Protein AF-0000000084939702 (afdb_homodimer)

Radius of gyration: 23.26 Å; Cα contacts (8 Å, |Δi|>4): 684; chains: 2; bounding box: 56×59×60 Å

Nearest PDB structures (foldseek):
  8k3b-assembly1_A  TM=5.005E-01  e=2.441E-10  Pseudomonas aeruginosa
  7en6-assembly1_D  TM=8.146E-01  e=4.443E-04  Escherichia coli
  7en6-assembly1_C  TM=7.927E-01  e=4.005E-04  Escherichia coli
  7en7-assembly1_A  TM=8.214E-01  e=1.073E-03  Escherichia coli K-12
  7en6-assembly1_A  TM=7.363E-01  e=9.182E-04  Escherichia coli

Structure (mmCIF, N/CA/C/O backbone):
data_AF-0000000084939702-model_v1
#
loop_
_entity.id
_entity.type
_entity.pdbx_description
1 polymer 'Transcriptional regulator'
#
loop_
_atom_site.group_PDB
_atom_site.id
_atom_site.type_symbol
_atom_site.label_atom_id
_atom_site.label_alt_id
_atom_site.label_comp_id
_atom_site.label_asym_id
_atom_site.label_entity_id
_atom_site.label_seq_id
_atom_site.pdbx_PDB_ins_code
_atom_site.Cartn_x
_atom_site.Cartn_y
_atom_site.Cartn_z
_atom_site.occupancy
_atom_site.B_iso_or_equiv
_atom_site.auth_seq_id
_atom_site.auth_comp_id
_atom_site.auth_asym_id
_atom_site.auth_atom_id
_atom_site.pdbx_PDB_model_num
ATOM 1 N N . MET A 1 1 ? 2.498 -6.27 5.445 1 46.72 1 MET A N 1
ATOM 2 C CA . MET A 1 1 ? 3.08 -7.426 6.129 1 46.72 1 MET A CA 1
ATOM 3 C C . MET A 1 1 ? 4.504 -7.68 5.645 1 46.72 1 MET A C 1
ATOM 5 O O . MET A 1 1 ? 4.848 -7.352 4.508 1 46.72 1 MET A O 1
ATOM 9 N N . GLU A 1 2 ? 5.324 -7.859 6.594 1 57.16 2 GLU A N 1
ATOM 10 C CA . GLU A 1 2 ? 6.719 -8.188 6.309 1 57.16 2 GLU A CA 1
ATOM 11 C C . GLU A 1 2 ? 6.824 -9.391 5.379 1 57.16 2 GLU A C 1
ATOM 13 O O . GLU A 1 2 ? 6.098 -10.375 5.543 1 57.16 2 GLU A O 1
ATOM 18 N N . SER A 1 3 ? 7.508 -9.164 4.215 1 69.19 3 SER A N 1
ATOM 19 C CA . SER A 1 3 ? 7.746 -10.266 3.287 1 69.19 3 SER A CA 1
ATOM 20 C C . SER A 1 3 ? 8.234 -11.508 4.02 1 69.19 3 SER A C 1
ATOM 22 O O . SER A 1 3 ? 8.969 -11.406 5.008 1 69.19 3 SER A O 1
ATOM 24 N N . LEU A 1 4 ? 7.605 -12.594 3.699 1 78.62 4 LEU A N 1
ATOM 25 C CA . LEU A 1 4 ? 7.996 -13.859 4.305 1 78.62 4 LEU A CA 1
ATOM 26 C C . LEU A 1 4 ? 9.5 -14.086 4.176 1 78.62 4 LEU A C 1
ATOM 28 O O . LEU A 1 4 ? 10.148 -14.492 5.137 1 78.62 4 LEU A O 1
ATOM 32 N N . ILE A 1 5 ? 10.016 -13.711 3.066 1 79.25 5 ILE A N 1
ATOM 33 C CA . ILE A 1 5 ? 11.43 -13.969 2.836 1 79.25 5 ILE A CA 1
ATOM 34 C C . ILE A 1 5 ? 12.273 -13.047 3.711 1 79.25 5 ILE A C 1
ATOM 36 O O . ILE A 1 5 ? 13.352 -13.438 4.168 1 79.25 5 ILE A O 1
ATOM 40 N N . HIS A 1 6 ? 11.711 -11.953 4.027 1 73.69 6 HIS A N 1
ATOM 41 C CA . HIS A 1 6 ? 12.422 -11.047 4.922 1 73.69 6 HIS A CA 1
ATOM 42 C C . HIS A 1 6 ? 12.406 -11.57 6.355 1 73.69 6 HIS A C 1
ATOM 44 O O . HIS A 1 6 ? 13.398 -11.445 7.074 1 73.69 6 HIS A O 1
ATOM 50 N N . LYS A 1 7 ? 11.305 -12.062 6.68 1 78.06 7 LYS A N 1
ATOM 51 C CA . LYS A 1 7 ? 11.219 -12.688 7.996 1 78.06 7 LYS A CA 1
ATOM 52 C C . LYS A 1 7 ? 12.242 -13.812 8.133 1 78.06 7 LYS A C 1
ATOM 54 O O . LYS A 1 7 ? 12.914 -13.922 9.164 1 78.06 7 LYS A O 1
ATOM 59 N N . ILE A 1 8 ? 12.383 -14.562 7.109 1 84.5 8 ILE A N 1
ATOM 60 C CA . ILE A 1 8 ? 13.305 -15.688 7.09 1 84.5 8 ILE A CA 1
ATOM 61 C C . ILE A 1 8 ? 14.742 -15.18 7.117 1 84.5 8 ILE A C 1
ATOM 63 O O . ILE A 1 8 ? 15.594 -15.758 7.793 1 84.5 8 ILE A O 1
ATOM 67 N N . GLU A 1 9 ? 14.969 -14.094 6.484 1 78.81 9 GLU A N 1
ATOM 68 C CA . GLU A 1 9 ? 16.297 -13.492 6.414 1 78.81 9 GLU A CA 1
ATOM 69 C C . GLU A 1 9 ? 16.781 -13.055 7.793 1 78.81 9 GLU A C 1
ATOM 71 O O . GLU A 1 9 ? 17.969 -13.172 8.109 1 78.81 9 GLU A O 1
ATOM 76 N N . LYS A 1 10 ? 15.867 -12.578 8.516 1 76.5 10 LYS A N 1
ATOM 77 C CA . LYS A 1 10 ? 16.219 -12.141 9.867 1 76.5 10 LYS A CA 1
ATOM 78 C C . LYS A 1 10 ? 16.75 -13.305 10.695 1 76.5 10 LYS A C 1
ATOM 80 O O . LYS A 1 10 ? 17.688 -13.141 11.477 1 76.5 10 LYS A O 1
ATOM 85 N N . TYR A 1 11 ? 16.188 -14.406 10.492 1 76.69 11 TYR A N 1
ATOM 86 C CA . TYR A 1 11 ? 16.609 -15.586 11.227 1 76.69 11 TYR A CA 1
ATOM 87 C C . TYR A 1 11 ? 17.922 -16.141 10.672 1 76.69 11 TYR A C 1
ATOM 89 O O . TYR A 1 11 ? 18.719 -16.719 11.398 1 76.69 11 TYR A O 1
ATOM 97 N N . LYS A 1 12 ? 18.109 -15.938 9.383 1 76.81 12 LYS A N 1
ATOM 98 C CA . LYS A 1 12 ? 19.328 -16.359 8.703 1 76.81 12 LYS A CA 1
ATOM 99 C C . LYS A 1 12 ? 20.562 -15.672 9.289 1 76.81 12 LYS A C 1
ATOM 101 O O . LYS A 1 12 ? 21.625 -16.281 9.398 1 76.81 12 LYS A O 1
ATOM 106 N N . ASN A 1 13 ? 20.391 -14.461 9.742 1 70.25 13 ASN A N 1
ATOM 107 C CA . ASN A 1 13 ? 21.516 -13.633 10.148 1 70.25 13 ASN A CA 1
ATOM 108 C C . ASN A 1 13 ? 21.797 -13.758 11.641 1 70.25 13 ASN A C 1
ATOM 110 O O . ASN A 1 13 ? 22.719 -13.109 12.164 1 70.25 13 ASN A O 1
ATOM 114 N N . HIS A 1 14 ? 21 -14.547 12.195 1 69.5 14 HIS A N 1
ATOM 115 C CA . HIS A 1 14 ? 21.281 -14.836 13.602 1 69.5 14 HIS A CA 1
ATOM 116 C C . HIS A 1 14 ? 22.438 -15.812 13.75 1 69.5 14 HIS A C 1
ATOM 118 O O . HIS A 1 14 ? 23.125 -16.125 12.766 1 69.5 14 HIS A O 1
ATOM 124 N N . ASP A 1 15 ? 22.625 -16.25 14.992 1 68.69 15 ASP A N 1
ATOM 125 C CA . ASP A 1 15 ? 23.688 -17.188 15.336 1 68.69 15 ASP A CA 1
ATOM 126 C C . ASP A 1 15 ? 23.594 -18.453 14.477 1 68.69 15 ASP A C 1
ATOM 128 O O . ASP A 1 15 ? 22.625 -19.203 14.555 1 68.69 15 ASP A O 1
ATOM 132 N N . ASP A 1 16 ? 24.609 -18.625 13.625 1 68.25 16 ASP A N 1
ATOM 133 C CA . ASP A 1 16 ? 24.719 -19.703 12.641 1 68.25 16 ASP A CA 1
ATOM 134 C C . ASP A 1 16 ? 24.547 -21.062 13.305 1 68.25 16 ASP A C 1
ATOM 136 O O . ASP A 1 16 ? 24.234 -22.047 12.641 1 68.25 16 ASP A O 1
ATOM 140 N N . SER A 1 17 ? 24.75 -21.047 14.594 1 72.88 17 SER A N 1
ATOM 141 C CA . SER A 1 17 ? 24.719 -22.344 15.273 1 72.88 17 SER A CA 1
ATOM 142 C C . SER A 1 17 ? 23.281 -22.734 15.633 1 72.88 17 SER A C 1
ATOM 144 O O . SER A 1 17 ? 23.031 -23.906 15.961 1 72.88 17 SER A O 1
ATOM 146 N N . LYS A 1 18 ? 22.406 -21.922 15.461 1 82.94 18 LYS A N 1
ATOM 147 C CA . LYS A 1 18 ? 21.031 -22.219 15.852 1 82.94 18 LYS A CA 1
ATOM 148 C C . LYS A 1 18 ? 20.266 -22.859 14.703 1 82.94 18 LYS A C 1
ATOM 150 O O . LYS A 1 18 ? 20.469 -22.516 13.539 1 82.94 18 LYS A O 1
ATOM 155 N N . ILE A 1 19 ? 19.531 -23.891 15.023 1 87.81 19 ILE A N 1
ATOM 156 C CA . ILE A 1 19 ? 18.734 -24.672 14.086 1 87.81 19 ILE A CA 1
ATOM 157 C C . ILE A 1 19 ? 17.906 -23.734 13.211 1 87.81 19 ILE A C 1
ATOM 159 O O . ILE A 1 19 ? 17.75 -23.969 12.008 1 87.81 19 ILE A O 1
ATOM 163 N N . GLN A 1 20 ? 17.422 -22.625 13.773 1 90.38 20 GLN A N 1
ATOM 164 C CA . GLN A 1 20 ? 16.594 -21.672 13.047 1 90.38 20 GLN A CA 1
ATOM 165 C C . GLN A 1 20 ? 17.391 -21 11.93 1 90.38 20 GLN A C 1
ATOM 167 O O . GLN A 1 20 ? 16.859 -20.766 10.836 1 90.38 20 GLN A O 1
ATOM 172 N N . SER A 1 21 ? 18.594 -20.797 12.258 1 91.06 21 SER A N 1
ATOM 173 C CA . SER A 1 21 ? 19.469 -20.156 11.266 1 91.06 21 SER A CA 1
ATOM 174 C C . SER A 1 21 ? 19.766 -21.109 10.117 1 91.06 21 SER A C 1
ATOM 176 O O . SER A 1 21 ? 19.781 -20.703 8.953 1 91.06 21 SER A O 1
ATOM 178 N N . ILE A 1 22 ? 20 -22.328 10.453 1 91.31 22 ILE A N 1
ATOM 179 C CA . ILE A 1 22 ? 20.312 -23.328 9.445 1 91.31 22 ILE A CA 1
ATOM 180 C C . ILE A 1 22 ? 19.141 -23.48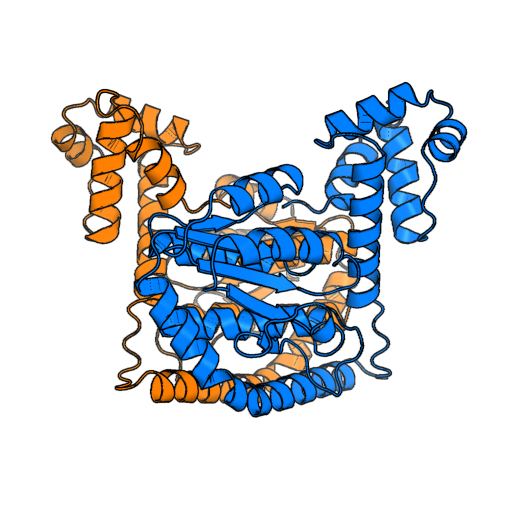4 8.484 1 91.31 22 ILE A C 1
ATOM 182 O O . ILE A 1 22 ? 19.312 -23.438 7.262 1 91.31 22 ILE A O 1
ATOM 186 N N . ILE A 1 23 ? 17.984 -23.594 8.984 1 94.38 23 ILE A N 1
ATOM 187 C CA . ILE A 1 23 ? 16.781 -23.766 8.172 1 94.38 23 ILE A CA 1
ATOM 188 C C . ILE A 1 23 ? 16.531 -22.531 7.324 1 94.38 23 ILE A C 1
ATOM 190 O O . ILE A 1 23 ? 16.25 -22.625 6.129 1 94.38 23 ILE A O 1
ATOM 194 N N . SER A 1 24 ? 16.703 -21.375 7.91 1 92.69 24 SER A N 1
ATOM 195 C CA . SER A 1 24 ? 16.453 -20.109 7.223 1 92.69 24 SER A CA 1
ATOM 196 C C . SER A 1 24 ? 17.422 -19.938 6.047 1 92.69 24 SER A C 1
ATOM 198 O O . SER A 1 24 ? 17.031 -19.438 4.992 1 92.69 24 SER A O 1
ATOM 200 N N . LYS A 1 25 ? 18.594 -20.406 6.266 1 91 25 LYS A N 1
ATOM 201 C CA . LYS A 1 25 ? 19.578 -20.297 5.199 1 91 25 LYS A CA 1
ATOM 202 C C . LYS A 1 25 ? 19.188 -21.141 3.992 1 91 25 LYS A C 1
ATOM 204 O O . LYS A 1 25 ? 19.25 -20.672 2.852 1 91 25 LYS A O 1
ATOM 209 N N . VAL A 1 26 ? 18.75 -22.312 4.262 1 92.25 26 VAL A N 1
ATOM 210 C CA . VAL A 1 26 ? 18.359 -23.219 3.176 1 92.25 26 VAL A CA 1
ATOM 211 C C . VAL A 1 26 ? 17.125 -22.672 2.465 1 92.25 26 VAL A C 1
ATOM 213 O O . VAL A 1 26 ? 17.094 -22.609 1.234 1 92.25 26 VAL A O 1
ATOM 216 N N . LEU A 1 27 ? 16.203 -22.203 3.221 1 93.12 27 LEU A N 1
ATOM 217 C CA . LEU A 1 27 ? 14.969 -21.672 2.65 1 93.12 27 LEU A CA 1
ATOM 218 C C . LEU A 1 27 ? 15.25 -20.422 1.827 1 93.12 27 LEU A C 1
ATOM 220 O O . LEU A 1 27 ? 14.664 -20.234 0.758 1 93.12 27 LEU A O 1
ATOM 224 N N . TYR A 1 28 ? 16.109 -19.641 2.377 1 89.69 28 TYR A N 1
ATOM 225 C CA . TYR A 1 28 ? 16.484 -18.406 1.702 1 89.69 28 TYR A CA 1
ATOM 226 C C . TYR A 1 28 ? 17.125 -18.688 0.349 1 89.69 28 TYR A C 1
ATOM 228 O O . TYR A 1 28 ? 16.766 -18.062 -0.657 1 89.69 28 TYR A O 1
ATOM 236 N N . GLN A 1 29 ? 17.984 -19.641 0.315 1 87.06 29 GLN A N 1
ATOM 237 C CA . GLN A 1 29 ? 18.641 -20.031 -0.926 1 87.06 29 GLN A CA 1
ATOM 238 C C . GLN A 1 29 ? 17.641 -20.641 -1.905 1 87.06 29 GLN A C 1
ATOM 240 O O . GLN A 1 29 ? 17.672 -20.344 -3.102 1 87.06 29 GLN A O 1
ATOM 245 N N . ASN A 1 30 ? 16.781 -21.453 -1.402 1 89.38 30 ASN A N 1
ATOM 246 C CA . ASN A 1 30 ? 15.781 -22.094 -2.234 1 89.38 30 ASN A CA 1
ATOM 247 C C . ASN A 1 30 ? 14.828 -21.078 -2.852 1 89.38 30 ASN A C 1
ATOM 249 O O . ASN A 1 30 ? 14.391 -21.234 -3.994 1 89.38 30 ASN A O 1
ATOM 253 N N . PHE A 1 31 ? 14.57 -20.062 -2.135 1 88.88 31 PHE A N 1
ATOM 254 C CA . PHE A 1 31 ? 13.664 -19.031 -2.615 1 88.88 31 PHE A CA 1
ATOM 255 C C . PHE A 1 31 ? 14.203 -18.391 -3.895 1 88.88 31 PHE A C 1
ATOM 257 O O . PHE A 1 31 ? 13.5 -18.328 -4.902 1 88.88 31 PHE A O 1
ATOM 264 N N . PHE A 1 32 ? 15.445 -18.078 -3.955 1 82.81 32 PHE A N 1
ATOM 265 C CA . PHE A 1 32 ? 16 -17.344 -5.082 1 82.81 32 PHE A CA 1
ATOM 266 C C . PHE A 1 32 ? 16.375 -18.281 -6.223 1 82.81 32 PHE A C 1
ATOM 268 O O . PHE A 1 32 ? 16.375 -17.891 -7.387 1 82.81 32 PHE A O 1
ATOM 275 N N . SER A 1 33 ? 16.531 -19.578 -5.891 1 84.56 33 SER A N 1
ATOM 276 C CA . SER A 1 33 ? 16.828 -20.562 -6.934 1 84.56 33 SER A CA 1
ATOM 277 C C . SER A 1 33 ? 15.539 -21.125 -7.535 1 84.56 33 SER A C 1
ATOM 279 O O . SER A 1 33 ? 15.57 -21.75 -8.602 1 84.56 33 SER A O 1
ATOM 281 N N . GLY A 1 34 ? 14.453 -20.922 -6.828 1 86.94 34 GLY A N 1
ATOM 282 C CA . GLY A 1 34 ? 13.18 -21.438 -7.281 1 86.94 34 GLY A CA 1
ATOM 283 C C . GLY A 1 34 ? 13.031 -22.938 -7.039 1 86.94 34 GLY A C 1
ATOM 284 O O . GLY A 1 34 ? 12.125 -23.562 -7.578 1 86.94 34 GLY A O 1
ATOM 285 N N . ASN A 1 35 ? 13.977 -23.516 -6.242 1 90.25 35 ASN A N 1
ATOM 286 C CA . ASN A 1 35 ? 13.938 -24.922 -5.906 1 90.25 35 ASN A CA 1
ATOM 287 C C . ASN A 1 35 ? 13.305 -25.156 -4.535 1 90.25 35 ASN A C 1
ATOM 289 O O . ASN A 1 35 ? 14 -25.188 -3.52 1 90.25 35 ASN A O 1
ATOM 293 N N . PHE A 1 36 ? 12.07 -25.5 -4.512 1 92.38 36 PHE A N 1
ATOM 294 C CA . PHE A 1 36 ? 11.352 -25.672 -3.256 1 92.38 36 PHE A CA 1
ATOM 295 C C . PHE A 1 36 ? 11.273 -27.141 -2.873 1 92.38 36 PHE A C 1
ATOM 297 O O . PHE A 1 36 ? 10.82 -27.969 -3.662 1 92.38 36 PHE A O 1
ATOM 304 N N . LEU A 1 37 ? 11.695 -27.391 -1.65 1 94.31 37 LEU A N 1
ATOM 305 C CA . LEU A 1 37 ? 11.828 -28.75 -1.16 1 94.31 37 LEU A CA 1
ATOM 306 C C . LEU A 1 37 ? 10.594 -29.172 -0.376 1 94.31 37 LEU A C 1
ATOM 308 O O . LEU A 1 37 ? 9.93 -28.344 0.243 1 94.31 37 LEU A O 1
ATOM 312 N N . THR A 1 38 ? 10.352 -30.531 -0.461 1 94.56 38 THR A N 1
ATOM 313 C CA . THR A 1 38 ? 9.375 -31.094 0.467 1 94.56 38 THR A CA 1
ATOM 314 C C . THR A 1 38 ? 9.906 -31.047 1.897 1 94.56 38 THR A C 1
ATOM 316 O O . THR A 1 38 ? 11.086 -30.781 2.119 1 94.56 38 THR A O 1
ATOM 319 N N . ILE A 1 39 ? 8.953 -31.312 2.826 1 95.44 39 ILE A N 1
ATOM 320 C CA . ILE A 1 39 ? 9.375 -31.281 4.223 1 95.44 39 ILE A CA 1
ATOM 321 C C . ILE A 1 39 ? 10.453 -32.312 4.465 1 95.44 39 ILE A C 1
ATOM 323 O O . ILE A 1 39 ? 11.406 -32.094 5.219 1 95.44 39 ILE A O 1
ATOM 327 N N . LYS A 1 40 ? 10.336 -33.438 3.803 1 96.12 40 LYS A N 1
ATOM 328 C CA . LYS A 1 40 ? 11.312 -34.5 3.945 1 96.12 40 LYS A CA 1
ATOM 329 C C . LYS A 1 40 ? 12.672 -34.094 3.398 1 96.12 40 LYS A C 1
ATOM 331 O O . LYS A 1 40 ? 13.695 -34.281 4.059 1 96.12 40 LYS A O 1
ATOM 336 N N . GLU A 1 41 ? 12.648 -33.531 2.27 1 96.81 41 GLU A N 1
ATOM 337 C CA . GLU A 1 41 ? 13.883 -33.094 1.613 1 96.81 41 GLU A CA 1
ATOM 338 C C . GLU A 1 41 ? 14.57 -31.984 2.406 1 96.81 41 GLU A C 1
ATOM 340 O O . GLU A 1 41 ? 15.797 -31.984 2.543 1 96.81 41 GLU A O 1
ATOM 345 N N . LEU A 1 42 ? 13.766 -31.078 2.883 1 96.75 42 LEU A N 1
ATOM 346 C CA . LEU A 1 42 ? 14.32 -29.969 3.664 1 96.75 42 LEU A CA 1
ATOM 347 C C . LEU A 1 42 ? 14.945 -30.484 4.957 1 96.75 42 LEU A C 1
ATOM 349 O O . LEU A 1 42 ? 16.031 -30.047 5.344 1 96.75 42 LEU A O 1
ATOM 353 N N . ALA A 1 43 ? 14.25 -31.391 5.613 1 96.62 43 ALA A N 1
ATOM 354 C CA . ALA A 1 43 ? 14.75 -32 6.84 1 96.62 43 ALA A CA 1
ATOM 355 C C . ALA A 1 43 ? 16.109 -32.656 6.602 1 96.62 43 ALA A C 1
ATOM 357 O O . ALA A 1 43 ? 17.031 -32.5 7.395 1 96.62 43 ALA A O 1
ATOM 358 N N . GLU A 1 44 ? 16.219 -33.344 5.539 1 96.44 44 GLU A N 1
ATOM 359 C CA . GLU A 1 44 ? 17.453 -34.031 5.191 1 96.44 44 GLU A CA 1
ATOM 360 C C . GLU A 1 44 ? 18.578 -33.031 4.914 1 96.44 44 GLU A C 1
ATOM 362 O O . GLU A 1 44 ? 19.703 -33.219 5.395 1 96.44 44 GLU A O 1
ATOM 367 N N . GLU A 1 45 ? 18.234 -32 4.211 1 95.06 45 GLU A N 1
ATOM 368 C CA . GLU A 1 45 ? 19.234 -31 3.84 1 95.06 45 GLU A CA 1
ATOM 369 C C . GLU A 1 45 ? 19.781 -30.281 5.07 1 95.06 45 GLU A C 1
ATOM 371 O O . GLU A 1 45 ? 20.969 -29.969 5.145 1 95.06 45 GLU A O 1
ATOM 376 N N . CYS A 1 46 ? 18.891 -30.016 5.988 1 95.19 46 CYS A N 1
ATOM 377 C CA . CYS A 1 46 ? 19.266 -29.297 7.195 1 95.19 46 CYS A CA 1
ATOM 378 C C . CYS A 1 46 ? 19.75 -30.234 8.281 1 95.19 46 CYS A C 1
ATOM 380 O O . CYS A 1 46 ? 20.234 -29.797 9.32 1 95.19 46 CYS A O 1
ATOM 382 N N . ASN A 1 47 ? 19.641 -31.484 8.062 1 95.62 47 ASN A N 1
ATOM 383 C CA . ASN A 1 47 ? 20 -32.531 9.031 1 95.62 47 ASN A CA 1
ATOM 384 C C . ASN A 1 47 ? 19.219 -32.375 10.336 1 95.62 47 ASN A C 1
ATOM 386 O O . ASN A 1 47 ? 19.797 -32.312 11.414 1 95.62 47 ASN A O 1
ATOM 390 N N . VAL A 1 48 ? 17.906 -32.219 10.164 1 96.38 48 VAL A N 1
ATOM 391 C CA . VAL A 1 48 ? 17 -32.125 11.305 1 96.38 48 VAL A CA 1
ATOM 392 C C . VAL A 1 48 ? 15.773 -33 11.055 1 96.38 48 VAL A C 1
ATOM 394 O O . VAL A 1 48 ? 15.633 -33.594 9.977 1 96.38 48 VAL A O 1
ATOM 397 N N . SER A 1 49 ? 14.969 -33.156 12.078 1 95.81 49 SER A N 1
ATOM 398 C CA . SER A 1 49 ? 13.742 -33.938 11.938 1 95.81 49 SER A CA 1
ATOM 399 C C . SER A 1 49 ? 12.648 -33.125 11.258 1 95.81 49 SER A C 1
ATOM 401 O O . SER A 1 49 ? 12.703 -31.891 11.25 1 95.81 49 SER A O 1
ATOM 403 N N . GLU A 1 50 ? 11.688 -33.875 10.695 1 96.44 50 GLU A N 1
ATOM 404 C CA . GLU A 1 50 ? 10.523 -33.219 10.117 1 96.44 50 GLU A CA 1
ATOM 405 C C . GLU A 1 50 ? 9.758 -32.406 11.172 1 96.44 50 GLU A C 1
ATOM 407 O O . GLU A 1 50 ? 9.203 -31.359 10.875 1 96.44 50 GLU A O 1
ATOM 412 N N . SER A 1 51 ? 9.758 -32.906 12.398 1 95.81 51 SER A N 1
ATOM 413 C CA . SER A 1 51 ? 9.086 -32.219 13.5 1 95.81 51 SER A CA 1
ATOM 414 C C . SER A 1 51 ? 9.75 -30.859 13.797 1 95.81 51 SER A C 1
ATOM 416 O O . SER A 1 51 ? 9.062 -29.891 14.117 1 95.81 51 SER A O 1
ATOM 418 N N . THR A 1 52 ? 10.969 -30.812 13.648 1 95.31 52 THR A N 1
ATOM 419 C CA . THR A 1 52 ? 11.719 -29.578 13.852 1 95.31 52 THR A CA 1
ATOM 420 C C . THR A 1 52 ? 11.336 -28.531 12.812 1 95.31 52 THR A C 1
ATOM 422 O O . THR A 1 52 ? 11.188 -27.344 13.141 1 95.31 52 THR A O 1
ATOM 425 N N . ILE A 1 53 ? 11.125 -28.938 11.57 1 95.94 53 ILE A N 1
ATOM 426 C CA . ILE A 1 53 ? 10.703 -28.047 10.492 1 95.94 53 ILE A CA 1
ATOM 427 C C . ILE A 1 53 ? 9.305 -27.516 10.781 1 95.94 53 ILE A C 1
ATOM 429 O O . ILE A 1 53 ? 9.016 -26.344 10.539 1 95.94 53 ILE A O 1
ATOM 433 N N . THR A 1 54 ? 8.547 -28.406 11.328 1 94.44 54 THR A N 1
ATOM 434 C CA . THR A 1 54 ? 7.184 -28.016 11.672 1 94.44 54 THR A CA 1
ATOM 435 C C . THR A 1 54 ? 7.188 -26.953 12.766 1 94.44 54 THR A C 1
ATOM 437 O O . THR A 1 54 ? 6.465 -25.953 12.664 1 94.44 54 THR A O 1
ATOM 440 N N . VAL A 1 55 ? 7.984 -27.125 13.758 1 94.44 55 VAL A N 1
ATOM 441 C CA . VAL A 1 55 ? 8.094 -26.172 14.859 1 94.44 55 VAL A CA 1
ATOM 442 C C . VAL A 1 55 ? 8.648 -24.844 14.336 1 94.44 55 VAL A C 1
ATOM 444 O O . VAL A 1 55 ? 8.18 -23.766 14.727 1 94.44 55 VAL A O 1
ATOM 447 N N . TYR A 1 56 ? 9.578 -24.922 13.445 1 93.88 56 TYR A N 1
ATOM 448 C CA . TYR A 1 56 ? 10.141 -23.734 12.812 1 93.88 56 TYR A CA 1
ATOM 449 C C . TYR A 1 56 ? 9.055 -22.922 12.102 1 93.88 56 TYR A C 1
ATOM 451 O O . TYR A 1 56 ? 8.977 -21.703 12.266 1 93.88 56 TYR A O 1
ATOM 459 N N . SER A 1 57 ? 8.25 -23.594 11.328 1 92.75 57 SER A N 1
ATOM 460 C CA . SER A 1 57 ? 7.172 -22.953 10.578 1 92.75 57 SER A CA 1
ATOM 461 C C . SER A 1 57 ? 6.164 -22.281 11.5 1 92.75 57 SER A C 1
ATOM 463 O O . SER A 1 57 ? 5.723 -21.172 11.25 1 92.75 57 SER A O 1
ATOM 465 N N . LYS A 1 58 ? 5.914 -22.938 12.594 1 89.25 58 LYS A N 1
ATOM 466 C CA . LYS A 1 58 ? 4.965 -22.406 13.578 1 89.25 58 LYS A CA 1
ATOM 467 C C . LYS A 1 58 ? 5.535 -21.172 14.273 1 89.25 58 LYS A C 1
ATOM 469 O O . LYS A 1 58 ? 4.805 -20.219 14.547 1 89.25 58 LYS A O 1
ATOM 474 N N . ASN A 1 59 ? 6.781 -21.203 14.469 1 87.69 59 ASN A N 1
ATOM 475 C CA . ASN A 1 59 ? 7.441 -20.062 15.094 1 87.69 59 ASN A CA 1
ATOM 476 C C . ASN A 1 59 ? 7.391 -18.828 14.195 1 87.69 59 ASN A C 1
ATOM 478 O O . ASN A 1 59 ? 7.402 -17.688 14.68 1 87.69 59 ASN A O 1
ATOM 482 N N . LEU A 1 60 ? 7.27 -19.125 12.922 1 86.12 60 LEU A N 1
ATOM 483 C CA . LEU A 1 60 ? 7.16 -18.016 11.977 1 86.12 60 LEU A CA 1
ATOM 484 C C . LEU A 1 60 ? 5.715 -17.547 11.859 1 86.12 60 LEU A C 1
ATOM 486 O O . LEU A 1 60 ? 5.441 -16.547 11.195 1 86.12 60 LEU A O 1
ATOM 490 N N . GLY A 1 61 ? 4.867 -18.312 12.477 1 80.12 61 GLY A N 1
ATOM 491 C CA . GLY A 1 61 ? 3.477 -17.891 12.492 1 80.12 61 GLY A CA 1
ATOM 492 C C . GLY A 1 61 ? 2.594 -18.672 11.539 1 80.12 61 GLY A C 1
ATOM 493 O O . GLY A 1 61 ? 1.474 -18.25 11.242 1 80.12 61 GLY A O 1
ATOM 494 N N . TYR A 1 62 ? 3.139 -19.828 11.109 1 83 62 TYR A N 1
ATOM 495 C CA . TYR A 1 62 ? 2.361 -20.594 10.141 1 83 62 TYR A CA 1
ATOM 496 C C . TYR A 1 62 ? 1.904 -21.922 10.734 1 83 62 TYR A C 1
ATOM 498 O O . TYR A 1 62 ? 2.457 -22.375 11.742 1 83 62 TYR A O 1
ATOM 506 N N . SER A 1 63 ? 0.912 -22.516 10.188 1 82.44 63 SER A N 1
ATOM 507 C CA . SER A 1 63 ? 0.354 -23.75 10.727 1 82.44 63 SER A CA 1
ATOM 508 C C . SER A 1 63 ? 1.31 -24.922 10.523 1 82.44 63 SER A C 1
ATOM 510 O O . SER A 1 63 ? 1.268 -25.906 11.266 1 82.44 63 SER A O 1
ATOM 512 N N . GLY A 1 64 ? 2.105 -24.891 9.586 1 89.38 64 GLY A N 1
ATOM 513 C CA . GLY A 1 64 ? 3.064 -25.922 9.242 1 89.38 64 GLY A CA 1
ATOM 514 C C . GLY A 1 64 ? 3.895 -25.594 8.016 1 89.38 64 GLY A C 1
ATOM 515 O O . GLY A 1 64 ? 3.816 -24.484 7.492 1 89.38 64 GLY A O 1
ATOM 516 N N . TYR A 1 65 ? 4.633 -26.594 7.637 1 92.44 65 TYR A N 1
ATOM 517 C CA . TYR A 1 65 ? 5.559 -26.375 6.531 1 92.44 65 TYR A CA 1
ATOM 518 C C . TYR A 1 65 ? 4.812 -26.234 5.211 1 92.44 65 TYR A C 1
ATOM 520 O O . TYR A 1 65 ? 5.23 -25.484 4.332 1 92.44 65 TYR A O 1
ATOM 528 N N . ARG A 1 66 ? 3.754 -26.891 5.102 1 87.38 66 ARG A N 1
ATOM 529 C CA . ARG A 1 66 ? 2.998 -26.812 3.855 1 87.38 66 ARG A CA 1
ATOM 530 C C . ARG A 1 66 ? 2.551 -25.391 3.576 1 87.38 66 ARG A C 1
ATOM 532 O O . ARG A 1 66 ? 2.705 -24.891 2.457 1 87.38 66 ARG A O 1
ATOM 539 N N . GLU A 1 67 ? 2.02 -24.75 4.59 1 85.06 67 GLU A N 1
ATOM 540 C CA . GLU A 1 67 ? 1.598 -23.359 4.453 1 85.06 67 GLU A CA 1
ATOM 541 C C . GLU A 1 67 ? 2.785 -22.453 4.152 1 85.06 67 GLU A C 1
ATOM 543 O O . GLU A 1 67 ? 2.711 -21.594 3.268 1 85.06 67 GLU A O 1
ATOM 548 N N . LEU A 1 68 ? 3.818 -22.688 4.875 1 89.12 68 LEU A N 1
ATOM 549 C CA . LEU A 1 68 ? 5.031 -21.906 4.672 1 89.12 68 LEU A CA 1
ATOM 550 C C . LEU A 1 68 ? 5.531 -22.047 3.24 1 89.12 68 LEU A C 1
ATOM 552 O O . LEU A 1 68 ? 5.859 -21.047 2.598 1 89.12 68 LEU A O 1
ATOM 556 N N . LEU A 1 69 ? 5.492 -23.25 2.76 1 89.19 69 LEU A N 1
ATOM 557 C CA . LEU A 1 69 ? 5.984 -23.547 1.418 1 89.19 69 LEU A CA 1
ATOM 558 C C . LEU A 1 69 ? 5.129 -22.859 0.361 1 89.19 69 LEU A C 1
ATOM 560 O O . LEU A 1 69 ? 5.66 -22.281 -0.596 1 89.19 69 LEU A O 1
ATOM 564 N N . ILE A 1 70 ? 3.898 -22.875 0.5 1 82.94 70 ILE A N 1
ATOM 565 C CA . ILE A 1 70 ? 2.977 -22.25 -0.446 1 82.94 70 ILE A CA 1
ATOM 566 C C . ILE A 1 70 ? 3.238 -20.75 -0.509 1 82.94 70 ILE A C 1
ATOM 568 O O . ILE A 1 70 ? 3.322 -20.172 -1.596 1 82.94 70 ILE A O 1
ATOM 572 N N . LEU A 1 71 ? 3.406 -20.125 0.623 1 81.44 71 LEU A N 1
ATOM 573 C CA . LEU A 1 71 ? 3.627 -18.688 0.693 1 81.44 71 LEU A CA 1
ATOM 574 C C . LEU A 1 71 ? 4.973 -18.312 0.085 1 81.44 71 LEU A C 1
ATOM 576 O O . LEU A 1 71 ? 5.09 -17.297 -0.603 1 81.44 71 LEU A O 1
ATOM 580 N N . LEU A 1 72 ? 5.887 -19.172 0.313 1 86.56 72 LEU A N 1
ATOM 581 C CA . LEU A 1 72 ? 7.203 -18.938 -0.27 1 86.56 72 LEU A CA 1
ATOM 582 C C . LEU A 1 72 ? 7.141 -18.984 -1.793 1 86.56 72 LEU A C 1
ATOM 584 O O . LEU A 1 72 ? 7.746 -18.156 -2.473 1 86.56 72 LEU A O 1
ATOM 588 N N . LYS A 1 73 ? 6.422 -19.906 -2.256 1 84.06 73 LYS A N 1
ATOM 589 C CA . LYS A 1 73 ? 6.281 -20.047 -3.703 1 84.06 73 LYS A CA 1
ATOM 590 C C . LYS A 1 73 ? 5.562 -18.844 -4.301 1 84.06 73 LYS A C 1
ATOM 592 O O . LYS A 1 73 ? 5.953 -18.344 -5.355 1 84.06 73 LYS A O 1
ATOM 597 N N . MET A 1 74 ? 4.594 -18.422 -3.623 1 79.19 74 MET A N 1
ATOM 598 C CA . MET A 1 74 ? 3.84 -17.266 -4.09 1 79.19 74 MET A CA 1
ATOM 599 C C . MET A 1 74 ? 4.723 -16.016 -4.125 1 79.19 74 MET A C 1
ATOM 601 O O . MET A 1 74 ? 4.699 -15.266 -5.098 1 79.19 74 MET A O 1
ATOM 605 N N . GLU A 1 75 ? 5.457 -15.836 -3.068 1 79.19 75 GLU A N 1
ATOM 606 C CA . GLU A 1 75 ? 6.352 -14.688 -2.998 1 79.19 75 GLU A CA 1
ATOM 607 C C . GLU A 1 75 ? 7.441 -14.766 -4.062 1 79.19 75 GLU A C 1
ATOM 609 O O . GLU A 1 75 ? 7.824 -13.75 -4.641 1 79.19 75 GLU A O 1
ATOM 614 N N . ASN A 1 76 ? 7.883 -15.984 -4.266 1 81.06 76 ASN A N 1
ATOM 615 C CA . ASN A 1 76 ? 8.875 -16.188 -5.312 1 81.06 76 ASN A CA 1
ATOM 616 C C . ASN A 1 76 ? 8.32 -15.82 -6.688 1 81.06 76 ASN A C 1
ATOM 618 O O . ASN A 1 76 ? 9 -15.164 -7.48 1 81.06 76 ASN A O 1
ATOM 622 N N . ASN A 1 77 ? 7.172 -16.297 -6.918 1 76.12 77 ASN A N 1
ATOM 623 C CA . ASN A 1 77 ? 6.516 -15.969 -8.18 1 76.12 77 ASN A CA 1
ATOM 624 C C . ASN A 1 77 ? 6.344 -14.461 -8.352 1 76.12 77 ASN A C 1
ATOM 626 O O . ASN A 1 77 ? 6.57 -13.922 -9.438 1 76.12 77 ASN A O 1
ATOM 630 N N . PHE A 1 78 ? 5.969 -13.867 -7.293 1 73.75 78 PHE A N 1
ATOM 631 C CA . PHE A 1 78 ? 5.828 -12.422 -7.285 1 73.75 78 PHE A CA 1
ATOM 632 C C . PHE A 1 78 ? 7.156 -11.742 -7.605 1 73.75 78 PHE A C 1
ATOM 634 O O . PHE A 1 78 ? 7.219 -10.852 -8.445 1 73.75 78 PHE A O 1
ATOM 641 N N . TYR A 1 79 ? 8.141 -12.234 -6.984 1 73.56 79 TYR A N 1
ATOM 642 C CA . TYR A 1 79 ? 9.492 -11.727 -7.195 1 73.56 79 TYR A CA 1
ATOM 643 C C . TYR A 1 79 ? 9.898 -11.844 -8.656 1 73.56 79 TYR A C 1
ATOM 645 O O . TYR A 1 79 ? 10.344 -10.867 -9.266 1 73.56 79 TYR A O 1
ATOM 653 N N . ASN A 1 80 ? 9.711 -12.961 -9.195 1 73.94 80 ASN A N 1
ATOM 654 C CA . ASN A 1 80 ? 10.156 -13.234 -10.562 1 73.94 80 ASN A CA 1
ATOM 655 C C . ASN A 1 80 ? 9.367 -12.414 -11.578 1 73.94 80 ASN A C 1
ATOM 657 O O . ASN A 1 80 ? 9.938 -11.898 -12.547 1 73.94 80 ASN A O 1
ATOM 661 N N . LYS A 1 81 ? 8.203 -12.258 -11.312 1 72.75 81 LYS A N 1
ATOM 662 C CA . LYS A 1 81 ? 7.359 -11.539 -12.266 1 72.75 81 LYS A CA 1
ATOM 663 C C . LYS A 1 81 ? 7.582 -10.031 -12.156 1 72.75 81 LYS A C 1
ATOM 665 O O . LYS A 1 81 ? 7.391 -9.297 -13.133 1 72.75 81 LYS A O 1
ATOM 670 N N . THR A 1 82 ? 7.996 -9.641 -11 1 72.06 82 THR A N 1
ATOM 671 C CA . THR A 1 82 ? 8.227 -8.219 -10.773 1 72.06 82 THR A CA 1
ATOM 672 C C . THR A 1 82 ? 9.578 -7.797 -11.336 1 72.06 82 THR A C 1
ATOM 674 O O . THR A 1 82 ? 9.695 -6.75 -11.984 1 72.06 82 THR A O 1
ATOM 677 N N . PHE A 1 83 ? 10.625 -8.578 -11.141 1 68.19 83 PHE A N 1
ATOM 678 C CA . PHE A 1 83 ? 11.977 -8.125 -11.438 1 68.19 83 PHE A CA 1
ATOM 679 C C . PHE A 1 83 ? 12.523 -8.82 -12.68 1 68.19 83 PHE A C 1
ATOM 681 O O . PHE A 1 83 ? 13.547 -8.414 -13.227 1 68.19 83 PHE A O 1
ATOM 688 N N . GLN A 1 84 ? 11.938 -9.828 -13.047 1 62.16 84 GLN A N 1
ATOM 689 C CA . GLN A 1 84 ? 12.5 -10.539 -14.188 1 62.16 84 GLN A CA 1
ATOM 690 C C . GLN A 1 84 ? 11.602 -10.391 -15.414 1 62.16 84 GLN A C 1
ATOM 692 O O . GLN A 1 84 ? 11.734 -11.156 -16.375 1 62.16 84 GLN A O 1
ATOM 697 N N . SER A 1 85 ? 10.68 -9.414 -15.289 1 56.62 85 SER A N 1
ATOM 698 C CA . SER A 1 85 ? 9.805 -9.289 -16.453 1 56.62 85 SER A CA 1
ATOM 699 C C . SER A 1 85 ? 10.57 -8.789 -17.672 1 56.62 85 SER A C 1
ATOM 701 O O . SER A 1 85 ? 11.422 -7.902 -17.547 1 56.62 85 SER A O 1
ATOM 703 N N . GLU A 1 86 ? 10.781 -9.641 -18.672 1 56.5 86 GLU A N 1
ATOM 704 C CA . GLU A 1 86 ? 11.43 -9.328 -19.953 1 56.5 86 GLU A CA 1
ATOM 705 C C . GLU A 1 86 ? 10.594 -8.352 -20.766 1 56.5 86 GLU A C 1
ATOM 707 O O . GLU A 1 86 ? 9.586 -8.734 -21.375 1 56.5 86 GLU A O 1
ATOM 712 N N . ILE A 1 87 ? 10.492 -7.164 -20.359 1 54.69 87 ILE A N 1
ATOM 713 C CA . ILE A 1 87 ? 9.75 -6.289 -21.266 1 54.69 87 ILE A CA 1
ATOM 714 C C . ILE A 1 87 ? 10.523 -6.125 -22.578 1 54.69 87 ILE A C 1
ATOM 716 O O . ILE A 1 87 ? 10.078 -5.418 -23.484 1 54.69 87 ILE A O 1
ATOM 720 N N . GLY A 1 88 ? 11.312 -7.035 -22.812 1 57.91 88 GLY A N 1
ATOM 721 C CA . GLY A 1 88 ? 12.062 -7.008 -24.062 1 57.91 88 GLY A CA 1
ATOM 722 C C . GLY A 1 88 ? 12.773 -5.684 -24.297 1 57.91 88 GLY A C 1
ATOM 723 O O . GLY A 1 88 ? 13.18 -5.387 -25.422 1 57.91 88 GLY A O 1
ATOM 724 N N . ALA A 1 89 ? 12.75 -4.75 -23.406 1 64.38 89 ALA A N 1
ATOM 725 C CA . ALA A 1 89 ? 13.305 -3.424 -23.656 1 64.38 89 ALA A CA 1
ATOM 726 C C . ALA A 1 89 ? 14.805 -3.393 -23.359 1 64.38 89 ALA A C 1
ATOM 728 O O . ALA A 1 89 ? 15.266 -3.99 -22.391 1 64.38 89 ALA A O 1
ATOM 729 N N . LYS A 1 90 ? 15.453 -2.703 -24.312 1 71.5 90 LYS A N 1
ATOM 730 C CA . LYS A 1 90 ? 16.906 -2.672 -24.344 1 71.5 90 LYS A CA 1
ATOM 731 C C . LYS A 1 90 ? 17.469 -1.627 -23.375 1 71.5 90 LYS A C 1
ATOM 733 O O . LYS A 1 90 ? 18.516 -1.829 -22.766 1 71.5 90 LYS A O 1
ATOM 738 N N . SER A 1 91 ? 16.719 -0.533 -23.234 1 87.62 91 SER A N 1
ATOM 739 C CA . SER A 1 91 ? 17.234 0.546 -22.391 1 87.62 91 SER A CA 1
ATOM 740 C C . SER A 1 91 ? 16.219 0.915 -21.297 1 87.62 91 SER A C 1
ATOM 742 O O . SER A 1 91 ? 15.031 0.622 -21.422 1 87.62 91 SER A O 1
ATOM 744 N N . ASP A 1 92 ? 16.734 1.513 -20.25 1 91.38 92 ASP A N 1
ATOM 745 C CA . ASP A 1 92 ? 15.875 1.986 -19.156 1 91.38 92 ASP A CA 1
ATOM 746 C C . ASP A 1 92 ? 14.797 2.932 -19.688 1 91.38 92 ASP A C 1
ATOM 748 O O . ASP A 1 92 ? 13.633 2.824 -19.297 1 91.38 92 ASP A O 1
ATOM 752 N N . LYS A 1 93 ? 15.18 3.789 -20.594 1 91.38 93 LYS A N 1
ATOM 753 C CA . LYS A 1 93 ? 14.242 4.746 -21.156 1 91.38 93 LYS A CA 1
ATOM 754 C C . LYS A 1 93 ? 13.133 4.035 -21.938 1 91.38 93 LYS A C 1
ATOM 756 O O . LYS A 1 93 ? 11.969 4.426 -21.875 1 91.38 93 LYS A O 1
ATOM 761 N N . GLN A 1 94 ? 13.469 3.037 -22.609 1 90.31 94 GLN A N 1
ATOM 762 C CA . GLN A 1 94 ? 12.484 2.264 -23.359 1 90.31 94 GLN A CA 1
ATOM 763 C C . GLN A 1 94 ? 11.516 1.546 -22.422 1 90.31 94 GLN A C 1
ATOM 765 O O . GLN A 1 94 ? 10.32 1.466 -22.703 1 90.31 94 GLN A O 1
ATOM 770 N N . LYS A 1 95 ? 12.07 1.02 -21.359 1 89.19 95 LYS A N 1
ATOM 771 C CA . LYS A 1 95 ? 11.227 0.353 -20.359 1 89.19 95 LYS A CA 1
ATOM 772 C C . LYS A 1 95 ? 10.203 1.317 -19.781 1 89.19 95 LYS A C 1
ATOM 774 O O . LYS A 1 95 ? 9.023 0.978 -19.641 1 89.19 95 LYS A O 1
ATOM 779 N N . ILE A 1 96 ? 10.664 2.518 -19.484 1 92.06 96 ILE A N 1
ATOM 780 C CA . ILE A 1 96 ? 9.797 3.529 -18.891 1 92.06 96 ILE A CA 1
ATOM 781 C C . ILE A 1 96 ? 8.703 3.916 -19.891 1 92.06 96 ILE A C 1
ATOM 783 O O . ILE A 1 96 ? 7.531 4.008 -19.547 1 92.06 96 ILE A O 1
ATOM 787 N N . ASN A 1 97 ? 9.109 4.078 -21.109 1 90.44 97 ASN A N 1
ATOM 788 C CA . ASN A 1 97 ? 8.156 4.469 -22.156 1 90.44 97 ASN A CA 1
ATOM 789 C C . ASN A 1 97 ? 7.105 3.385 -22.375 1 90.44 97 ASN A C 1
ATOM 791 O O . ASN A 1 97 ? 5.922 3.686 -22.562 1 90.44 97 ASN A O 1
ATOM 795 N N . LYS A 1 98 ? 7.555 2.209 -22.422 1 87 98 LYS A N 1
ATOM 796 C CA . LYS A 1 98 ? 6.613 1.104 -22.578 1 87 98 LYS A CA 1
ATOM 797 C C . LYS A 1 98 ? 5.625 1.049 -21.422 1 87 98 LYS A C 1
ATOM 799 O O . LYS A 1 98 ? 4.434 0.805 -21.625 1 87 98 LYS A O 1
ATOM 804 N N . TYR A 1 99 ? 6.133 1.245 -20.219 1 88.94 99 TYR A N 1
ATOM 805 C CA . TYR A 1 99 ? 5.281 1.291 -19.031 1 88.94 99 TYR A CA 1
ATOM 806 C C . TYR A 1 99 ? 4.199 2.352 -19.188 1 88.94 99 TYR A C 1
ATOM 808 O O . TYR A 1 99 ? 3.02 2.082 -18.938 1 88.94 99 TYR A O 1
ATOM 816 N N . ARG A 1 100 ? 4.621 3.5 -19.609 1 89.88 100 ARG A N 1
ATOM 817 C CA . ARG A 1 100 ? 3.676 4.605 -19.734 1 89.88 100 ARG A CA 1
ATOM 818 C C . ARG A 1 100 ? 2.643 4.316 -20.828 1 89.88 100 ARG A C 1
ATOM 820 O O . ARG A 1 100 ? 1.468 4.66 -20.672 1 89.88 100 ARG A O 1
ATOM 827 N N . GLU A 1 101 ? 3.08 3.744 -21.844 1 88.25 101 GLU A N 1
ATOM 828 C CA . GLU A 1 101 ? 2.17 3.381 -22.922 1 88.25 101 GLU A CA 1
ATOM 829 C C . GLU A 1 101 ? 1.085 2.426 -22.438 1 88.25 101 GLU A C 1
ATOM 831 O O . GLU A 1 101 ? -0.095 2.607 -22.75 1 88.25 101 GLU A O 1
ATOM 836 N N . ILE A 1 102 ? 1.541 1.491 -21.688 1 86.12 102 ILE A N 1
ATOM 837 C CA . ILE A 1 102 ? 0.617 0.489 -21.172 1 86.12 102 ILE A CA 1
ATOM 838 C C . ILE A 1 102 ? -0.355 1.143 -20.188 1 86.12 102 ILE A C 1
ATOM 840 O O . ILE A 1 102 ? -1.56 0.877 -20.234 1 86.12 102 ILE A O 1
ATOM 844 N N . LEU A 1 103 ? 0.138 2.006 -19.328 1 88.75 103 LEU A N 1
ATOM 845 C CA . LEU A 1 103 ? -0.719 2.695 -18.359 1 88.75 103 LEU A CA 1
ATOM 846 C C . LEU A 1 103 ? -1.73 3.584 -19.078 1 88.75 103 LEU A C 1
ATOM 848 O O . LEU A 1 103 ? -2.896 3.652 -18.688 1 88.75 103 LEU A O 1
ATOM 852 N N . ASN A 1 104 ? -1.258 4.219 -20.156 1 88.56 104 ASN A N 1
ATOM 853 C CA . ASN A 1 104 ? -2.16 5.059 -20.938 1 88.56 104 ASN A CA 1
ATOM 854 C C . ASN A 1 104 ? -3.256 4.23 -21.609 1 88.56 104 ASN A C 1
ATOM 856 O O . ASN A 1 104 ? -4.41 4.656 -21.672 1 88.56 104 ASN A O 1
ATOM 860 N N . GLU A 1 105 ? -2.904 3.15 -22.094 1 87.38 105 GLU A N 1
ATOM 861 C CA . GLU A 1 105 ? -3.891 2.244 -22.672 1 87.38 105 GLU A CA 1
ATOM 862 C C . GLU A 1 105 ? -4.93 1.824 -21.625 1 87.38 105 GLU A C 1
ATOM 864 O O . GLU A 1 105 ? -6.129 1.796 -21.922 1 87.38 105 GLU A O 1
ATOM 869 N N . PHE A 1 106 ? -4.453 1.562 -20.5 1 87.88 106 PHE A N 1
ATOM 870 C CA . PHE A 1 106 ? -5.363 1.179 -19.422 1 87.88 106 PHE A CA 1
ATOM 871 C C . PHE A 1 106 ? -6.316 2.318 -19.078 1 87.88 106 PHE A C 1
ATOM 873 O O . PHE A 1 106 ? -7.52 2.1 -18.922 1 87.88 106 PHE A O 1
ATOM 880 N N . LEU A 1 107 ? -5.742 3.471 -18.938 1 88.5 107 LEU A N 1
ATOM 881 C CA . LEU A 1 107 ? -6.578 4.609 -18.578 1 88.5 107 LEU A CA 1
ATOM 882 C C . LEU A 1 107 ? -7.691 4.816 -19.594 1 88.5 107 LEU A C 1
ATOM 884 O O . LEU A 1 107 ? -8.805 5.211 -19.234 1 88.5 107 LEU A O 1
ATOM 888 N N . ASN A 1 108 ? -7.41 4.504 -20.781 1 87.5 108 ASN A N 1
ATOM 889 C CA . ASN A 1 108 ? -8.422 4.617 -21.828 1 87.5 108 ASN A CA 1
ATOM 890 C C . ASN A 1 108 ? -9.453 3.5 -21.734 1 87.5 108 ASN A C 1
ATOM 892 O O . ASN A 1 108 ? -10.648 3.738 -21.906 1 87.5 108 ASN A O 1
ATOM 896 N N . GLU A 1 109 ? -9.07 2.324 -21.422 1 87.44 109 GLU A N 1
ATOM 897 C CA . GLU A 1 109 ? -9.953 1.165 -21.328 1 87.44 109 GLU A CA 1
ATOM 898 C C . GLU A 1 109 ? -10.789 1.206 -20.062 1 87.44 109 GLU A C 1
ATOM 900 O O . GLU A 1 109 ? -11.922 0.708 -20.047 1 87.44 109 GLU A O 1
ATOM 905 N N . GLN A 1 110 ? -10.227 1.774 -19.078 1 89.88 110 GLN A N 1
ATOM 906 C CA . GLN A 1 110 ? -10.844 1.826 -17.75 1 89.88 110 GLN A CA 1
ATOM 907 C C . GLN A 1 110 ? -12.195 2.525 -17.812 1 89.88 110 GLN A C 1
ATOM 909 O O . GLN A 1 110 ? -13.062 2.279 -16.969 1 89.88 110 GLN A O 1
ATOM 914 N N . LYS A 1 111 ? -12.359 3.373 -18.812 1 91.5 111 LYS A N 1
ATOM 915 C CA . LYS A 1 111 ? -13.602 4.133 -18.938 1 91.5 111 LYS A CA 1
ATOM 916 C C . LYS A 1 111 ? -14.812 3.201 -19.047 1 91.5 111 LYS A C 1
ATOM 918 O O . LYS A 1 111 ? -15.898 3.533 -18.562 1 91.5 111 LYS A O 1
ATOM 923 N N . LYS A 1 112 ? -14.578 2.049 -19.578 1 90.88 112 LYS A N 1
ATOM 924 C CA . LYS A 1 112 ? -15.641 1.068 -19.766 1 90.88 112 LYS A CA 1
ATOM 925 C C . LYS A 1 112 ? -16.125 0.519 -18.422 1 90.88 112 LYS A C 1
ATOM 927 O O . LYS A 1 112 ? -17.219 -0.036 -18.344 1 90.88 112 LYS A O 1
ATOM 932 N N . GLU A 1 113 ? -15.273 0.671 -17.406 1 93.75 113 GLU A N 1
ATOM 933 C CA . GLU A 1 113 ? -15.57 0.094 -16.094 1 93.75 113 GLU A CA 1
ATOM 934 C C . GLU A 1 113 ? -16.203 1.123 -15.164 1 93.75 113 GLU A C 1
ATOM 936 O O . GLU A 1 113 ? -16.609 0.798 -14.047 1 93.75 113 GLU A O 1
ATOM 941 N N . ASP A 1 114 ? -16.438 2.381 -15.625 1 94.75 114 ASP A N 1
ATOM 942 C CA . ASP A 1 114 ? -16.844 3.48 -14.758 1 94.75 114 ASP A CA 1
ATOM 943 C C . ASP A 1 114 ? -18.203 3.203 -14.117 1 94.75 114 ASP A C 1
ATOM 945 O O . ASP A 1 114 ? -18.391 3.445 -12.922 1 94.75 114 ASP A O 1
ATOM 949 N N . GLU A 1 115 ? -19.047 2.691 -14.914 1 95.25 115 GLU A N 1
ATOM 950 C CA . GLU A 1 115 ? -20.391 2.43 -14.391 1 95.25 115 GLU A CA 1
ATOM 951 C C . GLU A 1 115 ? -20.344 1.393 -13.273 1 95.25 115 GLU A C 1
ATOM 953 O O . GLU A 1 115 ? -21.078 1.506 -12.289 1 95.25 115 GLU A O 1
ATOM 958 N N . LYS A 1 116 ? -19.516 0.421 -13.438 1 95.69 116 LYS A N 1
ATOM 959 C CA . LYS A 1 116 ? -19.391 -0.606 -12.406 1 95.69 116 LYS A CA 1
ATOM 960 C C . LYS A 1 116 ? -18.766 -0.031 -11.133 1 95.69 116 LYS A C 1
ATOM 962 O O . LYS A 1 116 ? -19.172 -0.399 -10.031 1 95.69 116 LYS A O 1
ATOM 967 N N . ILE A 1 117 ? -17.859 0.868 -11.32 1 96.88 117 ILE A N 1
ATOM 968 C CA . ILE A 1 117 ? -17.203 1.508 -10.18 1 96.88 117 ILE A CA 1
ATOM 969 C C . ILE A 1 117 ? -18.219 2.363 -9.422 1 96.88 117 ILE A C 1
ATOM 971 O O . ILE A 1 117 ? -18.266 2.332 -8.188 1 96.88 117 ILE A O 1
ATOM 975 N N . ILE A 1 118 ? -19 3.094 -10.148 1 96.62 118 ILE A N 1
ATOM 976 C CA . ILE A 1 118 ? -20.031 3.938 -9.539 1 96.62 118 ILE A CA 1
ATOM 977 C C . ILE A 1 118 ? -21.047 3.07 -8.797 1 96.62 118 ILE A C 1
ATOM 979 O O . ILE A 1 118 ? -21.422 3.385 -7.664 1 96.62 118 ILE A O 1
ATOM 983 N N . LYS A 1 119 ? -21.391 1.979 -9.383 1 97.06 119 LYS A N 1
ATOM 984 C CA . LYS A 1 119 ? -22.297 1.024 -8.742 1 97.06 119 LYS A CA 1
ATOM 985 C C . LYS A 1 119 ? -21.672 0.453 -7.469 1 97.06 119 LYS A C 1
ATOM 987 O O . LYS A 1 119 ? -22.359 0.328 -6.449 1 97.06 119 LYS A O 1
ATOM 992 N N . LEU A 1 120 ? -20.453 0.088 -7.516 1 97.94 120 LEU A N 1
ATOM 993 C CA . LEU A 1 120 ? -19.734 -0.435 -6.355 1 97.94 120 LEU A CA 1
ATOM 994 C C . LEU A 1 120 ? -19.781 0.561 -5.199 1 97.94 120 LEU A C 1
ATOM 996 O O . LEU A 1 120 ? -20.094 0.191 -4.066 1 97.94 120 LEU A O 1
ATOM 1000 N N . VAL A 1 121 ? -19.516 1.824 -5.531 1 96.88 121 VAL A N 1
ATOM 1001 C CA . VAL A 1 121 ? -19.5 2.865 -4.508 1 96.88 121 VAL A CA 1
ATOM 1002 C C . VAL A 1 121 ? -20.891 3.018 -3.902 1 96.88 121 VAL A C 1
ATOM 1004 O O . VAL A 1 121 ? -21.031 3.141 -2.684 1 96.88 121 VAL A O 1
ATOM 1007 N N . ALA A 1 122 ? -21.859 3.021 -4.715 1 97.06 122 ALA A N 1
ATOM 1008 C CA . ALA A 1 122 ? -23.25 3.096 -4.23 1 97.06 122 ALA A CA 1
ATOM 1009 C C . ALA A 1 122 ? -23.562 1.921 -3.311 1 97.06 122 ALA A C 1
ATOM 1011 O O . ALA A 1 122 ? -24.203 2.096 -2.27 1 97.06 122 ALA A O 1
ATOM 1012 N N . ASN A 1 123 ? -23.078 0.746 -3.664 1 97.56 123 ASN A N 1
ATOM 1013 C CA . ASN A 1 123 ? -23.328 -0.451 -2.865 1 97.56 123 ASN A CA 1
ATOM 1014 C C . ASN A 1 123 ? -22.578 -0.399 -1.536 1 97.56 123 ASN A C 1
ATOM 1016 O O . ASN A 1 123 ? -23.062 -0.912 -0.525 1 97.56 123 ASN A O 1
ATOM 1020 N N . MET A 1 124 ? -21.422 0.159 -1.558 1 97.62 124 MET A N 1
ATOM 1021 C CA . MET A 1 124 ? -20.656 0.325 -0.324 1 97.62 124 MET A CA 1
ATOM 1022 C C . MET A 1 124 ? -21.438 1.165 0.687 1 97.62 124 MET A C 1
ATOM 1024 O O . MET A 1 124 ? -21.453 0.842 1.875 1 97.62 124 MET A O 1
ATOM 1028 N N . LYS A 1 125 ? -22.078 2.182 0.196 1 95.94 125 LYS A N 1
ATOM 1029 C CA . LYS A 1 125 ? -22.797 3.113 1.056 1 95.94 125 LYS A CA 1
ATOM 1030 C C . LYS A 1 125 ? -24.031 2.453 1.672 1 95.94 125 LYS A C 1
ATOM 1032 O O . LYS A 1 125 ? -24.484 2.863 2.738 1 95.94 125 LYS A O 1
ATOM 1037 N N . LYS A 1 126 ? -24.469 1.422 1.1 1 96.81 126 LYS A N 1
ATOM 1038 C CA . LYS A 1 126 ? -25.688 0.765 1.55 1 96.81 126 LYS A CA 1
ATOM 1039 C C . LYS A 1 126 ? -25.375 -0.51 2.328 1 96.81 126 LYS A C 1
ATOM 1041 O O . LYS A 1 126 ? -26.234 -1.044 3.029 1 96.81 126 LYS A O 1
ATOM 1046 N N . ALA A 1 127 ? -24.203 -1.014 2.248 1 97.38 127 ALA A N 1
ATOM 1047 C CA . ALA A 1 127 ? -23.859 -2.33 2.777 1 97.38 127 ALA A CA 1
ATOM 1048 C C . ALA A 1 127 ? -23.781 -2.305 4.301 1 97.38 127 ALA A C 1
ATOM 1050 O O . ALA A 1 127 ? -23.312 -1.331 4.891 1 97.38 127 ALA A O 1
ATOM 1051 N N . ASN A 1 128 ? -24.281 -3.361 4.895 1 96.31 128 ASN A N 1
ATOM 1052 C CA . ASN A 1 128 ? -24.109 -3.549 6.332 1 96.31 128 ASN A CA 1
ATOM 1053 C C . ASN A 1 128 ? -22.656 -3.834 6.699 1 96.31 128 ASN A C 1
ATOM 1055 O O . ASN A 1 128 ? -22.172 -3.385 7.738 1 96.31 128 ASN A O 1
ATOM 1059 N N . LYS A 1 129 ? -22.141 -4.605 5.891 1 96.31 129 LYS A N 1
ATOM 1060 C CA . LYS A 1 129 ? -20.766 -5.055 6.07 1 96.31 129 LYS A CA 1
ATOM 1061 C C . LYS A 1 129 ? -20.047 -5.156 4.727 1 96.31 129 LYS A C 1
ATOM 1063 O O . LYS A 1 129 ? -20.641 -5.535 3.721 1 96.31 129 LYS A O 1
ATOM 1068 N N . ILE A 1 130 ? -18.703 -4.727 4.75 1 97.5 130 ILE A N 1
ATOM 1069 C CA . ILE A 1 130 ? -17.875 -4.883 3.566 1 97.5 130 ILE A CA 1
ATOM 1070 C C . ILE A 1 130 ? -16.734 -5.867 3.855 1 97.5 130 ILE A C 1
ATOM 1072 O O . ILE A 1 130 ? -15.961 -5.676 4.797 1 97.5 130 ILE A O 1
ATOM 1076 N N . VAL A 1 131 ? -16.672 -6.938 3.08 1 96.56 131 VAL A N 1
ATOM 1077 C CA . VAL A 1 131 ? -15.625 -7.934 3.246 1 96.56 131 VAL A CA 1
ATOM 1078 C C . VAL A 1 131 ? -14.734 -7.953 2.008 1 96.56 131 VAL A C 1
ATOM 1080 O O . VAL A 1 131 ? -15.219 -8.086 0.884 1 96.56 131 VAL A O 1
ATOM 1083 N N . ILE A 1 132 ? -13.422 -7.852 2.234 1 96.5 132 ILE A N 1
ATOM 1084 C CA . ILE A 1 132 ? -12.445 -7.797 1.152 1 96.5 132 ILE A CA 1
ATOM 1085 C C . ILE A 1 132 ? -11.594 -9.062 1.162 1 96.5 132 ILE A C 1
ATOM 1087 O O . ILE A 1 132 ? -11.094 -9.477 2.211 1 96.5 132 ILE A O 1
ATOM 1091 N N . ASN A 1 133 ? -11.5 -9.711 0.031 1 92.44 133 ASN A N 1
ATOM 1092 C CA . ASN A 1 133 ? -10.609 -10.836 -0.223 1 92.44 133 ASN A CA 1
ATOM 1093 C C . ASN A 1 133 ? -9.586 -10.508 -1.309 1 92.44 133 ASN A C 1
ATOM 1095 O O . ASN A 1 133 ? -9.922 -9.883 -2.314 1 92.44 133 ASN A O 1
ATOM 1099 N N . SER A 1 134 ? -8.336 -10.891 -1.072 1 91.62 134 SER A N 1
ATOM 1100 C CA . SER A 1 134 ? -7.336 -10.539 -2.074 1 91.62 134 SER A CA 1
ATOM 1101 C C . SER A 1 134 ? -6.309 -11.656 -2.242 1 91.62 134 SER A C 1
ATOM 1103 O O . SER A 1 134 ? -5.984 -12.359 -1.283 1 91.62 134 SER A O 1
ATOM 1105 N N . SER A 1 135 ? -5.891 -11.734 -3.475 1 84.62 135 SER A N 1
ATOM 1106 C CA . SER A 1 135 ? -4.715 -12.562 -3.742 1 84.62 135 SER A CA 1
ATOM 1107 C C . SER A 1 135 ? -3.463 -11.961 -3.109 1 84.62 135 SER A C 1
ATOM 1109 O O . SER A 1 135 ? -3.434 -10.766 -2.793 1 84.62 135 SER A O 1
ATOM 1111 N N . TYR A 1 136 ? -2.455 -12.812 -2.992 1 78.56 136 TYR A N 1
ATOM 1112 C CA . TYR A 1 136 ? -1.213 -12.422 -2.332 1 78.56 136 TYR A CA 1
ATOM 1113 C C . TYR A 1 136 ? -0.582 -11.219 -3.021 1 78.56 136 TYR A C 1
ATOM 1115 O O . TYR A 1 136 ? -0.135 -10.281 -2.359 1 78.56 136 TYR A O 1
ATOM 1123 N N . GLN A 1 137 ? -0.649 -11.188 -4.25 1 79.31 137 GLN A N 1
ATOM 1124 C CA . GLN A 1 137 ? 0.049 -10.172 -5.035 1 79.31 137 GLN A CA 1
ATOM 1125 C C . GLN A 1 137 ? -0.597 -8.805 -4.867 1 79.31 137 GLN A C 1
ATOM 1127 O O . GLN A 1 137 ? 0.021 -7.777 -5.164 1 79.31 137 GLN A O 1
ATOM 1132 N N . LEU A 1 138 ? -1.805 -8.789 -4.453 1 87.88 138 LEU A N 1
ATOM 1133 C CA . LEU A 1 138 ? -2.537 -7.535 -4.352 1 87.88 138 LEU A CA 1
ATOM 1134 C C . LEU A 1 138 ? -2.85 -7.207 -2.895 1 87.88 138 LEU A C 1
ATOM 1136 O O . LEU A 1 138 ? -3.688 -6.348 -2.613 1 87.88 138 LEU A O 1
ATOM 1140 N N . ASP A 1 139 ? -2.172 -7.918 -2.01 1 86.69 139 ASP A N 1
ATOM 1141 C CA . ASP A 1 139 ? -2.502 -7.844 -0.589 1 86.69 139 ASP A CA 1
ATOM 1142 C C . ASP A 1 139 ? -2.195 -6.461 -0.026 1 86.69 139 ASP A C 1
ATOM 1144 O O . ASP A 1 139 ? -2.924 -5.957 0.834 1 86.69 139 ASP A O 1
ATOM 1148 N N . ASP A 1 140 ? -1.161 -5.875 -0.492 1 87.44 140 ASP A N 1
ATOM 1149 C CA . ASP A 1 140 ? -0.779 -4.566 0.028 1 87.44 140 ASP A CA 1
ATOM 1150 C C . ASP A 1 140 ? -1.82 -3.506 -0.33 1 87.44 140 ASP A C 1
ATOM 1152 O O . ASP A 1 140 ? -2.229 -2.717 0.524 1 87.44 140 ASP A O 1
ATOM 1156 N N . ILE A 1 141 ? -2.303 -3.51 -1.54 1 91.62 141 ILE A N 1
ATOM 1157 C CA . ILE A 1 141 ? -3.316 -2.553 -1.968 1 91.62 141 ILE A CA 1
ATOM 1158 C C . ILE A 1 141 ? -4.637 -2.85 -1.263 1 91.62 141 ILE A C 1
ATOM 1160 O O . ILE A 1 141 ? -5.363 -1.931 -0.877 1 91.62 141 ILE A O 1
ATOM 1164 N N . ALA A 1 142 ? -4.902 -4.121 -1.108 1 93.06 142 ALA A N 1
ATOM 1165 C CA . ALA A 1 142 ? -6.129 -4.512 -0.413 1 93.06 142 ALA A CA 1
ATOM 1166 C C . ALA A 1 142 ? -6.125 -4.004 1.026 1 93.06 142 ALA A C 1
ATOM 1168 O O . ALA A 1 142 ? -7.148 -3.539 1.53 1 93.06 142 ALA A O 1
ATOM 1169 N N . ASN A 1 143 ? -4.996 -4.102 1.647 1 90.12 143 ASN A N 1
ATOM 1170 C CA . ASN A 1 143 ? -4.867 -3.604 3.014 1 90.12 143 ASN A CA 1
ATOM 1171 C C . ASN A 1 143 ? -5.059 -2.09 3.08 1 90.12 143 ASN A C 1
ATOM 1173 O O . ASN A 1 143 ? -5.75 -1.587 3.967 1 90.12 143 ASN A O 1
ATOM 1177 N N . TYR A 1 144 ? -4.496 -1.476 2.178 1 90.38 144 TYR A N 1
ATOM 1178 C CA . TYR A 1 144 ? -4.676 -0.03 2.109 1 90.38 144 TYR A CA 1
ATOM 1179 C C . TYR A 1 144 ? -6.141 0.327 1.887 1 90.38 144 TYR A C 1
ATOM 1181 O O . TYR A 1 144 ? -6.672 1.234 2.531 1 90.38 144 TYR A O 1
ATOM 1189 N N . PHE A 1 145 ? -6.777 -0.375 1.009 1 93.75 145 PHE A N 1
ATOM 1190 C CA . PHE A 1 145 ? -8.18 -0.14 0.693 1 93.75 145 PHE A CA 1
ATOM 1191 C C . PHE A 1 145 ? -9.055 -0.363 1.921 1 93.75 145 PHE A C 1
ATOM 1193 O O . PHE A 1 145 ? -9.945 0.438 2.205 1 93.75 145 PHE A O 1
ATOM 1200 N N . LYS A 1 146 ? -8.758 -1.418 2.594 1 92.88 146 LYS A N 1
ATOM 1201 C CA . LYS A 1 146 ? -9.469 -1.71 3.832 1 92.88 146 LYS A CA 1
ATOM 1202 C C . LYS A 1 146 ? -9.32 -0.569 4.836 1 92.88 146 LYS A C 1
ATOM 1204 O O . LYS A 1 146 ? -10.305 -0.121 5.426 1 92.88 146 LYS A O 1
ATOM 1209 N N . ASP A 1 147 ? -8.117 -0.116 5 1 86.56 147 ASP A N 1
ATOM 1210 C CA . ASP A 1 147 ? -7.859 0.976 5.934 1 86.56 147 ASP A CA 1
ATOM 1211 C C . ASP A 1 147 ? -8.609 2.242 5.52 1 86.56 147 ASP A C 1
ATOM 1213 O O . ASP A 1 147 ? -9.18 2.934 6.359 1 86.56 147 ASP A O 1
ATOM 1217 N N . LEU A 1 148 ? -8.594 2.484 4.281 1 87.44 148 LEU A N 1
ATOM 1218 C CA . LEU A 1 148 ? -9.305 3.641 3.74 1 87.44 148 LEU A CA 1
ATOM 1219 C C . LEU A 1 148 ? -10.797 3.533 4.004 1 87.44 148 LEU A C 1
ATOM 1221 O O . LEU A 1 148 ? -11.422 4.48 4.492 1 87.44 148 LEU A O 1
ATOM 1225 N N . LEU A 1 149 ? -11.359 2.41 3.709 1 91.44 149 LEU A N 1
ATOM 1226 C CA . LEU A 1 149 ? -12.797 2.211 3.873 1 91.44 149 LEU A CA 1
ATOM 1227 C C . LEU A 1 149 ? -13.188 2.262 5.344 1 91.44 149 LEU A C 1
ATOM 1229 O O . LEU A 1 149 ? -14.281 2.715 5.684 1 91.44 149 LEU A O 1
ATOM 1233 N N . SER A 1 150 ? -12.273 1.811 6.152 1 87.38 150 SER A N 1
ATOM 1234 C CA . SER A 1 150 ? -12.562 1.771 7.582 1 87.38 150 SER A CA 1
ATOM 1235 C C . SER A 1 150 ? -12.68 3.178 8.164 1 87.38 150 SER A C 1
ATOM 1237 O O . SER A 1 150 ? -13.234 3.359 9.25 1 87.38 150 SER A O 1
ATOM 1239 N N . LEU A 1 151 ? -12.156 4.125 7.492 1 82.06 151 LEU A N 1
ATOM 1240 C CA . LEU A 1 151 ? -12.328 5.512 7.906 1 82.06 151 LEU A CA 1
ATOM 1241 C C . LEU A 1 151 ? -13.75 5.988 7.641 1 82.06 151 LEU A C 1
ATOM 1243 O O . LEU A 1 151 ? -14.242 6.902 8.312 1 82.06 151 LEU A O 1
ATOM 1247 N N . LYS A 1 152 ? -14.367 5.352 6.715 1 83.75 152 LYS A N 1
ATOM 1248 C CA . LYS A 1 152 ? -15.672 5.824 6.262 1 83.75 152 LYS A CA 1
ATOM 1249 C C . LYS A 1 152 ? -16.797 4.898 6.742 1 83.75 152 LYS A C 1
ATOM 1251 O O . LYS A 1 152 ? -17.922 5.348 6.977 1 83.75 152 LYS A O 1
ATOM 1256 N N . PHE A 1 153 ? -16.422 3.654 6.852 1 88.19 153 PHE A N 1
ATOM 1257 C CA . PHE A 1 153 ? -17.438 2.652 7.168 1 88.19 153 PHE A CA 1
ATOM 1258 C C . PHE A 1 153 ? -17.078 1.896 8.438 1 88.19 153 PHE A C 1
ATOM 1260 O O . PHE A 1 153 ? -15.898 1.607 8.68 1 88.19 153 PHE A O 1
ATOM 1267 N N . ASP A 1 154 ? -18.062 1.47 9.188 1 82.81 154 ASP A N 1
ATOM 1268 C CA . ASP A 1 154 ? -17.844 0.867 10.5 1 82.81 154 ASP A CA 1
ATOM 1269 C C . ASP A 1 154 ? -17.5 -0.612 10.367 1 82.81 154 ASP A C 1
ATOM 1271 O O . ASP A 1 154 ? -16.734 -1.146 11.18 1 82.81 154 ASP A O 1
ATOM 1275 N N . ASN A 1 155 ? -18.047 -1.263 9.453 1 90.75 155 ASN A N 1
ATOM 1276 C CA . ASN A 1 155 ? -17.922 -2.713 9.375 1 90.75 155 ASN A CA 1
ATOM 1277 C C . ASN A 1 155 ? -17.203 -3.141 8.102 1 90.75 155 ASN A C 1
ATOM 1279 O O . ASN A 1 155 ? -17.844 -3.598 7.148 1 90.75 155 ASN A O 1
ATOM 1283 N N . VAL A 1 156 ? -15.883 -2.932 8.148 1 93.19 156 VAL A N 1
ATOM 1284 C CA . VAL A 1 156 ? -15.047 -3.34 7.023 1 93.19 156 VAL A CA 1
ATOM 1285 C C . VAL A 1 156 ? -14.039 -4.387 7.484 1 93.19 156 VAL A C 1
ATOM 1287 O O . VAL A 1 156 ? -13.359 -4.203 8.5 1 93.19 156 VAL A O 1
ATOM 1290 N N . LEU A 1 157 ? -13.953 -5.512 6.746 1 92.12 157 LEU A N 1
ATOM 1291 C CA . LEU A 1 157 ? -13.047 -6.594 7.094 1 92.12 157 LEU A CA 1
ATOM 1292 C C . LEU A 1 157 ? -12.25 -7.047 5.875 1 92.12 157 LEU A C 1
ATOM 1294 O O . LEU A 1 157 ? -12.789 -7.145 4.773 1 92.12 157 LEU A O 1
ATOM 1298 N N . LYS A 1 158 ? -10.984 -7.234 6.051 1 92.69 158 LYS A N 1
ATOM 1299 C CA . LYS A 1 158 ? -10.148 -7.902 5.055 1 92.69 158 LYS A CA 1
ATOM 1300 C C . LYS A 1 158 ? -9.648 -9.25 5.574 1 92.69 158 LYS A C 1
ATOM 1302 O O . LYS A 1 158 ? -9.016 -9.32 6.629 1 92.69 158 LYS A O 1
ATOM 1307 N N . ASN A 1 159 ? -9.828 -10.227 4.852 1 87.69 159 ASN A N 1
ATOM 1308 C CA . ASN A 1 159 ? -9.414 -11.555 5.285 1 87.69 159 ASN A CA 1
ATOM 1309 C C . ASN A 1 159 ? -7.91 -11.766 5.105 1 87.69 159 ASN A C 1
ATOM 1311 O O . ASN A 1 159 ? -7.363 -11.469 4.043 1 87.69 159 ASN A O 1
ATOM 1315 N N . GLU A 1 160 ? -7.254 -12.18 6.121 1 74.69 160 GLU A N 1
ATOM 1316 C CA . GLU A 1 160 ? -5.812 -12.422 6.082 1 74.69 160 GLU A CA 1
ATOM 1317 C C . GLU A 1 160 ? -5.512 -13.914 5.938 1 74.69 160 GLU A C 1
ATOM 1319 O O . GLU A 1 160 ? -4.477 -14.289 5.387 1 74.69 160 GLU A O 1
ATOM 1324 N N . LEU A 1 161 ? -6.27 -14.672 6.664 1 63.34 161 LEU A N 1
ATOM 1325 C CA . LEU A 1 161 ? -6.035 -16.109 6.66 1 63.34 161 LEU A CA 1
ATOM 1326 C C . LEU A 1 161 ? -7.148 -16.844 5.914 1 63.34 161 LEU A C 1
ATOM 1328 O O . LEU A 1 161 ? -8.32 -16.469 6.031 1 63.34 161 LEU A O 1
ATOM 1332 N N . LYS A 1 162 ? -6.742 -17.812 5.297 1 66.25 162 LYS A N 1
ATOM 1333 C CA . LYS A 1 162 ? -7.672 -18.562 4.469 1 66.25 162 LYS A CA 1
ATOM 1334 C C . LYS A 1 162 ? -8.781 -19.188 5.312 1 66.25 162 LYS A C 1
ATOM 1336 O O . LYS A 1 162 ? -9.953 -19.172 4.918 1 66.25 162 LYS A O 1
ATOM 1341 N N . LEU A 1 163 ? -8.328 -19.656 6.398 1 65.69 163 LEU A N 1
ATOM 1342 C CA . LEU A 1 163 ? -9.305 -20.344 7.242 1 65.69 163 LEU A CA 1
ATOM 1343 C C . LEU A 1 163 ? -10.398 -19.391 7.703 1 65.69 163 LEU A C 1
ATOM 1345 O O . LEU A 1 163 ? -11.578 -19.734 7.695 1 65.69 163 LEU A O 1
ATOM 1349 N N . PHE A 1 164 ? -10.055 -18.25 7.953 1 75.25 164 PHE A N 1
ATOM 1350 C CA . PHE A 1 164 ? -11.031 -17.281 8.438 1 75.25 164 PHE A CA 1
ATOM 1351 C C . PHE A 1 164 ? -11.867 -16.734 7.289 1 75.25 164 PHE A C 1
ATOM 1353 O O . PHE A 1 164 ? -13.023 -16.328 7.488 1 75.25 164 PHE A O 1
ATOM 1360 N N . ALA A 1 165 ? -11.234 -16.828 6.16 1 83.12 165 ALA A N 1
ATOM 1361 C CA . ALA A 1 165 ? -11.961 -16.312 5.004 1 83.12 165 ALA A CA 1
ATOM 1362 C C . ALA A 1 165 ? -13.203 -17.141 4.719 1 83.12 165 ALA A C 1
ATOM 1364 O O . ALA A 1 165 ? -14.266 -16.609 4.391 1 83.12 165 ALA A O 1
ATOM 1365 N N . TYR A 1 166 ? -13.078 -18.391 4.938 1 82.19 166 TYR A N 1
ATOM 1366 C CA . TYR A 1 166 ? -14.203 -19.297 4.723 1 82.19 166 TYR A CA 1
ATOM 1367 C C . TYR A 1 166 ? -15.305 -19.047 5.742 1 82.19 166 TYR A C 1
ATOM 1369 O O . TYR A 1 166 ? -16.469 -18.906 5.375 1 82.19 166 TYR A O 1
ATOM 1377 N N . LYS A 1 167 ? -14.906 -18.984 6.918 1 86.56 167 LYS A N 1
ATOM 1378 C CA . LYS A 1 167 ? -15.875 -18.75 7.988 1 86.56 167 LYS A CA 1
ATOM 1379 C C . LYS A 1 167 ? -16.578 -17.406 7.809 1 86.56 167 LYS A C 1
ATOM 1381 O O . LYS A 1 167 ? -17.797 -17.312 7.957 1 86.56 167 LYS A O 1
ATOM 1386 N N . ASN A 1 168 ? -15.836 -16.438 7.535 1 89.31 168 ASN A N 1
ATOM 1387 C CA . ASN A 1 168 ? -16.391 -15.102 7.328 1 89.31 168 ASN A CA 1
ATOM 1388 C C . ASN A 1 168 ? -17.375 -15.078 6.164 1 89.31 168 ASN A C 1
ATOM 1390 O O . ASN A 1 168 ? -18.406 -14.391 6.223 1 89.31 168 ASN A O 1
ATOM 1394 N N . ALA A 1 169 ? -17.047 -15.82 5.113 1 92.38 169 ALA A N 1
ATOM 1395 C CA . ALA A 1 169 ? -17.922 -15.891 3.947 1 92.38 169 ALA A CA 1
ATOM 1396 C C . ALA A 1 169 ? -19.266 -16.516 4.312 1 92.38 169 ALA A C 1
ATOM 1398 O O . ALA A 1 169 ? -20.312 -16.047 3.871 1 92.38 169 ALA A O 1
ATOM 1399 N N . GLN A 1 170 ? -19.234 -17.469 5.203 1 92.38 170 GLN A N 1
ATOM 1400 C CA . GLN A 1 170 ? -20.438 -18.172 5.605 1 92.38 170 GLN A CA 1
ATOM 1401 C C . GLN A 1 170 ? -21.344 -17.281 6.453 1 92.38 170 GLN A C 1
ATOM 1403 O O . GLN A 1 170 ? -22.562 -17.5 6.52 1 92.38 170 GLN A O 1
ATOM 1408 N N . ASN A 1 171 ? -20.828 -16.297 7.051 1 93.62 171 ASN A N 1
ATOM 1409 C CA . ASN A 1 171 ? -21.578 -15.445 7.969 1 93.62 171 ASN A CA 1
ATOM 1410 C C . ASN A 1 171 ? -22.125 -14.211 7.262 1 93.62 171 ASN A C 1
ATOM 1412 O O . ASN A 1 171 ? -22.781 -13.375 7.883 1 93.62 171 ASN A O 1
ATOM 1416 N N . LEU A 1 172 ? -21.922 -14.109 6 1 96.06 172 LEU A N 1
ATOM 1417 C CA . LEU A 1 172 ? -22.438 -12.977 5.25 1 96.06 172 LEU A CA 1
ATOM 1418 C C . LEU A 1 172 ? -23.938 -13.086 5.059 1 96.06 172 LEU A C 1
ATOM 1420 O O . LEU A 1 172 ? -24.5 -14.188 5.117 1 96.06 172 LEU A O 1
ATOM 1424 N N . THR A 1 173 ? -24.562 -11.961 4.941 1 96.94 173 THR A N 1
ATOM 1425 C CA . THR A 1 173 ? -25.984 -11.883 4.605 1 96.94 173 THR A CA 1
ATOM 1426 C C . THR A 1 173 ? -26.188 -11.141 3.285 1 96.94 173 THR A C 1
ATOM 1428 O O . THR A 1 173 ? -25.234 -10.586 2.725 1 96.94 173 THR A O 1
ATOM 1431 N N . GLU A 1 174 ? -27.406 -11.047 2.832 1 96.12 174 GLU A N 1
ATOM 1432 C CA . GLU A 1 174 ? -27.734 -10.414 1.561 1 96.12 174 GLU A CA 1
ATOM 1433 C C . GLU A 1 174 ? -27.469 -8.906 1.606 1 96.12 174 GLU A C 1
ATOM 1435 O O . GLU A 1 174 ? -27.359 -8.258 0.564 1 96.12 174 GLU A O 1
ATOM 1440 N N . LYS A 1 175 ? -27.281 -8.375 2.797 1 97.06 175 LYS A N 1
ATOM 1441 C CA . LYS A 1 175 ? -27.078 -6.938 2.969 1 97.06 175 LYS A CA 1
ATOM 1442 C C . LYS A 1 175 ? -25.594 -6.586 2.982 1 97.06 175 LYS A C 1
ATOM 1444 O O . LYS A 1 175 ? -25.234 -5.41 3.057 1 97.06 175 LYS A O 1
ATOM 1449 N N . ASP A 1 176 ? -24.781 -7.633 2.875 1 97.81 176 ASP A N 1
ATOM 1450 C CA . ASP A 1 176 ? -23.344 -7.422 2.939 1 97.81 176 ASP A CA 1
ATOM 1451 C C . ASP A 1 176 ? -22.734 -7.344 1.54 1 97.81 176 ASP A C 1
ATOM 1453 O O . ASP A 1 176 ? -23.312 -7.832 0.574 1 97.81 176 ASP A O 1
ATOM 1457 N N . LEU A 1 177 ? -21.625 -6.633 1.429 1 98 177 LEU A N 1
ATOM 1458 C CA . LEU A 1 177 ? -20.875 -6.488 0.185 1 98 177 LEU A CA 1
ATOM 1459 C C . LEU A 1 177 ? -19.547 -7.246 0.257 1 98 177 LEU A C 1
ATOM 1461 O O . LEU A 1 177 ? -18.812 -7.109 1.229 1 98 177 LEU A O 1
ATOM 1465 N N . ALA A 1 178 ? -19.328 -8.086 -0.731 1 97.19 178 ALA A N 1
ATOM 1466 C CA . ALA A 1 178 ? -18.047 -8.781 -0.841 1 97.19 178 ALA A CA 1
ATOM 1467 C C . ALA A 1 178 ? -17.25 -8.281 -2.043 1 97.19 178 ALA A C 1
ATOM 1469 O O . ALA A 1 178 ? -17.797 -8.164 -3.146 1 97.19 178 ALA A O 1
ATOM 1470 N N . ILE A 1 179 ? -15.977 -7.977 -1.828 1 97.44 179 ILE A N 1
ATOM 1471 C CA . ILE A 1 179 ? -15.086 -7.516 -2.883 1 97.44 179 ILE A CA 1
ATOM 1472 C C . ILE A 1 179 ? -13.906 -8.484 -3.02 1 97.44 179 ILE A C 1
ATOM 1474 O O . ILE A 1 179 ? -13.289 -8.867 -2.023 1 97.44 179 ILE A O 1
ATOM 1478 N N . PHE A 1 180 ? -13.602 -8.914 -4.234 1 94.88 180 PHE A N 1
ATOM 1479 C CA . PHE A 1 180 ? -12.5 -9.82 -4.523 1 94.88 180 PHE A CA 1
ATOM 1480 C C . PHE A 1 180 ? -11.469 -9.156 -5.414 1 94.88 180 PHE A C 1
ATOM 1482 O O . PHE A 1 180 ? -11.797 -8.648 -6.488 1 94.88 180 PHE A O 1
ATOM 1489 N N . PHE A 1 181 ? -10.227 -9.086 -4.961 1 94.19 181 PHE A N 1
ATOM 1490 C CA . PHE A 1 181 ? -9.078 -8.719 -5.781 1 94.19 181 PHE A CA 1
ATOM 1491 C C . PHE A 1 181 ? -8.281 -9.953 -6.188 1 94.19 181 PHE A C 1
ATOM 1493 O O . PHE A 1 181 ? -7.586 -10.547 -5.359 1 94.19 181 PHE A O 1
ATOM 1500 N N . VAL A 1 182 ? -8.383 -10.289 -7.461 1 89 182 VAL A N 1
ATOM 1501 C CA . VAL A 1 182 ? -7.84 -11.57 -7.902 1 89 182 VAL A CA 1
ATOM 1502 C C . VAL A 1 182 ? -6.762 -11.336 -8.961 1 89 182 VAL A C 1
ATOM 1504 O O . VAL A 1 182 ? -7.016 -10.711 -9.992 1 89 182 VAL A O 1
ATOM 1507 N N . SER A 1 183 ? -5.562 -11.75 -8.602 1 80.56 183 SER A N 1
ATOM 1508 C CA . SER A 1 183 ? -4.449 -11.711 -9.547 1 80.56 183 SER A CA 1
ATOM 1509 C C . SER A 1 183 ? -3.484 -12.867 -9.312 1 80.56 183 SER A C 1
ATOM 1511 O O . SER A 1 183 ? -3.395 -13.391 -8.203 1 80.56 183 SER A O 1
ATOM 1513 N N . GLY A 1 184 ? -2.812 -13.273 -10.367 1 73.88 184 GLY A N 1
ATOM 1514 C CA . GLY A 1 184 ? -1.776 -14.289 -10.25 1 73.88 184 GLY A CA 1
ATOM 1515 C C . GLY A 1 184 ? -2.314 -15.703 -10.336 1 73.88 184 GLY A C 1
ATOM 1516 O O . GLY A 1 184 ? -3.398 -15.93 -10.875 1 73.88 184 GLY A O 1
ATOM 1517 N N . GLN A 1 185 ? 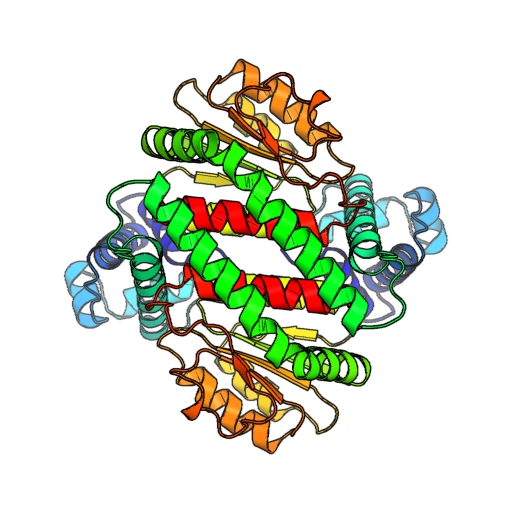-1.527 -16.688 -9.906 1 63.66 185 GLN A N 1
ATOM 1518 C CA . GLN A 1 185 ? -1.814 -18.094 -10.188 1 63.66 185 GLN A CA 1
ATOM 1519 C C . GLN A 1 185 ? -2.516 -18.766 -9.008 1 63.66 185 GLN A C 1
ATOM 1521 O O . GLN A 1 185 ? -3.195 -19.781 -9.172 1 63.66 185 GLN A O 1
ATOM 1526 N N . ASP A 1 186 ? -2.49 -18.266 -7.934 1 60.94 186 ASP A N 1
ATOM 1527 C CA . ASP A 1 186 ? -3.018 -19.016 -6.797 1 60.94 186 ASP A CA 1
ATOM 1528 C C . ASP A 1 186 ? -4.43 -18.562 -6.445 1 60.94 186 ASP A C 1
ATOM 1530 O O . ASP A 1 186 ? -4.707 -18.219 -5.293 1 60.94 186 ASP A O 1
ATOM 1534 N N . ASN A 1 187 ? -5.211 -18.906 -7.449 1 73.19 187 ASN A N 1
ATOM 1535 C CA . ASN A 1 187 ? -6.547 -18.344 -7.273 1 73.19 187 ASN A CA 1
ATOM 1536 C C . ASN A 1 187 ? -7.555 -19.406 -6.852 1 73.19 187 ASN A C 1
ATOM 1538 O O . ASN A 1 187 ? -8.75 -19.125 -6.754 1 73.19 187 ASN A O 1
ATOM 1542 N N . GLU A 1 188 ? -7.031 -20.625 -6.566 1 75.69 188 GLU A N 1
ATOM 1543 C CA . GLU A 1 188 ? -7.961 -21.672 -6.172 1 75.69 188 GLU A CA 1
ATOM 1544 C C . GLU A 1 188 ? -8.68 -21.312 -4.875 1 75.69 188 GLU A C 1
ATOM 1546 O O . GLU A 1 188 ? -9.898 -21.5 -4.762 1 75.69 188 GLU A O 1
ATOM 1551 N N . MET A 1 189 ? -7.949 -20.859 -4.004 1 78.62 189 MET A N 1
ATOM 1552 C CA . MET A 1 189 ? -8.555 -20.453 -2.734 1 78.62 189 MET A CA 1
ATOM 1553 C C . MET A 1 189 ? -9.578 -19.359 -2.945 1 78.62 189 MET A C 1
ATOM 1555 O O . MET A 1 189 ? -10.648 -19.375 -2.336 1 78.62 189 MET A O 1
ATOM 1559 N N . MET A 1 190 ? -9.289 -18.469 -3.791 1 85.81 190 MET A N 1
ATOM 1560 C CA . MET A 1 190 ? -10.203 -17.375 -4.09 1 85.81 190 MET A CA 1
ATOM 1561 C C . MET A 1 190 ? -11.5 -17.906 -4.695 1 85.81 190 MET A C 1
ATOM 1563 O O . MET A 1 190 ? -12.586 -17.422 -4.371 1 85.81 190 MET A O 1
ATOM 1567 N N . GLN A 1 191 ? -11.312 -18.922 -5.52 1 86.56 191 GLN A N 1
ATOM 1568 C CA . GLN A 1 191 ? -12.484 -19.531 -6.145 1 86.56 191 GLN A CA 1
ATOM 1569 C C . GLN A 1 191 ? -13.367 -20.219 -5.105 1 86.56 191 GLN A C 1
ATOM 1571 O O . GLN A 1 191 ? -14.602 -20.141 -5.188 1 86.56 191 GLN A O 1
ATOM 1576 N N . TYR A 1 192 ? -12.727 -20.797 -4.168 1 87.56 192 TYR A N 1
ATOM 1577 C CA . TYR A 1 192 ? -13.469 -21.469 -3.111 1 87.56 192 TYR A CA 1
ATOM 1578 C C . TYR A 1 192 ? -14.227 -20.484 -2.248 1 87.56 192 TYR A C 1
ATOM 1580 O O . TYR A 1 192 ? -15.414 -20.672 -1.972 1 87.56 192 TYR A O 1
ATOM 1588 N N . ILE A 1 193 ? -13.594 -19.484 -1.834 1 90.56 193 ILE A N 1
ATOM 1589 C CA . ILE A 1 193 ? -14.234 -18.453 -1.019 1 90.56 193 ILE A CA 1
ATOM 1590 C C . ILE A 1 193 ? -15.383 -17.812 -1.797 1 90.56 193 ILE A C 1
ATOM 1592 O O . ILE A 1 193 ? -16.453 -17.562 -1.237 1 90.56 193 ILE A O 1
ATOM 1596 N N . PHE A 1 194 ? -15.164 -17.656 -3.051 1 92.38 194 PHE A N 1
ATOM 1597 C CA . PHE A 1 194 ? -16.188 -17.062 -3.918 1 92.38 194 PHE A CA 1
ATOM 1598 C C . PHE A 1 194 ? -17.406 -17.969 -3.988 1 92.38 194 PHE A C 1
ATOM 1600 O O . PHE A 1 194 ? -18.547 -17.484 -3.908 1 92.38 194 PHE A O 1
ATOM 1607 N N . ALA A 1 195 ? -17.172 -19.219 -4.113 1 91.38 195 ALA A N 1
ATOM 1608 C CA . ALA A 1 195 ? -18.266 -20.188 -4.223 1 91.38 195 ALA A CA 1
ATOM 1609 C C . ALA A 1 195 ? -19.156 -20.156 -2.984 1 91.38 195 ALA A C 1
ATOM 1611 O O . ALA A 1 195 ? -20.375 -20.25 -3.086 1 91.38 195 ALA A O 1
ATOM 1612 N N . VAL A 1 196 ? -18.578 -19.969 -1.903 1 93.31 196 VAL A N 1
ATOM 1613 C CA . VAL A 1 196 ? -19.312 -19.906 -0.651 1 93.31 196 VAL A CA 1
ATOM 1614 C C . VAL A 1 196 ? -20.016 -18.547 -0.541 1 93.31 196 VAL A C 1
ATOM 1616 O O . VAL A 1 196 ? -21.188 -18.469 -0.164 1 93.31 196 VAL A O 1
ATOM 1619 N N . THR A 1 197 ? -19.328 -17.484 -0.835 1 94.69 197 THR A N 1
ATOM 1620 C CA . THR A 1 197 ? -19.828 -16.125 -0.73 1 94.69 197 THR A CA 1
ATOM 1621 C C . THR A 1 197 ? -21.078 -15.945 -1.588 1 94.69 197 THR A C 1
ATOM 1623 O O . THR A 1 197 ? -22.062 -15.336 -1.147 1 94.69 197 THR A O 1
ATOM 1626 N N . LYS A 1 198 ? -21.016 -16.531 -2.77 1 94.12 198 LYS A N 1
ATOM 1627 C CA . LYS A 1 198 ? -22.109 -16.344 -3.725 1 94.12 198 LYS A CA 1
ATOM 1628 C C . LYS A 1 198 ? -23.406 -16.984 -3.225 1 94.12 198 LYS A C 1
ATOM 1630 O O . LYS A 1 198 ? -24.484 -16.609 -3.674 1 94.12 198 LYS A O 1
ATOM 1635 N N . LYS A 1 199 ? -23.266 -17.906 -2.344 1 94.62 199 LYS A N 1
ATOM 1636 C CA . LYS A 1 199 ? -24.453 -18.531 -1.738 1 94.62 199 LYS A CA 1
ATOM 1637 C C . LYS A 1 199 ? -25.078 -17.609 -0.695 1 94.62 199 LYS A C 1
ATOM 1639 O O . LYS A 1 199 ? -26.266 -17.75 -0.379 1 94.62 199 LYS A O 1
ATOM 1644 N N . MET A 1 200 ? -24.328 -16.719 -0.152 1 95.62 200 MET A N 1
ATOM 1645 C CA . MET A 1 200 ? -24.797 -15.883 0.958 1 95.62 200 MET A CA 1
ATOM 1646 C C . MET A 1 200 ? -25.25 -14.523 0.461 1 95.62 200 MET A C 1
ATOM 1648 O O . MET A 1 200 ? -26.203 -13.953 0.996 1 95.62 200 MET A O 1
ATOM 1652 N N . THR A 1 201 ? -24.625 -13.953 -0.581 1 95.12 201 THR A N 1
ATOM 1653 C CA . THR A 1 201 ? -24.984 -12.633 -1.091 1 95.12 201 THR A CA 1
ATOM 1654 C C . THR A 1 201 ? -24.719 -12.539 -2.592 1 95.12 201 THR A C 1
ATOM 1656 O O . THR A 1 201 ? -23.797 -13.164 -3.102 1 95.12 201 THR A O 1
ATOM 1659 N N . LYS A 1 202 ? -25.531 -11.648 -3.252 1 93.88 202 LYS A N 1
ATOM 1660 C CA . LYS A 1 202 ? -25.328 -11.375 -4.672 1 93.88 202 LYS A CA 1
ATOM 1661 C C . LYS A 1 202 ? -24.562 -10.062 -4.875 1 93.88 202 LYS A C 1
ATOM 1663 O O . LYS A 1 202 ? -24.188 -9.734 -6 1 93.88 202 LYS A O 1
ATOM 1668 N N . ASN A 1 203 ? -24.359 -9.359 -3.795 1 96.38 203 ASN A N 1
ATOM 1669 C CA . ASN A 1 203 ? -23.625 -8.102 -3.82 1 96.38 203 ASN A CA 1
ATOM 1670 C C . ASN A 1 203 ? -22.109 -8.336 -3.789 1 96.38 203 ASN A C 1
ATOM 1672 O O . ASN A 1 203 ? -21.469 -8.117 -2.76 1 96.38 203 ASN A O 1
ATOM 1676 N N . ILE A 1 204 ? -21.641 -8.844 -4.969 1 97 204 ILE A N 1
ATOM 1677 C CA . ILE A 1 204 ? -20.234 -9.227 -5.102 1 97 204 ILE A CA 1
ATOM 1678 C C . ILE A 1 204 ? -19.594 -8.461 -6.266 1 97 204 ILE A C 1
ATOM 1680 O O . ILE A 1 204 ? -20.188 -8.375 -7.352 1 97 204 ILE A O 1
ATOM 1684 N N . PHE A 1 205 ? -18.484 -7.859 -6.039 1 97.44 205 PHE A N 1
ATOM 1685 C CA . PHE A 1 205 ? -17.656 -7.266 -7.09 1 97.44 205 PHE A CA 1
ATOM 1686 C C . PHE A 1 205 ? -16.297 -7.93 -7.156 1 97.44 205 PHE A C 1
ATOM 1688 O O . PHE A 1 205 ? -15.688 -8.219 -6.121 1 97.44 205 PHE A O 1
ATOM 1695 N N . ILE A 1 206 ? -15.844 -8.195 -8.344 1 95.38 206 ILE A N 1
ATOM 1696 C CA . ILE A 1 206 ? -14.586 -8.906 -8.539 1 95.38 206 ILE A CA 1
ATOM 1697 C C . ILE A 1 206 ? -13.68 -8.102 -9.461 1 95.38 206 ILE A C 1
ATOM 1699 O O . ILE A 1 206 ? -14.062 -7.754 -10.578 1 95.38 206 ILE A O 1
ATOM 1703 N N . PHE A 1 207 ? -12.5 -7.746 -8.969 1 95.31 207 PHE A N 1
ATOM 1704 C CA . PHE A 1 207 ? -11.422 -7.227 -9.797 1 95.31 207 PHE A CA 1
ATOM 1705 C C . PHE A 1 207 ? -10.5 -8.352 -10.266 1 95.31 207 PHE A C 1
ATOM 1707 O O . PHE A 1 207 ? -9.914 -9.055 -9.438 1 95.31 207 PHE A O 1
ATOM 1714 N N . SER A 1 208 ? -10.453 -8.57 -11.547 1 89.88 208 SER A N 1
ATOM 1715 C CA . SER A 1 208 ? -9.695 -9.727 -12.023 1 89.88 208 SER A CA 1
ATOM 1716 C C . SER A 1 208 ? -9.086 -9.461 -13.391 1 89.88 208 SER A C 1
ATOM 1718 O O . SER A 1 208 ? -9.539 -8.57 -14.117 1 89.88 208 SER A O 1
ATOM 1720 N N . SER A 1 209 ? -8.039 -10.211 -13.602 1 82.06 209 SER A N 1
ATOM 1721 C CA . SER A 1 209 ? -7.508 -10.203 -14.953 1 82.06 209 SER A CA 1
ATOM 1722 C C . SER A 1 209 ? -8.43 -10.938 -15.914 1 82.06 209 SER A C 1
ATOM 1724 O O . SER A 1 209 ? -9.25 -11.758 -15.492 1 82.06 209 SER A O 1
ATOM 1726 N N . ARG A 1 210 ? -8.266 -10.711 -17.234 1 79.69 210 ARG A N 1
ATOM 1727 C CA . ARG A 1 210 ? -9.094 -11.336 -18.266 1 79.69 210 ARG A CA 1
ATOM 1728 C C . ARG A 1 210 ? -8.906 -12.852 -18.266 1 79.69 210 ARG A C 1
ATOM 1730 O O . ARG A 1 210 ? -9.859 -13.602 -18.516 1 79.69 210 ARG A O 1
ATOM 1737 N N . SER A 1 211 ? -7.703 -13.227 -17.938 1 76.31 211 SER A N 1
ATOM 1738 C CA . SER A 1 211 ? -7.379 -14.656 -17.984 1 76.31 211 SER A CA 1
ATOM 1739 C C . SER A 1 211 ? -8.062 -15.414 -16.859 1 76.31 211 SER A C 1
ATOM 1741 O O . SER A 1 211 ? -8.188 -16.641 -16.906 1 76.31 211 SER A O 1
ATOM 1743 N N . GLN A 1 212 ? -8.555 -14.688 -15.852 1 79.19 212 GLN A N 1
ATOM 1744 C CA . GLN A 1 212 ? -9.086 -15.367 -14.672 1 79.19 212 GLN A CA 1
ATOM 1745 C C . GLN A 1 212 ? -10.602 -15.172 -14.562 1 79.19 212 GLN A C 1
ATOM 1747 O O . GLN A 1 212 ? -11.25 -15.805 -13.727 1 79.19 212 GLN A O 1
ATOM 1752 N N . ILE A 1 213 ? -11.156 -14.398 -15.438 1 80.69 213 ILE A N 1
ATOM 1753 C CA . ILE A 1 213 ? -12.547 -13.977 -15.297 1 80.69 213 ILE A CA 1
ATOM 1754 C C . ILE A 1 213 ? -13.469 -15.188 -15.43 1 80.69 213 ILE A C 1
ATOM 1756 O O . ILE A 1 213 ? -14.516 -15.25 -14.773 1 80.69 213 ILE A O 1
ATOM 1760 N N . GLU A 1 214 ? -13.07 -16.094 -16.188 1 79 214 GLU A N 1
ATOM 1761 C CA . GLU A 1 214 ? -13.922 -17.25 -16.453 1 79 214 GLU A CA 1
ATOM 1762 C C . GLU A 1 214 ? -14.102 -18.109 -15.211 1 79 214 GLU A C 1
ATOM 1764 O O . GLU A 1 214 ? -15.062 -18.875 -15.109 1 79 214 GLU A O 1
ATOM 1769 N N . LYS A 1 215 ? -13.25 -17.922 -14.328 1 82.56 215 LYS A N 1
ATOM 1770 C CA . LYS A 1 215 ? -13.305 -18.719 -13.109 1 82.56 215 LYS A CA 1
ATOM 1771 C C . LYS A 1 215 ? -14.406 -18.219 -12.18 1 82.56 215 LYS A C 1
ATOM 1773 O O . LYS A 1 215 ? -14.781 -18.922 -11.234 1 82.56 215 LYS A O 1
ATOM 1778 N N . PHE A 1 216 ? -14.812 -17.016 -12.469 1 84.31 216 PHE A N 1
ATOM 1779 C CA . PHE A 1 216 ? -15.852 -16.422 -11.633 1 84.31 216 PHE A CA 1
ATOM 1780 C C . PHE A 1 216 ? -17.141 -16.234 -12.422 1 84.31 216 PHE A C 1
ATOM 1782 O O . PHE A 1 216 ? -17.125 -15.609 -13.484 1 84.31 216 PHE A O 1
ATOM 1789 N N . ASP A 1 217 ? -18.188 -16.922 -12.133 1 79 217 ASP A N 1
ATOM 1790 C CA . ASP A 1 217 ? -19.438 -16.906 -12.875 1 79 217 ASP A CA 1
ATOM 1791 C C . ASP A 1 217 ? -20.266 -15.672 -12.531 1 79 217 ASP A C 1
ATOM 1793 O O . ASP A 1 217 ? -21.422 -15.789 -12.102 1 79 217 ASP A O 1
ATOM 1797 N N . MET A 1 218 ? -19.828 -14.516 -12.391 1 74.25 218 MET A N 1
ATOM 1798 C CA . MET A 1 218 ? -20.531 -13.266 -12.156 1 74.25 218 MET A CA 1
ATOM 1799 C C . MET A 1 218 ? -19.984 -12.148 -13.039 1 74.25 218 MET A C 1
ATOM 1801 O O . MET A 1 218 ? -19.422 -11.172 -12.539 1 74.25 218 MET A O 1
ATOM 1805 N N . GLN A 1 219 ? -20.344 -12.203 -14.203 1 68.69 219 GLN A N 1
ATOM 1806 C CA . GLN A 1 219 ? -19.703 -11.359 -15.211 1 68.69 219 GLN A CA 1
ATOM 1807 C C . GLN A 1 219 ? -20.141 -9.898 -15.055 1 68.69 219 GLN A C 1
ATOM 1809 O O . GLN A 1 219 ? -19.344 -8.984 -15.312 1 68.69 219 GLN A O 1
ATOM 1814 N N . GLU A 1 220 ? -21.281 -9.656 -14.469 1 82.12 220 GLU A N 1
ATOM 1815 C CA . GLU A 1 220 ? -21.797 -8.297 -14.469 1 82.12 220 GLU A CA 1
ATOM 1816 C C . GLU A 1 220 ? -21.062 -7.418 -13.469 1 82.12 220 GLU A C 1
ATOM 1818 O O . GLU A 1 220 ? -21.062 -6.191 -13.586 1 82.12 220 GLU A O 1
ATOM 1823 N N . ASN A 1 221 ? -20.375 -7.945 -12.555 1 91.12 221 ASN A N 1
ATOM 1824 C CA . ASN A 1 221 ? -19.688 -7.164 -11.531 1 91.12 221 ASN A CA 1
ATOM 1825 C C . ASN A 1 221 ? -18.188 -7.426 -11.539 1 91.12 221 ASN A C 1
ATOM 1827 O O . ASN A 1 221 ? -17.516 -7.25 -10.516 1 91.12 221 ASN A O 1
ATOM 1831 N N . VAL A 1 222 ? -17.766 -7.848 -12.711 1 93.12 222 VAL A N 1
ATOM 1832 C CA . VAL A 1 222 ? -16.328 -8.062 -12.852 1 93.12 222 VAL A CA 1
ATOM 1833 C C . VAL A 1 222 ? -15.672 -6.809 -13.43 1 93.12 222 VAL A C 1
ATOM 1835 O O . VAL A 1 222 ? -16.125 -6.273 -14.445 1 93.12 222 VAL A O 1
ATOM 1838 N N . ILE A 1 223 ? -14.688 -6.316 -12.789 1 94.56 223 ILE A N 1
ATOM 1839 C CA . ILE A 1 223 ? -13.898 -5.168 -13.211 1 94.56 223 ILE A CA 1
ATOM 1840 C C . ILE A 1 223 ? -12.508 -5.625 -13.648 1 94.56 223 ILE A C 1
ATOM 1842 O O . ILE A 1 223 ? -11.797 -6.285 -12.883 1 94.56 223 ILE A O 1
ATOM 1846 N N . ILE A 1 224 ? -12.047 -5.246 -14.734 1 90 224 ILE A N 1
ATOM 1847 C CA . ILE A 1 224 ? -10.859 -5.809 -15.367 1 90 224 ILE A CA 1
ATOM 1848 C C . ILE A 1 224 ? -9.609 -5.117 -14.828 1 90 224 ILE A C 1
ATOM 1850 O O . ILE A 1 224 ? -9.562 -3.887 -14.758 1 90 224 ILE A O 1
ATOM 1854 N N . LEU A 1 225 ? -8.594 -5.957 -14.484 1 88.94 225 LEU A N 1
ATOM 1855 C CA . LEU A 1 225 ? -7.352 -5.461 -13.906 1 88.94 225 LEU A CA 1
ATOM 1856 C C . LEU A 1 225 ? -6.207 -5.555 -14.914 1 88.94 225 LEU A C 1
ATOM 1858 O O . LEU A 1 225 ? -5.039 -5.617 -14.531 1 88.94 225 LEU A O 1
ATOM 1862 N N . ASP A 1 226 ? -6.449 -5.762 -16.109 1 81.69 226 ASP A N 1
ATOM 1863 C CA . ASP A 1 226 ? -5.332 -5.84 -17.047 1 81.69 226 ASP A CA 1
ATOM 1864 C C . ASP A 1 226 ? -5.703 -5.242 -18.406 1 81.69 226 ASP A C 1
ATOM 1866 O O . ASP A 1 226 ? -6.816 -4.746 -18.578 1 81.69 226 ASP A O 1
ATOM 1870 N N . VAL A 1 227 ? -4.582 -5.031 -19.141 1 76.81 227 VAL A N 1
ATOM 1871 C CA . VAL A 1 227 ? -4.738 -4.598 -20.531 1 76.81 227 VAL A CA 1
ATOM 1872 C C . VAL A 1 227 ? -4.281 -5.707 -21.469 1 76.81 227 VAL A C 1
ATOM 1874 O O . VAL A 1 227 ? -3.459 -6.551 -21.094 1 76.81 227 VAL A O 1
ATOM 1877 N N . PRO A 1 228 ? -4.965 -5.816 -22.578 1 66.75 228 PRO A N 1
ATOM 1878 C CA . PRO A 1 228 ? -4.602 -6.883 -23.516 1 66.75 228 PRO A CA 1
ATOM 1879 C C . PRO A 1 228 ? -3.094 -6.977 -23.75 1 66.75 228 PRO A C 1
ATOM 1881 O O . PRO A 1 228 ? -2.561 -8.078 -23.922 1 66.75 228 PRO A O 1
ATOM 1884 N N . LYS A 1 229 ? -2.312 -5.945 -23.812 1 63.38 229 LYS A N 1
ATOM 1885 C CA . LYS A 1 229 ? -0.88 -5.957 -24.094 1 63.38 229 LYS A CA 1
ATOM 1886 C C . LYS A 1 229 ? -0.075 -6.293 -22.844 1 63.38 229 LYS A C 1
ATOM 1888 O O . LYS A 1 229 ? 1.148 -6.43 -22.906 1 63.38 229 LYS A O 1
ATOM 1893 N N . LEU A 1 230 ? -0.797 -6.527 -21.75 1 63.91 230 LEU A N 1
ATOM 1894 C CA . LEU A 1 230 ? -0.082 -6.691 -20.484 1 63.91 230 LEU A CA 1
ATOM 1895 C C . LEU A 1 230 ? 0.423 -8.125 -20.328 1 63.91 230 LEU A C 1
ATOM 1897 O O . LEU A 1 230 ? -0.337 -9.078 -20.516 1 63.91 230 LEU A O 1
ATOM 1901 N N . GLY A 1 231 ? 1.592 -8.359 -20.609 1 56.97 231 GLY A N 1
ATOM 1902 C CA . GLY A 1 231 ? 2.09 -9.656 -20.188 1 56.97 231 GLY A CA 1
ATOM 1903 C C . GLY A 1 231 ? 1.77 -9.977 -18.75 1 56.97 231 GLY A C 1
ATOM 1904 O O . GLY A 1 231 ? 0.819 -9.438 -18.172 1 56.97 231 GLY A O 1
ATOM 1905 N N . SER A 1 232 ? 2.314 -10.953 -18.203 1 55.19 232 SER A N 1
ATOM 1906 C CA . SER A 1 232 ? 2.129 -11.508 -16.859 1 55.19 232 SER A CA 1
ATOM 1907 C C . SER A 1 232 ? 2.768 -10.617 -15.805 1 55.19 232 SER A C 1
ATOM 1909 O O . SER A 1 232 ? 2.904 -11.016 -14.648 1 55.19 232 SER A O 1
ATOM 1911 N N . ASP A 1 233 ? 2.91 -9.344 -16.141 1 64.56 233 ASP A N 1
ATOM 1912 C CA . ASP A 1 233 ? 3.684 -8.531 -15.211 1 64.56 233 ASP A CA 1
ATOM 1913 C C . ASP A 1 233 ? 2.812 -8.023 -14.062 1 64.56 233 ASP A C 1
ATOM 1915 O O . ASP A 1 233 ? 1.774 -7.402 -14.289 1 64.56 233 ASP A O 1
ATOM 1919 N N . HIS A 1 234 ? 3.135 -8.367 -12.883 1 70.06 234 HIS A N 1
ATOM 1920 C CA . HIS A 1 234 ? 2.439 -8.055 -11.633 1 70.06 234 HIS A CA 1
ATOM 1921 C C . HIS A 1 234 ? 2.445 -6.551 -11.367 1 70.06 234 HIS A C 1
ATOM 1923 O O . HIS A 1 234 ? 1.521 -6.027 -10.742 1 70.06 234 HIS A O 1
ATOM 1929 N N . THR A 1 235 ? 3.412 -5.895 -11.836 1 76.69 235 THR A N 1
ATOM 1930 C CA . THR A 1 235 ? 3.568 -4.469 -11.57 1 76.69 235 THR A CA 1
ATOM 1931 C C . THR A 1 235 ? 2.381 -3.684 -12.117 1 76.69 235 THR A C 1
ATOM 1933 O O . THR A 1 235 ? 1.867 -2.779 -11.461 1 76.69 235 THR A O 1
ATOM 1936 N N . TYR A 1 236 ? 1.917 -4.133 -13.164 1 82.12 236 TYR A N 1
ATOM 1937 C CA . TYR A 1 236 ? 0.839 -3.391 -13.812 1 82.12 236 TYR A CA 1
ATOM 1938 C C . TYR A 1 236 ? -0.486 -3.617 -13.094 1 82.12 236 TYR A C 1
ATOM 1940 O O . TYR A 1 236 ? -1.258 -2.678 -12.891 1 82.12 236 TYR A O 1
ATOM 1948 N N . ARG A 1 237 ? -0.678 -4.801 -12.688 1 84.31 237 ARG A N 1
ATOM 1949 C CA . ARG A 1 237 ? -1.944 -5.098 -12.031 1 84.31 237 ARG A CA 1
ATOM 1950 C C . ARG A 1 237 ? -2.078 -4.32 -10.727 1 84.31 237 ARG A C 1
ATOM 1952 O O . ARG A 1 237 ? -3.168 -3.861 -10.375 1 84.31 237 ARG A O 1
ATOM 1959 N N . ARG A 1 238 ? -1.02 -4.242 -10.086 1 88.25 238 ARG A N 1
ATOM 1960 C CA . ARG A 1 238 ? -1.039 -3.523 -8.812 1 88.25 238 ARG A CA 1
ATOM 1961 C C . ARG A 1 238 ? -1.372 -2.049 -9.023 1 88.25 238 ARG A C 1
ATOM 1963 O O . ARG A 1 238 ? -2.229 -1.497 -8.328 1 88.25 238 ARG A O 1
ATOM 1970 N N . ILE A 1 239 ? -0.681 -1.417 -9.977 1 89.56 239 ILE A N 1
ATOM 1971 C CA . ILE A 1 239 ? -0.902 0.009 -10.195 1 89.56 239 ILE A CA 1
ATOM 1972 C C . ILE A 1 239 ? -2.301 0.234 -10.758 1 89.56 239 ILE A C 1
ATOM 1974 O O . ILE A 1 239 ? -2.947 1.239 -10.461 1 89.56 239 ILE A O 1
ATOM 1978 N N . ILE A 1 240 ? -2.754 -0.668 -11.516 1 91.12 240 ILE A N 1
ATOM 1979 C CA . ILE A 1 240 ? -4.105 -0.586 -12.062 1 91.12 240 ILE A CA 1
ATOM 1980 C C . ILE A 1 240 ? -5.121 -0.63 -10.922 1 91.12 240 ILE A C 1
ATOM 1982 O O . ILE A 1 240 ? -6.035 0.196 -10.867 1 91.12 240 ILE A O 1
ATOM 1986 N N . LEU A 1 241 ? -4.941 -1.586 -10.055 1 93.56 241 LEU A N 1
ATOM 1987 C CA . LEU A 1 241 ? -5.844 -1.668 -8.914 1 93.56 241 LEU A CA 1
ATOM 1988 C C . LEU A 1 241 ? -5.758 -0.406 -8.062 1 93.56 241 LEU A C 1
ATOM 1990 O O . LEU A 1 241 ? -6.777 0.099 -7.586 1 93.56 241 LEU A O 1
ATOM 1994 N N . ASP A 1 242 ? -4.598 0.077 -7.887 1 93 242 ASP A N 1
ATOM 1995 C CA . ASP A 1 242 ? -4.426 1.302 -7.109 1 93 242 ASP A CA 1
ATOM 1996 C C . ASP A 1 242 ? -5.184 2.465 -7.746 1 93 242 ASP A C 1
ATOM 1998 O O . ASP A 1 242 ? -5.746 3.307 -7.039 1 93 242 ASP A O 1
ATOM 2002 N N . ASN A 1 243 ? -5.195 2.518 -9.016 1 92.31 243 ASN A N 1
ATOM 2003 C CA . ASN A 1 243 ? -5.965 3.533 -9.727 1 92.31 243 ASN A CA 1
ATOM 2004 C C . ASN A 1 243 ? -7.457 3.418 -9.43 1 92.31 243 ASN A C 1
ATOM 2006 O O . ASN A 1 243 ? -8.125 4.426 -9.195 1 92.31 243 ASN A O 1
ATOM 2010 N N . TYR A 1 244 ? -7.938 2.232 -9.445 1 95.38 244 TYR A N 1
ATOM 2011 C CA . TYR A 1 244 ? -9.344 2.031 -9.109 1 95.38 244 TYR A CA 1
ATOM 2012 C C . TYR A 1 244 ? -9.625 2.459 -7.676 1 95.38 244 TYR A C 1
ATOM 2014 O O . TYR A 1 244 ? -10.648 3.102 -7.406 1 95.38 244 TYR A O 1
ATOM 2022 N N . VAL A 1 245 ? -8.734 2.078 -6.785 1 94.62 245 VAL A N 1
ATOM 2023 C CA . VAL A 1 245 ? -8.898 2.42 -5.379 1 94.62 245 VAL A CA 1
ATOM 2024 C C . VAL A 1 245 ? -8.922 3.938 -5.215 1 94.62 245 VAL A C 1
ATOM 2026 O O . VAL A 1 245 ? -9.727 4.473 -4.449 1 94.62 245 VAL A O 1
ATOM 2029 N N . SER A 1 246 ? -8.078 4.625 -5.961 1 90.94 246 SER A N 1
ATOM 2030 C CA . SER A 1 246 ? -8.047 6.082 -5.926 1 90.94 246 SER A CA 1
ATOM 2031 C C . SER A 1 246 ? -9.375 6.676 -6.398 1 90.94 246 SER A C 1
ATOM 2033 O O . SER A 1 246 ? -9.914 7.582 -5.766 1 90.94 246 SER A O 1
ATOM 2035 N N . ILE A 1 247 ? -9.875 6.195 -7.441 1 92.31 247 ILE A N 1
ATOM 2036 C CA . ILE A 1 247 ? -11.141 6.676 -7.984 1 92.31 247 ILE A CA 1
ATOM 2037 C C . ILE A 1 247 ? -12.258 6.434 -6.977 1 92.31 247 ILE A C 1
ATOM 2039 O O . ILE A 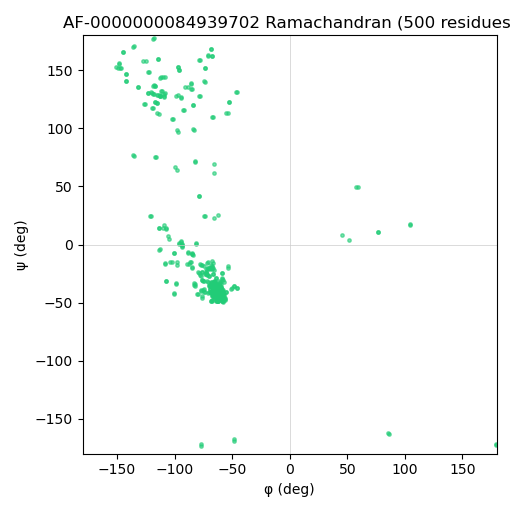1 247 ? -13.07 7.324 -6.715 1 92.31 247 ILE A O 1
ATOM 2043 N N . ILE A 1 248 ? -12.297 5.234 -6.406 1 94.44 248 ILE A N 1
ATOM 2044 C CA . ILE A 1 248 ? -13.312 4.887 -5.426 1 94.44 248 ILE A CA 1
ATOM 2045 C C . ILE A 1 248 ? -13.242 5.852 -4.242 1 94.44 248 ILE A C 1
ATOM 2047 O O . ILE A 1 248 ? -14.273 6.344 -3.777 1 94.44 248 ILE A O 1
ATOM 2051 N N . SER A 1 249 ? -12.039 6.094 -3.814 1 89.44 249 SER A N 1
ATOM 2052 C CA . SER A 1 249 ? -11.859 7 -2.686 1 89.44 249 SER A CA 1
ATOM 2053 C C . SER A 1 249 ? -12.406 8.391 -2.996 1 89.44 249 SER A C 1
ATOM 2055 O O . SER A 1 249 ? -13 9.031 -2.135 1 89.44 249 SER A O 1
ATOM 2057 N N . LEU A 1 250 ? -12.242 8.773 -4.172 1 85.94 250 LEU A N 1
ATOM 2058 C CA . LEU A 1 250 ? -12.711 10.086 -4.613 1 85.94 250 LEU A CA 1
ATOM 2059 C C . LEU A 1 250 ? -14.234 10.141 -4.617 1 85.94 250 LEU A C 1
ATOM 2061 O O . LEU A 1 250 ? -14.82 11.211 -4.414 1 85.94 250 LEU A O 1
ATOM 2065 N N . LEU A 1 251 ? -14.844 9.078 -4.875 1 90.56 251 LEU A N 1
ATOM 2066 C CA . LEU A 1 251 ? -16.297 9.023 -5.02 1 90.56 251 LEU A CA 1
ATOM 2067 C C . LEU A 1 251 ? -16.969 8.82 -3.666 1 90.56 251 LEU A C 1
ATOM 2069 O O . LEU A 1 251 ? -18.188 8.953 -3.551 1 90.56 251 LEU A O 1
ATOM 2073 N N . LEU A 1 252 ? -16.219 8.445 -2.695 1 88.75 252 LEU A N 1
ATOM 2074 C CA . LEU A 1 252 ? -16.766 8.195 -1.367 1 88.75 252 LEU A CA 1
ATOM 2075 C C . LEU A 1 252 ? -16.891 9.492 -0.572 1 88.75 252 LEU A C 1
ATOM 2077 O O . LEU A 1 252 ? -17.781 9.633 0.258 1 88.75 252 LEU A O 1
ATOM 2081 N N . MET B 1 1 ? 0.115 -0.507 8.461 1 47.06 1 MET B N 1
ATOM 2082 C CA . MET B 1 1 ? -0.177 -0.289 9.875 1 47.06 1 MET B CA 1
ATOM 2083 C C . MET B 1 1 ? -1.644 0.076 10.078 1 47.06 1 MET B C 1
ATOM 2085 O O . MET B 1 1 ? -2.271 0.655 9.195 1 47.06 1 MET B O 1
ATOM 2089 N N . GLU B 1 2 ? -2.217 -0.601 11 1 57.28 2 GLU B N 1
ATOM 2090 C CA . GLU B 1 2 ? -3.605 -0.336 11.375 1 57.28 2 GLU B CA 1
ATOM 2091 C C . GLU B 1 2 ? -3.814 1.138 11.703 1 57.28 2 GLU B C 1
ATOM 2093 O O . GLU B 1 2 ? -2.986 1.751 12.383 1 57.28 2 GLU B O 1
ATOM 2098 N N . SER B 1 3 ? -4.77 1.779 10.961 1 68.88 3 SER B N 1
ATOM 2099 C CA . SER B 1 3 ? -5.113 3.17 11.25 1 68.88 3 SER B CA 1
ATOM 2100 C C . SER B 1 3 ? -5.312 3.395 12.742 1 68.88 3 SER B C 1
ATOM 2102 O O . SER B 1 3 ? -5.809 2.516 13.445 1 68.88 3 SER B O 1
ATOM 2104 N N . LEU B 1 4 ? -4.672 4.426 13.211 1 78.88 4 LEU B N 1
ATOM 2105 C CA . LEU B 1 4 ? -4.797 4.777 14.617 1 78.88 4 LEU B CA 1
ATOM 2106 C C . LEU B 1 4 ? -6.262 4.848 15.039 1 78.88 4 LEU B C 1
ATOM 2108 O O . LEU B 1 4 ? -6.637 4.34 16.094 1 78.88 4 LEU B O 1
ATOM 2112 N N . ILE B 1 5 ? -7.051 5.336 14.156 1 79.5 5 ILE B N 1
ATOM 2113 C CA . ILE B 1 5 ? -8.453 5.523 14.523 1 79.5 5 ILE B CA 1
ATOM 2114 C C . ILE B 1 5 ? -9.156 4.168 14.57 1 79.5 5 ILE B C 1
ATOM 2116 O O . ILE B 1 5 ? -10.062 3.965 15.383 1 79.5 5 ILE B O 1
ATOM 2120 N N . HIS B 1 6 ? -8.633 3.27 13.852 1 73.25 6 HIS B N 1
ATOM 2121 C CA . HIS B 1 6 ? -9.188 1.921 13.906 1 73.25 6 HIS B CA 1
ATOM 2122 C C . HIS B 1 6 ? -8.797 1.215 15.203 1 73.25 6 HIS B C 1
ATOM 2124 O O . HIS B 1 6 ? -9.609 0.496 15.789 1 73.25 6 HIS B O 1
ATOM 2130 N N . LYS B 1 7 ? -7.637 1.412 15.547 1 77.38 7 LYS B N 1
ATOM 2131 C CA . LYS B 1 7 ? -7.195 0.873 16.828 1 77.38 7 LYS B CA 1
ATOM 2132 C C . LYS B 1 7 ? -8.047 1.403 17.969 1 77.38 7 LYS B C 1
ATOM 2134 O O . LYS B 1 7 ? -8.445 0.646 18.859 1 77.38 7 LYS B O 1
ATOM 2139 N N . ILE B 1 8 ? -8.344 2.664 17.891 1 84.44 8 ILE B N 1
ATOM 2140 C CA . ILE B 1 8 ? -9.148 3.328 18.922 1 84.44 8 ILE B CA 1
ATOM 2141 C C . ILE B 1 8 ? -10.578 2.807 18.875 1 84.44 8 ILE B C 1
ATOM 2143 O O . ILE B 1 8 ? -11.203 2.592 19.922 1 84.44 8 ILE B O 1
ATOM 2147 N N . GLU B 1 9 ? -11.016 2.518 17.719 1 78.81 9 GLU B N 1
ATOM 2148 C CA . GLU B 1 9 ? -12.383 2.025 17.516 1 78.81 9 GLU B CA 1
ATOM 2149 C C . GLU B 1 9 ? -12.57 0.66 18.172 1 78.81 9 GLU B C 1
ATOM 2151 O O . GLU B 1 9 ? -13.641 0.373 18.719 1 78.81 9 GLU B O 1
ATOM 2156 N N . LYS B 1 10 ? -11.578 -0.084 18.062 1 76.38 10 LYS B N 1
ATOM 2157 C CA . LYS B 1 10 ? -11.648 -1.409 18.672 1 76.38 10 LYS B CA 1
ATOM 2158 C C . LYS B 1 10 ? -11.867 -1.312 20.188 1 76.38 10 LYS B C 1
ATOM 2160 O O . LYS B 1 10 ? -12.609 -2.105 20.766 1 76.38 10 LYS B O 1
ATOM 2165 N N . TYR B 1 11 ? -11.266 -0.365 20.75 1 76.81 11 TYR B N 1
ATOM 2166 C CA . TYR B 1 11 ? -11.398 -0.167 22.188 1 76.81 11 TYR B CA 1
ATOM 2167 C C . TYR B 1 11 ? -12.742 0.466 22.531 1 76.81 11 TYR B C 1
ATOM 2169 O O . TYR B 1 11 ? -13.289 0.231 23.609 1 76.81 11 TYR B O 1
ATOM 2177 N N . LYS B 1 12 ? -13.242 1.264 21.609 1 76.75 12 LYS B N 1
ATOM 2178 C CA . LYS B 1 12 ? -14.531 1.921 21.766 1 76.75 12 LYS B CA 1
ATOM 2179 C C . LYS B 1 12 ? -15.656 0.896 21.891 1 76.75 12 LYS B C 1
ATOM 2181 O O . LYS B 1 12 ? -16.609 1.112 22.641 1 76.75 12 LYS B O 1
ATOM 2186 N N . ASN B 1 13 ? -15.508 -0.228 21.25 1 70.44 13 ASN B N 1
ATOM 2187 C CA . ASN B 1 13 ? -16.594 -1.201 21.141 1 70.44 13 ASN B CA 1
ATOM 2188 C C . ASN B 1 13 ? -16.5 -2.246 22.25 1 70.44 13 ASN B C 1
ATOM 2190 O O . ASN B 1 13 ? -17.328 -3.154 22.328 1 70.44 13 ASN B O 1
ATOM 2194 N N . HIS B 1 14 ? -15.523 -2.059 23.016 1 69.44 14 HIS B N 1
ATOM 2195 C CA . HIS B 1 14 ? -15.453 -2.934 24.172 1 69.44 14 HIS B CA 1
ATOM 2196 C C . HIS B 1 14 ? -16.438 -2.502 25.25 1 69.44 14 HIS B C 1
ATOM 2198 O O . HIS B 1 14 ? -17.281 -1.627 25.016 1 69.44 14 HIS B O 1
ATOM 2204 N N . ASP B 1 15 ? -16.328 -3.172 26.406 1 68.81 15 ASP B N 1
ATOM 2205 C CA . ASP B 1 15 ? -17.188 -2.906 27.547 1 68.81 15 ASP B CA 1
ATOM 2206 C C . ASP B 1 15 ? -17.172 -1.425 27.922 1 68.81 15 ASP B C 1
ATOM 2208 O O . ASP B 1 15 ? -16.141 -0.885 28.297 1 68.81 15 ASP B O 1
ATOM 2212 N N . ASP B 1 16 ? -18.344 -0.791 27.719 1 68.38 16 ASP B N 1
ATOM 2213 C CA . ASP B 1 16 ? -18.547 0.641 27.906 1 68.38 16 ASP B CA 1
ATOM 2214 C C . ASP B 1 16 ? -18.109 1.076 29.312 1 68.38 16 ASP B C 1
ATOM 2216 O O . ASP B 1 16 ? -17.859 2.26 29.547 1 68.38 16 ASP B O 1
ATOM 2220 N N . SER B 1 17 ? -18.016 0.103 30.156 1 72.81 17 SER B N 1
ATOM 2221 C CA . SER B 1 17 ? -17.703 0.466 31.531 1 72.81 17 SER B CA 1
ATOM 2222 C C . SER B 1 17 ? -16.188 0.611 31.75 1 72.81 17 SER B C 1
ATOM 2224 O O . SER B 1 17 ? -15.75 1.181 32.75 1 72.81 17 SER B O 1
ATOM 2226 N N . LYS B 1 18 ? -15.461 0.259 30.828 1 82.81 18 LYS B N 1
ATOM 2227 C CA . LYS B 1 18 ? -14.016 0.316 30.984 1 82.81 18 LYS B CA 1
ATOM 2228 C C . LYS B 1 18 ? -13.469 1.681 30.578 1 82.81 18 LYS B C 1
ATOM 2230 O O . LYS B 1 18 ? -13.961 2.293 29.625 1 82.81 18 LYS B O 1
ATOM 2235 N N . ILE B 1 19 ? -12.594 2.199 31.375 1 88.06 19 ILE B N 1
ATOM 2236 C CA . ILE B 1 19 ? -11.961 3.5 31.188 1 88.06 19 ILE B CA 1
ATOM 2237 C C . ILE B 1 19 ? -11.438 3.615 29.75 1 88.06 19 ILE B C 1
ATOM 2239 O O . ILE B 1 19 ? -11.555 4.672 29.125 1 88.06 19 ILE B O 1
ATOM 2243 N N . GLN B 1 20 ? -10.961 2.523 29.188 1 90.62 20 GLN B N 1
ATOM 2244 C CA . GLN B 1 20 ? -10.414 2.523 27.844 1 90.62 20 GLN B CA 1
ATOM 2245 C C . GLN B 1 20 ? -11.5 2.82 26.812 1 90.62 20 GLN B C 1
ATOM 2247 O O . GLN B 1 20 ? -11.266 3.533 25.828 1 90.62 20 GLN B O 1
ATOM 2252 N N . SER B 1 21 ? -12.609 2.297 27.125 1 91.19 21 SER B N 1
ATOM 2253 C CA . SER B 1 21 ? -13.734 2.521 26.219 1 91.19 21 SER B CA 1
ATOM 2254 C C . SER B 1 21 ? -14.203 3.973 26.266 1 91.19 21 SER B C 1
ATOM 2256 O O . SER B 1 21 ? -14.508 4.566 25.234 1 91.19 21 SER B O 1
ATOM 2258 N N . ILE B 1 22 ? -14.227 4.496 27.422 1 91.56 22 ILE B N 1
ATOM 2259 C CA . ILE B 1 22 ? -14.672 5.871 27.609 1 91.56 22 ILE B CA 1
ATOM 2260 C C . ILE B 1 22 ? -13.734 6.82 26.859 1 91.56 22 ILE B C 1
ATOM 2262 O O . ILE B 1 22 ? -14.188 7.664 26.078 1 91.56 22 ILE B O 1
ATOM 2266 N N . ILE B 1 23 ? -12.492 6.641 27 1 94.44 23 ILE B N 1
ATOM 2267 C CA . ILE B 1 23 ? -11.492 7.492 26.359 1 94.44 23 ILE B CA 1
ATOM 2268 C C . ILE B 1 23 ? -11.57 7.324 24.844 1 94.44 23 ILE B C 1
ATOM 2270 O O . ILE B 1 23 ? -11.547 8.312 24.094 1 94.44 23 ILE B O 1
ATOM 2274 N N . SER B 1 24 ? -11.703 6.113 24.406 1 92.81 24 SER B N 1
ATOM 2275 C CA . SER B 1 24 ? -11.75 5.812 22.969 1 92.81 24 SER B CA 1
ATOM 2276 C C . SER B 1 24 ? -12.961 6.461 22.312 1 92.81 24 SER B C 1
ATOM 2278 O O . SER B 1 24 ? -12.867 6.957 21.188 1 92.81 24 SER B O 1
ATOM 2280 N N . LYS B 1 25 ? -14 6.484 23.062 1 90.94 25 LYS B N 1
ATOM 2281 C CA . LYS B 1 25 ? -15.211 7.094 22.516 1 90.94 25 LYS B CA 1
ATOM 2282 C C . LYS B 1 25 ? -15.023 8.594 22.297 1 90.94 25 LYS B C 1
ATOM 2284 O O . LYS B 1 25 ? -15.398 9.125 21.25 1 90.94 25 LYS B O 1
ATOM 2289 N N . VAL B 1 26 ? -14.438 9.219 23.25 1 92.38 26 VAL B N 1
ATOM 2290 C CA . VAL B 1 26 ? -14.227 10.656 23.141 1 92.38 26 VAL B CA 1
ATOM 2291 C C . VAL B 1 26 ? -13.242 10.961 22.016 1 92.38 26 VAL B C 1
ATOM 2293 O O . VAL B 1 26 ? -13.484 11.836 21.188 1 92.38 26 VAL B O 1
ATOM 2296 N N . LEU B 1 27 ? -12.219 10.195 21.953 1 93.31 27 LEU B N 1
ATOM 2297 C CA . LEU B 1 27 ? -11.203 10.398 20.922 1 93.31 27 LEU B CA 1
ATOM 2298 C C . LEU B 1 27 ? -11.789 10.148 19.531 1 93.31 27 LEU B C 1
ATOM 2300 O O . LEU B 1 27 ? -11.484 10.875 18.594 1 93.31 27 LEU B O 1
ATOM 2304 N N . TYR B 1 28 ? -12.562 9.125 19.484 1 89.88 28 TYR B N 1
ATOM 2305 C CA . TYR B 1 28 ? -13.203 8.766 18.219 1 89.88 28 TYR B CA 1
ATOM 2306 C C . TYR B 1 28 ? -14.102 9.891 17.719 1 89.88 28 TYR B C 1
ATOM 2308 O O . TYR B 1 28 ? -14.055 10.266 16.547 1 89.88 28 TYR B O 1
ATOM 2316 N N . GLN B 1 29 ? -14.844 10.453 18.594 1 87.25 29 GLN B N 1
ATOM 2317 C CA . GLN B 1 29 ? -15.727 11.562 18.25 1 87.25 29 GLN B CA 1
ATOM 2318 C C . GLN B 1 29 ? -14.922 12.805 17.875 1 87.25 29 GLN B C 1
ATOM 2320 O O . GLN B 1 29 ? -15.266 13.492 16.906 1 87.25 29 GLN B O 1
ATOM 2325 N N . ASN B 1 30 ? -13.906 13.062 18.594 1 89.62 30 ASN B N 1
ATOM 2326 C CA . ASN B 1 30 ? -13.062 14.211 18.328 1 89.62 30 ASN B CA 1
ATOM 2327 C C . ASN B 1 30 ? -12.375 14.102 16.969 1 89.62 30 ASN B C 1
ATOM 2329 O O . ASN B 1 30 ? -12.211 15.102 16.266 1 89.62 30 ASN B O 1
ATOM 2333 N N . PHE B 1 31 ? -12.055 12.93 16.625 1 88.88 31 PHE B N 1
ATOM 2334 C CA . PHE B 1 31 ? -11.398 12.695 15.336 1 88.88 31 PHE B CA 1
ATOM 2335 C C . PHE B 1 31 ? -12.281 13.164 14.188 1 88.88 31 PHE B C 1
ATOM 2337 O O . PHE B 1 31 ? -11.836 13.938 13.336 1 88.88 31 PHE B O 1
ATOM 2344 N N . PHE B 1 32 ? -13.523 12.859 14.195 1 83.44 32 PHE B N 1
ATOM 2345 C CA . PHE B 1 32 ? -14.398 13.141 13.062 1 83.44 32 PHE B CA 1
ATOM 2346 C C . PHE B 1 32 ? -14.93 14.57 13.125 1 83.44 32 PHE B C 1
ATOM 2348 O O . PHE B 1 32 ? -15.25 15.164 12.094 1 83.44 32 PHE B O 1
ATOM 2355 N N . SER B 1 33 ? -14.891 15.156 14.336 1 85.25 33 SER B N 1
ATOM 2356 C CA . SER B 1 33 ? -15.32 16.547 14.469 1 85.25 33 SER B CA 1
ATOM 2357 C C . SER B 1 33 ? -14.164 17.5 14.211 1 85.25 33 SER B C 1
ATOM 2359 O O . SER B 1 33 ? -14.375 18.703 14.016 1 85.25 33 SER B O 1
ATOM 2361 N N . GLY B 1 34 ? -12.961 16.969 14.266 1 87.25 34 GLY B N 1
ATOM 2362 C CA . GLY B 1 34 ? -11.781 17.797 14.086 1 87.25 34 GLY B CA 1
ATOM 2363 C C . GLY B 1 34 ? -11.438 18.625 15.312 1 87.25 34 GLY B C 1
ATOM 2364 O O . GLY B 1 34 ? -10.617 19.547 15.234 1 87.25 34 GLY B O 1
ATOM 2365 N N . ASN B 1 35 ? -12.117 18.328 16.453 1 90.62 35 ASN B N 1
ATOM 2366 C CA . ASN B 1 35 ? -11.867 19.016 17.703 1 90.62 35 ASN B CA 1
ATOM 2367 C C . ASN B 1 35 ? -10.922 18.234 18.609 1 90.62 35 ASN B C 1
ATOM 2369 O O . ASN B 1 35 ? -11.367 17.422 19.422 1 90.62 35 ASN B O 1
ATOM 2373 N N . PHE B 1 36 ? -9.68 18.547 18.594 1 92.62 36 PHE B N 1
ATOM 2374 C CA . PHE B 1 36 ? -8.68 17.812 19.359 1 92.62 36 PHE B CA 1
ATOM 2375 C C . PHE B 1 36 ? -8.383 18.516 20.672 1 92.62 36 PHE B C 1
ATOM 2377 O O . PHE B 1 36 ? -8.039 19.688 20.688 1 92.62 36 PHE B O 1
ATOM 2384 N N . LEU B 1 37 ? -8.477 17.703 21.703 1 94.31 37 LEU B N 1
ATOM 2385 C CA . LEU B 1 37 ? -8.367 18.234 23.062 1 94.31 37 LEU B CA 1
ATOM 2386 C C . LEU B 1 37 ? -6.945 18.078 23.594 1 94.31 37 LEU B C 1
ATOM 2388 O O . LEU B 1 37 ? -6.238 17.141 23.219 1 94.31 37 LEU B O 1
ATOM 2392 N N . THR B 1 38 ? -6.613 19.062 24.484 1 94.62 38 THR B N 1
ATOM 2393 C CA . THR B 1 38 ? -5.398 18.859 25.281 1 94.62 38 THR B CA 1
ATOM 2394 C C . THR B 1 38 ? -5.586 17.719 26.266 1 94.62 38 THR B C 1
ATOM 2396 O O . THR B 1 38 ? -6.703 17.25 26.469 1 94.62 38 THR B O 1
ATOM 2399 N N . ILE B 1 39 ? -4.43 17.297 26.859 1 95.62 39 ILE B N 1
ATOM 2400 C CA . ILE B 1 39 ? -4.52 16.188 27.797 1 95.62 39 ILE B CA 1
ATOM 2401 C C . ILE B 1 39 ? -5.41 16.594 28.969 1 95.62 39 ILE B C 1
ATOM 2403 O O . ILE B 1 39 ? -6.176 15.766 29.484 1 95.62 39 ILE B O 1
ATOM 2407 N N . LYS B 1 40 ? -5.34 17.844 29.344 1 96.19 40 LYS B N 1
ATOM 2408 C CA . LYS B 1 40 ? -6.152 18.328 30.453 1 96.19 40 LYS B CA 1
ATOM 2409 C C . LYS B 1 40 ? -7.637 18.312 30.094 1 96.19 40 LYS B C 1
ATOM 2411 O O . LYS B 1 40 ? -8.461 17.844 30.875 1 96.19 40 LYS B O 1
ATOM 2416 N N . GLU B 1 41 ? -7.93 18.766 28.938 1 96.88 41 GLU B N 1
ATOM 2417 C CA . GLU B 1 41 ? -9.312 18.828 28.484 1 96.88 41 GLU B CA 1
ATOM 2418 C C . GLU B 1 41 ? -9.898 17.438 28.312 1 96.88 41 GLU B C 1
ATOM 2420 O O . GLU B 1 41 ? -11.062 17.188 28.672 1 96.88 41 GLU B O 1
ATOM 2425 N N . LEU B 1 42 ? -9.102 16.562 27.766 1 96.81 42 LEU B N 1
ATOM 2426 C CA . LEU B 1 42 ? -9.555 15.195 27.562 1 96.81 42 LEU B CA 1
ATOM 2427 C C . LEU B 1 42 ? -9.82 14.508 28.891 1 96.81 42 LEU B C 1
ATOM 2429 O O . LEU B 1 42 ? -10.828 13.805 29.047 1 96.81 42 LEU B O 1
ATOM 2433 N N . ALA B 1 43 ? -8.914 14.695 29.828 1 96.75 43 ALA B N 1
ATOM 2434 C CA . ALA B 1 43 ? -9.07 14.125 31.172 1 96.75 43 ALA B CA 1
ATOM 2435 C C . ALA B 1 43 ? -10.367 14.594 31.812 1 96.75 43 ALA B C 1
ATOM 2437 O O . ALA B 1 43 ? -11.102 13.789 32.406 1 96.75 43 ALA B O 1
ATOM 2438 N N . GLU B 1 44 ? -10.648 15.828 31.656 1 96.5 44 GLU B N 1
ATOM 2439 C CA . GLU B 1 44 ? -11.867 16.406 32.219 1 96.5 44 GLU B CA 1
ATOM 2440 C C . GLU B 1 44 ? -13.117 15.828 31.562 1 96.5 44 GLU B C 1
ATOM 2442 O O . GLU B 1 44 ? -14.078 15.469 32.25 1 96.5 44 GLU B O 1
ATOM 2447 N N . GLU B 1 45 ? -13.023 15.703 30.281 1 95.06 45 GLU B N 1
ATOM 2448 C CA . GLU B 1 45 ? -14.172 15.203 29.531 1 95.06 45 GLU B CA 1
ATOM 2449 C C . GLU B 1 45 ? -14.477 13.758 29.891 1 95.06 45 GLU B C 1
ATOM 2451 O O . GLU B 1 45 ? -15.648 13.359 29.969 1 95.06 45 GLU B O 1
ATOM 2456 N N . CYS B 1 46 ? -13.453 13 30.078 1 95.19 46 CYS B N 1
ATOM 2457 C CA . CYS B 1 46 ? -13.609 11.586 30.375 1 95.19 46 CYS B CA 1
ATOM 2458 C C . CYS B 1 46 ? -13.742 11.352 31.875 1 95.19 46 CYS B C 1
ATOM 2460 O O . CYS B 1 46 ? -14.008 10.234 32.312 1 95.19 46 CYS B O 1
ATOM 2462 N N . ASN B 1 47 ? -13.562 12.336 32.656 1 95.62 47 ASN B N 1
ATOM 2463 C CA . ASN B 1 47 ? -13.594 12.266 34.125 1 95.62 47 ASN B CA 1
ATOM 2464 C C . ASN B 1 47 ? -12.547 11.289 34.656 1 95.62 47 ASN B C 1
ATOM 2466 O O . ASN B 1 47 ? -12.867 10.398 35.438 1 95.62 47 ASN B O 1
ATOM 2470 N N . VAL B 1 48 ? -11.328 11.477 34.156 1 96.44 48 VAL B N 1
ATOM 2471 C CA . VAL B 1 48 ? -10.195 10.68 34.594 1 96.44 48 VAL B CA 1
ATOM 2472 C C . VAL B 1 48 ? -8.984 11.586 34.812 1 96.44 48 VAL B C 1
ATOM 2474 O O . VAL B 1 48 ? -9.039 12.781 34.531 1 96.44 48 VAL B O 1
ATOM 2477 N N . SER B 1 49 ? -7.969 11.023 35.406 1 95.81 49 SER B N 1
ATOM 2478 C CA . SER B 1 49 ? -6.738 11.781 35.594 1 95.81 49 SER B CA 1
ATOM 2479 C C . SER B 1 49 ? -5.914 11.859 34.312 1 95.81 49 SER B C 1
ATOM 2481 O O . SER B 1 49 ? -6.078 11.031 33.438 1 95.81 49 SER B O 1
ATOM 2483 N N . GLU B 1 50 ? -5.047 12.875 34.312 1 96.5 50 GLU B N 1
ATOM 2484 C CA . GLU B 1 50 ? -4.109 12.992 33.188 1 96.5 50 GLU B CA 1
ATOM 2485 C C . GLU B 1 50 ? -3.207 11.766 33.094 1 96.5 50 GLU B C 1
ATOM 2487 O O . GLU B 1 50 ? -2.836 11.344 32 1 96.5 50 GLU B O 1
ATOM 2492 N N . SER B 1 51 ? -2.885 11.18 34.219 1 95.94 51 SER B N 1
ATOM 2493 C CA . SER B 1 51 ? -2.053 9.977 34.281 1 95.94 51 SER B CA 1
ATOM 2494 C C . SER B 1 51 ? -2.748 8.797 33.594 1 95.94 51 SER B C 1
ATOM 2496 O O . SER B 1 51 ? -2.105 7.992 32.938 1 95.94 51 SER B O 1
ATOM 2498 N N . THR B 1 52 ? -3.959 8.742 33.75 1 95.31 52 THR B N 1
ATOM 2499 C CA . THR B 1 52 ? -4.754 7.684 33.125 1 95.31 52 THR B CA 1
ATOM 2500 C C . THR B 1 52 ? -4.719 7.797 31.594 1 95.31 52 THR B C 1
ATOM 2502 O O . THR B 1 52 ? -4.613 6.789 30.891 1 95.31 52 THR B O 1
ATOM 2505 N N . ILE B 1 53 ? -4.766 9.008 31.078 1 95.94 53 ILE B N 1
ATOM 2506 C CA . ILE B 1 53 ? -4.688 9.258 29.641 1 95.94 53 ILE B CA 1
ATOM 2507 C C . ILE B 1 53 ? -3.312 8.844 29.109 1 95.94 53 ILE B C 1
ATOM 2509 O O . ILE B 1 53 ? -3.199 8.273 28.031 1 95.94 53 ILE B O 1
ATOM 2513 N N . THR B 1 54 ? -2.379 9.125 29.953 1 94.56 54 THR B N 1
ATOM 2514 C CA . THR B 1 54 ? -1.017 8.758 29.594 1 94.56 54 THR B CA 1
ATOM 2515 C C . THR B 1 54 ? -0.874 7.242 29.484 1 94.56 54 THR B C 1
ATOM 2517 O O . THR B 1 54 ? -0.289 6.734 28.531 1 94.56 54 THR B O 1
ATOM 2520 N N . VAL B 1 55 ? -1.393 6.535 30.422 1 94.5 55 VAL B N 1
ATOM 2521 C CA . VAL B 1 55 ? -1.343 5.074 30.422 1 94.5 55 VAL B CA 1
ATOM 2522 C C . VAL B 1 55 ? -2.123 4.527 29.234 1 94.5 55 VAL B C 1
ATOM 2524 O O . VAL B 1 55 ? -1.683 3.578 28.578 1 94.5 55 VAL B O 1
ATOM 2527 N N . TYR B 1 56 ? -3.225 5.129 28.938 1 93.94 56 TYR B N 1
ATOM 2528 C CA . TYR B 1 56 ? -4.027 4.754 27.781 1 93.94 56 TYR B CA 1
ATOM 2529 C C . TYR B 1 56 ? -3.211 4.859 26.5 1 93.94 56 TYR B C 1
ATOM 2531 O O . TYR B 1 56 ? -3.213 3.938 25.672 1 93.94 56 TYR B O 1
ATOM 2539 N N . SER B 1 57 ? -2.543 5.957 26.328 1 92.69 57 SER B N 1
ATOM 2540 C CA . SER B 1 57 ? -1.735 6.215 25.141 1 92.69 57 SER B CA 1
ATOM 2541 C C . SER B 1 57 ? -0.608 5.195 25 1 92.69 57 SER B C 1
ATOM 2543 O O . SER B 1 57 ? -0.347 4.691 23.906 1 92.69 57 SER B O 1
ATOM 2545 N N . LYS B 1 58 ? -0.045 4.855 26.109 1 89.38 58 LYS B N 1
ATOM 2546 C CA . LYS B 1 58 ? 1.044 3.881 26.125 1 89.38 58 LYS B CA 1
ATOM 2547 C C . LYS B 1 58 ? 0.536 2.484 25.781 1 89.38 58 LYS B C 1
ATOM 2549 O O . LYS B 1 58 ? 1.211 1.73 25.078 1 89.38 58 LYS B O 1
ATOM 2554 N N . ASN B 1 59 ? -0.614 2.232 26.203 1 87.69 59 ASN B N 1
ATOM 2555 C CA . ASN B 1 59 ? -1.218 0.94 25.891 1 87.69 59 ASN B CA 1
ATOM 2556 C C . ASN B 1 59 ? -1.494 0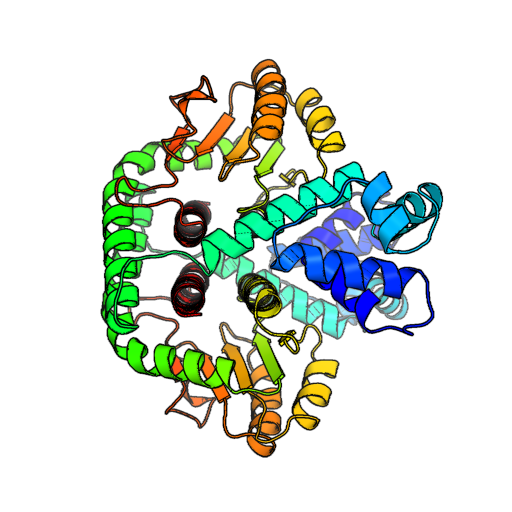.796 24.406 1 87.69 59 ASN B C 1
ATOM 2558 O O . ASN B 1 59 ? -1.497 -0.316 23.875 1 87.69 59 ASN B O 1
ATOM 2562 N N . LEU B 1 60 ? -1.654 1.94 23.797 1 86.19 60 LEU B N 1
ATOM 2563 C CA . LEU B 1 60 ? -1.872 1.929 22.344 1 86.19 60 LEU B CA 1
ATOM 2564 C C . LEU B 1 60 ? -0.546 1.854 21.594 1 86.19 60 LEU B C 1
ATOM 2566 O O . LEU B 1 60 ? -0.528 1.7 20.375 1 86.19 60 LEU B O 1
ATOM 2570 N N . GLY B 1 61 ? 0.489 2.004 22.375 1 80.56 61 GLY B N 1
ATOM 2571 C CA . GLY B 1 61 ? 1.797 1.853 21.766 1 80.56 61 GLY B CA 1
ATOM 2572 C C . GLY B 1 61 ? 2.508 3.174 21.531 1 80.56 61 GLY B C 1
ATOM 2573 O O . GLY B 1 61 ? 3.482 3.244 20.781 1 80.56 61 GLY B O 1
ATOM 2574 N N . TYR B 1 62 ? 2.008 4.211 22.25 1 83.06 62 TYR B N 1
ATOM 2575 C CA . TYR B 1 62 ? 2.611 5.52 22.031 1 83.06 62 TYR B CA 1
ATOM 2576 C C . TYR B 1 62 ? 3.32 6.008 23.297 1 83.06 62 TYR B C 1
ATOM 2578 O O . TYR B 1 62 ? 3.072 5.5 24.391 1 83.06 62 TYR B O 1
ATOM 2586 N N . SER B 1 63 ? 4.223 6.934 23.172 1 82.81 63 SER B N 1
ATOM 2587 C CA . SER B 1 63 ? 5.004 7.422 24.297 1 82.81 63 SER B CA 1
ATOM 2588 C C . SER B 1 63 ? 4.141 8.234 25.266 1 82.81 63 SER B C 1
ATOM 2590 O O . SER B 1 63 ? 4.449 8.336 26.453 1 82.81 63 SER B O 1
ATOM 2592 N N . GLY B 1 64 ? 3.139 8.805 24.797 1 89.56 64 GLY B N 1
ATOM 2593 C CA . GLY B 1 64 ? 2.227 9.633 25.578 1 89.56 64 GLY B CA 1
ATOM 2594 C C . GLY B 1 64 ? 1.11 10.227 24.734 1 89.56 64 GLY B C 1
ATOM 2595 O O . GLY B 1 64 ? 0.959 9.891 23.562 1 89.56 64 GLY B O 1
ATOM 2596 N N . TYR B 1 65 ? 0.411 11.094 25.406 1 92.44 65 TYR B N 1
ATOM 2597 C CA . TYR B 1 65 ? -0.759 11.656 24.734 1 92.44 65 TYR B CA 1
ATOM 2598 C C . TYR B 1 65 ? -0.346 12.625 23.641 1 92.44 65 TYR B C 1
ATOM 2600 O O . TYR B 1 65 ? -1.021 12.734 22.609 1 92.44 65 TYR B O 1
ATOM 2608 N N . ARG B 1 66 ? 0.719 13.258 23.844 1 87.19 66 ARG B N 1
ATOM 2609 C CA . ARG B 1 66 ? 1.164 14.211 22.828 1 87.19 66 ARG B CA 1
ATOM 2610 C C . ARG B 1 66 ? 1.395 13.516 21.484 1 87.19 66 ARG B C 1
ATOM 2612 O O . ARG B 1 66 ? 0.938 14 20.453 1 87.19 66 ARG B O 1
ATOM 2619 N N . GLU B 1 67 ? 2.068 12.398 21.531 1 85.06 67 GLU B N 1
ATOM 2620 C CA . GLU B 1 67 ? 2.311 11.625 20.312 1 85.06 67 GLU B CA 1
ATOM 2621 C C . GLU B 1 67 ? 1.003 11.109 19.719 1 85.06 67 GLU B C 1
ATOM 2623 O O . GLU B 1 67 ? 0.792 11.203 18.516 1 85.06 67 GLU B O 1
ATOM 2628 N N . LEU B 1 68 ? 0.206 10.641 20.594 1 89.06 68 LEU B N 1
ATOM 2629 C CA . LEU B 1 68 ? -1.092 10.141 20.156 1 89.06 68 LEU B CA 1
ATOM 2630 C C . LEU B 1 68 ? -1.891 11.234 19.453 1 89.06 68 LEU B C 1
ATOM 2632 O O . LEU B 1 68 ? -2.455 11.016 18.375 1 89.06 68 LEU B O 1
ATOM 2636 N N . LEU B 1 69 ? -1.851 12.391 20.047 1 89.19 69 LEU B N 1
ATOM 2637 C CA . LEU B 1 69 ? -2.602 13.531 19.531 1 89.19 69 LEU B CA 1
ATOM 2638 C C . LEU B 1 69 ? -2.08 13.945 18.156 1 89.19 69 LEU B C 1
ATOM 2640 O O . LEU B 1 69 ? -2.867 14.227 17.25 1 89.19 69 LEU B O 1
ATOM 2644 N N . ILE B 1 70 ? -0.85 13.977 17.984 1 82.75 70 ILE B N 1
ATOM 2645 C CA . ILE B 1 70 ? -0.232 14.367 16.719 1 82.75 70 ILE B CA 1
ATOM 2646 C C . ILE B 1 70 ? -0.648 13.391 15.625 1 82.75 70 ILE B C 1
ATOM 2648 O O . ILE B 1 70 ? -1.035 13.805 14.531 1 82.75 70 ILE B O 1
ATOM 2652 N N . LEU B 1 71 ? -0.625 12.117 15.906 1 81.56 71 LEU B N 1
ATOM 2653 C CA . LEU B 1 71 ? -0.966 11.086 14.93 1 81.56 71 LEU B CA 1
ATOM 2654 C C . LEU B 1 71 ? -2.447 11.148 14.57 1 81.56 71 LEU B C 1
ATOM 2656 O O . LEU B 1 71 ? -2.814 10.977 13.406 1 81.56 71 LEU B O 1
ATOM 2660 N N . LEU B 1 72 ? -3.195 11.453 15.57 1 86.5 72 LEU B N 1
ATOM 2661 C CA . LEU B 1 72 ? -4.625 11.586 15.32 1 86.5 72 LEU B CA 1
ATOM 2662 C C . LEU B 1 72 ? -4.906 12.758 14.383 1 86.5 72 LEU B C 1
ATOM 2664 O O . LEU B 1 72 ? -5.727 12.648 13.469 1 86.5 72 LEU B O 1
ATOM 2668 N N . LYS B 1 73 ? -4.223 13.789 14.617 1 84.12 73 LYS B N 1
ATOM 2669 C CA . LYS B 1 73 ? -4.402 14.969 13.773 1 84.12 73 LYS B CA 1
ATOM 2670 C C . LYS B 1 73 ? -3.953 14.695 12.344 1 84.12 73 LYS B C 1
ATOM 2672 O O . LYS B 1 73 ? -4.617 15.109 11.391 1 84.12 73 LYS B O 1
ATOM 2677 N N . MET B 1 74 ? -2.9 14.016 12.242 1 79.06 74 MET B N 1
ATOM 2678 C CA . MET B 1 74 ? -2.389 13.672 10.914 1 79.06 74 MET B CA 1
ATOM 2679 C C . MET B 1 74 ? -3.375 12.781 10.164 1 79.06 74 MET B C 1
ATOM 2681 O O . MET B 1 74 ? -3.646 13.016 8.984 1 79.06 74 MET B O 1
ATOM 2685 N N . GLU B 1 75 ? -3.869 11.805 10.859 1 79.25 75 GLU B N 1
ATOM 2686 C CA . GLU B 1 75 ? -4.832 10.898 10.234 1 79.25 75 GLU B CA 1
ATOM 2687 C C . GLU B 1 75 ? -6.121 11.625 9.867 1 79.25 75 GLU B C 1
ATOM 2689 O O . GLU B 1 75 ? -6.723 11.352 8.828 1 79.25 75 GLU B O 1
ATOM 2694 N N . ASN B 1 76 ? -6.477 12.523 10.758 1 81.19 76 ASN B N 1
ATOM 2695 C CA . ASN B 1 76 ? -7.656 13.336 10.469 1 81.19 76 ASN B CA 1
ATOM 2696 C C . ASN B 1 76 ? -7.465 14.172 9.211 1 81.19 76 ASN B C 1
ATOM 2698 O O . ASN B 1 76 ? -8.367 14.258 8.367 1 81.19 76 ASN B O 1
ATOM 2702 N N . ASN B 1 77 ? -6.355 14.773 9.148 1 76.31 77 ASN B N 1
ATOM 2703 C CA . ASN B 1 77 ? -6.035 15.57 7.965 1 76.31 77 ASN B CA 1
ATOM 2704 C C . ASN B 1 77 ? -6.055 14.711 6.699 1 76.31 77 ASN B C 1
ATOM 2706 O O . ASN B 1 77 ? -6.57 15.141 5.664 1 76.31 77 ASN B O 1
ATOM 2710 N N . PHE B 1 78 ? -5.5 13.586 6.848 1 73.56 78 PHE B N 1
ATOM 2711 C CA . PHE B 1 78 ? -5.508 12.633 5.742 1 73.56 78 PHE B CA 1
ATOM 2712 C C . PHE B 1 78 ? -6.934 12.289 5.332 1 73.56 78 PHE B C 1
ATOM 2714 O O . PHE B 1 78 ? -7.27 12.312 4.148 1 73.56 78 PHE B O 1
ATOM 2721 N N . TYR B 1 79 ? -7.723 12.055 6.309 1 73.5 79 TYR B N 1
ATOM 2722 C CA . TYR B 1 79 ? -9.133 11.734 6.098 1 73.5 79 TYR B CA 1
ATOM 2723 C C . TYR B 1 79 ? -9.844 12.859 5.355 1 73.5 79 TYR B C 1
ATOM 2725 O O . TYR B 1 79 ? -10.508 12.617 4.344 1 73.5 79 TYR B O 1
ATOM 2733 N N . ASN B 1 80 ? -9.656 14.016 5.801 1 74.25 80 ASN B N 1
ATOM 2734 C CA . ASN B 1 80 ? -10.367 15.156 5.242 1 74.25 80 ASN B CA 1
ATOM 2735 C C . ASN B 1 80 ? -9.914 15.461 3.816 1 74.25 80 ASN B C 1
ATOM 2737 O O . ASN B 1 80 ? -10.734 15.773 2.953 1 74.25 80 ASN B O 1
ATOM 2741 N N . LYS B 1 81 ? -8.742 15.289 3.615 1 72.69 81 LYS B N 1
ATOM 2742 C CA . LYS B 1 81 ? -8.211 15.602 2.291 1 72.69 81 LYS B CA 1
ATOM 2743 C C . LYS B 1 81 ? -8.555 14.508 1.286 1 72.69 81 LYS B C 1
ATOM 2745 O O . LYS B 1 81 ? -8.688 14.773 0.09 1 72.69 81 LYS B O 1
ATOM 2750 N N . THR B 1 82 ? -8.719 13.336 1.814 1 72 82 THR B N 1
ATOM 2751 C CA . THR B 1 82 ? -9.031 12.203 0.949 1 72 82 THR B CA 1
ATOM 2752 C C . THR B 1 82 ? -10.508 12.203 0.578 1 72 82 THR B C 1
ATOM 2754 O O . THR B 1 82 ? -10.867 11.977 -0.581 1 72 82 THR B O 1
ATOM 2757 N N . PHE B 1 83 ? -11.406 12.469 1.514 1 67.69 83 PHE B N 1
ATOM 2758 C CA . PHE B 1 83 ? -12.836 12.25 1.287 1 67.69 83 PHE B CA 1
ATOM 2759 C C . PHE B 1 83 ? -13.562 13.578 1.138 1 67.69 83 PHE B C 1
ATOM 2761 O O . PHE B 1 83 ? -14.727 13.609 0.718 1 67.69 83 PHE B O 1
ATOM 2768 N N . GLN B 1 84 ? -12.977 14.57 1.515 1 62.28 84 GLN B N 1
ATOM 2769 C CA . GLN B 1 84 ? -13.688 15.836 1.427 1 62.28 84 GLN B CA 1
ATOM 2770 C C . GLN B 1 84 ? -13.102 16.719 0.333 1 62.28 84 GLN B C 1
ATOM 2772 O O . GLN B 1 84 ? -13.312 17.938 0.331 1 62.28 84 GLN B O 1
ATOM 2777 N N . SER B 1 85 ? -12.328 16.031 -0.545 1 56.56 85 SER B N 1
ATOM 2778 C CA . SER B 1 85 ? -11.742 16.875 -1.589 1 56.56 85 SER B CA 1
ATOM 2779 C C . SER B 1 85 ? -12.812 17.438 -2.514 1 56.56 85 SER B C 1
ATOM 2781 O O . SER B 1 85 ? -13.758 16.734 -2.879 1 56.56 85 SER B O 1
ATOM 2783 N N . GLU B 1 86 ? -13.086 18.734 -2.461 1 56.16 86 GLU B N 1
ATOM 2784 C CA . GLU B 1 86 ? -14.031 19.469 -3.289 1 56.16 86 GLU B CA 1
ATOM 2785 C C . GLU B 1 86 ? -13.594 19.5 -4.75 1 56.16 86 GLU B C 1
ATOM 2787 O O . GLU B 1 86 ? -12.766 20.312 -5.141 1 56.16 86 GLU B O 1
ATOM 2792 N N . ILE B 1 87 ? -13.492 18.406 -5.383 1 54.19 87 ILE B N 1
ATOM 2793 C CA . ILE B 1 87 ? -13.133 18.578 -6.789 1 54.19 87 ILE B CA 1
ATOM 2794 C C . ILE B 1 87 ? -14.227 19.359 -7.508 1 54.19 87 ILE B C 1
ATOM 2796 O O . ILE B 1 87 ? -14.07 19.734 -8.672 1 54.19 87 ILE B O 1
ATOM 2800 N N . GLY B 1 88 ? -14.906 20.094 -6.824 1 58 88 GLY B N 1
ATOM 2801 C CA . GLY B 1 88 ? -15.953 20.906 -7.422 1 58 88 GLY B CA 1
ATOM 2802 C C . GLY B 1 88 ? -16.812 20.141 -8.406 1 58 88 GLY B C 1
ATOM 2803 O O . GLY B 1 88 ? -17.484 20.734 -9.25 1 58 88 GLY B O 1
ATOM 2804 N N . ALA B 1 89 ? -16.719 18.875 -8.555 1 64.31 89 ALA B N 1
ATOM 2805 C CA . ALA B 1 89 ? -17.438 18.125 -9.586 1 64.31 89 ALA B CA 1
ATOM 2806 C C . ALA B 1 89 ? -18.844 17.75 -9.109 1 64.31 89 ALA B C 1
ATOM 2808 O O . ALA B 1 89 ? -19.016 17.375 -7.949 1 64.31 89 ALA B O 1
ATOM 2809 N N . LYS B 1 90 ? -19.75 17.906 -10.078 1 72.06 90 LYS B N 1
ATOM 2810 C CA . LYS B 1 90 ? -21.172 17.766 -9.82 1 72.06 90 LYS B CA 1
ATOM 2811 C C . LYS B 1 90 ? -21.594 16.297 -9.852 1 72.06 90 LYS B C 1
ATOM 2813 O O . LYS B 1 90 ? -22.5 15.891 -9.117 1 72.06 90 LYS B O 1
ATOM 2818 N N . SER B 1 91 ? -20.906 15.523 -10.719 1 87.75 91 SER B N 1
ATOM 2819 C CA . SER B 1 91 ? -21.328 14.133 -10.867 1 87.75 91 SER B CA 1
ATOM 2820 C C . SER B 1 91 ? -20.141 13.188 -10.68 1 87.75 91 SER B C 1
ATOM 2822 O O . SER B 1 91 ? -18.984 13.594 -10.805 1 87.75 91 SER B O 1
ATOM 2824 N N . ASP B 1 92 ? -20.453 11.953 -10.336 1 91.38 92 ASP B N 1
ATOM 2825 C CA . ASP B 1 92 ? -19.438 10.93 -10.195 1 91.38 92 ASP B CA 1
ATOM 2826 C C . ASP B 1 92 ? -18.594 10.797 -11.477 1 91.38 92 ASP B C 1
ATOM 2828 O O . ASP B 1 92 ? -17.375 10.703 -11.414 1 91.38 92 ASP B O 1
ATOM 2832 N N . LYS B 1 93 ? -19.25 10.867 -12.602 1 91.38 93 LYS B N 1
ATOM 2833 C CA . LYS B 1 93 ? -18.562 10.75 -13.883 1 91.38 93 LYS B CA 1
ATOM 2834 C C . LYS B 1 93 ? -17.609 11.914 -14.094 1 91.38 93 LYS B C 1
ATOM 2836 O O . LYS B 1 93 ? -16.5 11.727 -14.602 1 91.38 93 LYS B O 1
ATOM 2841 N N . GLN B 1 94 ? -17.984 13.031 -13.703 1 90.31 94 GLN B N 1
ATOM 2842 C CA . GLN B 1 94 ? -17.125 14.203 -13.828 1 90.31 94 GLN B CA 1
ATOM 2843 C C . GLN B 1 94 ? -15.898 14.086 -12.914 1 90.31 94 GLN B C 1
ATOM 2845 O O . GLN B 1 94 ? -14.789 14.469 -13.305 1 90.31 94 GLN B O 1
ATOM 2850 N N . LYS B 1 95 ? -16.141 13.586 -11.734 1 89.25 95 LYS B N 1
ATOM 2851 C CA . LYS B 1 95 ? -15.039 13.383 -10.805 1 89.25 95 LYS B CA 1
ATOM 2852 C C . LYS B 1 95 ? -14.008 12.414 -11.375 1 89.25 95 LYS B C 1
ATOM 2854 O O . LYS B 1 95 ? -12.805 12.672 -11.312 1 89.25 95 LYS B O 1
ATOM 2859 N N . ILE B 1 96 ? -14.508 11.352 -11.977 1 92.06 96 ILE B N 1
ATOM 2860 C CA . ILE B 1 96 ? -13.633 10.336 -12.555 1 92.06 96 ILE B CA 1
ATOM 2861 C C . ILE B 1 96 ? -12.844 10.938 -13.719 1 92.06 96 ILE B C 1
ATOM 2863 O O . ILE B 1 96 ? -11.633 10.734 -13.82 1 92.06 96 ILE B O 1
ATOM 2867 N N . ASN B 1 97 ? -13.516 11.695 -14.516 1 90.44 97 ASN B N 1
ATOM 2868 C CA . ASN B 1 97 ? -12.867 12.305 -15.672 1 90.44 97 ASN B CA 1
ATOM 2869 C C . ASN B 1 97 ? -11.789 13.305 -15.25 1 90.44 97 ASN B C 1
ATOM 2871 O O . ASN B 1 97 ? -10.711 13.352 -15.844 1 90.44 97 ASN B O 1
ATOM 2875 N N . LYS B 1 98 ? -12.117 14.062 -14.305 1 87 98 LYS B N 1
ATOM 2876 C CA . LYS B 1 98 ? -11.133 15.016 -13.797 1 87 98 LYS B CA 1
ATOM 2877 C C . LYS B 1 98 ? -9.906 14.289 -13.242 1 87 98 LYS B C 1
ATOM 2879 O O . LYS B 1 98 ? -8.773 14.727 -13.461 1 87 98 LYS B O 1
ATOM 2884 N N . TYR B 1 99 ? -10.156 13.219 -12.523 1 88.81 99 TYR B N 1
ATOM 2885 C CA . TYR B 1 99 ? -9.07 12.398 -11.992 1 88.81 99 TYR B CA 1
ATOM 2886 C C . TYR B 1 99 ? -8.156 11.914 -13.117 1 88.81 99 TYR B C 1
ATOM 2888 O O . TYR B 1 99 ? -6.934 12.031 -13.023 1 88.81 99 TYR B O 1
ATOM 2896 N N . ARG B 1 100 ? -8.773 11.422 -14.141 1 89.81 100 ARG B N 1
ATOM 2897 C CA . ARG B 1 100 ? -8.008 10.883 -15.25 1 89.81 100 ARG B CA 1
ATOM 2898 C C . ARG B 1 100 ? -7.215 11.984 -15.953 1 89.81 100 ARG B C 1
ATOM 2900 O O . ARG B 1 100 ? -6.078 11.766 -16.375 1 89.81 100 ARG B O 1
ATOM 2907 N N . GLU B 1 101 ? -7.805 13.086 -16.078 1 88.12 101 GLU B N 1
ATOM 2908 C CA . GLU B 1 101 ? -7.129 14.219 -16.703 1 88.12 101 GLU B CA 1
ATOM 2909 C C . GLU B 1 101 ? -5.871 14.602 -15.93 1 88.12 101 GLU B C 1
ATOM 2911 O O . GLU B 1 101 ? -4.812 14.828 -16.516 1 88.12 101 GLU B O 1
ATOM 2916 N N . ILE B 1 102 ? -6.055 14.625 -14.672 1 85.88 102 ILE B N 1
ATOM 2917 C CA . ILE B 1 102 ? -4.941 15 -13.805 1 85.88 102 ILE B CA 1
ATOM 2918 C C . ILE B 1 102 ? -3.846 13.938 -13.891 1 85.88 102 ILE B C 1
ATOM 2920 O O . ILE B 1 102 ? -2.662 14.266 -13.984 1 85.88 102 ILE B O 1
ATOM 2924 N N . LEU B 1 103 ? -4.219 12.664 -13.859 1 88.75 103 LEU B N 1
ATOM 2925 C CA . LEU B 1 103 ? -3.244 11.586 -13.953 1 88.75 103 LEU B CA 1
ATOM 2926 C C . LEU B 1 103 ? -2.514 11.625 -15.289 1 88.75 103 LEU B C 1
ATOM 2928 O O . LEU B 1 103 ? -1.303 11.406 -15.352 1 88.75 103 LEU B O 1
ATOM 2932 N N . ASN B 1 104 ? -3.277 11.969 -16.344 1 88.44 104 ASN B N 1
ATOM 2933 C CA . ASN B 1 104 ? -2.664 12.078 -17.656 1 88.44 104 ASN B CA 1
ATOM 2934 C C . ASN B 1 104 ? -1.667 13.234 -17.719 1 88.44 104 ASN B C 1
ATOM 2936 O O . ASN B 1 104 ? -0.607 13.117 -18.328 1 88.44 104 ASN B O 1
ATOM 2940 N N . GLU B 1 105 ? -2.014 14.266 -17.141 1 87.31 105 GLU B N 1
ATOM 2941 C CA . GLU B 1 105 ? -1.095 15.398 -17.062 1 87.31 105 GLU B CA 1
ATOM 2942 C C . GLU B 1 105 ? 0.188 15.016 -16.328 1 87.31 105 GLU B C 1
ATOM 2944 O O . GLU B 1 105 ? 1.286 15.375 -16.766 1 87.31 105 GLU B O 1
ATOM 2949 N N . PHE B 1 106 ? 0.014 14.289 -15.305 1 87.81 106 PHE B N 1
ATOM 2950 C CA . PHE B 1 106 ? 1.176 13.844 -14.547 1 87.81 106 PHE B CA 1
ATOM 2951 C C . PHE B 1 106 ? 2.057 12.938 -15.398 1 87.81 106 PHE B C 1
ATOM 2953 O O . PHE B 1 106 ? 3.281 13.078 -15.406 1 87.81 106 PHE B O 1
ATOM 2960 N N . LEU B 1 107 ? 1.42 12 -16.031 1 88.69 107 LEU B N 1
ATOM 2961 C CA . LEU B 1 107 ? 2.191 11.055 -16.828 1 88.69 107 LEU B CA 1
ATOM 2962 C C . LEU B 1 107 ? 3.018 11.789 -17.891 1 88.69 107 LEU B C 1
ATOM 2964 O O . LEU B 1 107 ? 4.137 11.375 -18.203 1 88.69 107 LEU B O 1
ATOM 2968 N N . ASN B 1 108 ? 2.518 12.852 -18.328 1 87.62 108 ASN B N 1
ATOM 2969 C CA . ASN B 1 108 ? 3.248 13.656 -19.297 1 87.62 108 ASN B CA 1
ATOM 2970 C C . ASN B 1 108 ? 4.387 14.43 -18.641 1 87.62 108 ASN B C 1
ATOM 2972 O O . ASN B 1 108 ? 5.484 14.523 -19.203 1 87.62 108 ASN B O 1
ATOM 2976 N N . GLU B 1 109 ? 4.203 14.945 -17.5 1 87.5 109 GLU B N 1
ATOM 2977 C CA . GLU B 1 109 ? 5.199 15.734 -16.781 1 87.5 109 GLU B CA 1
ATOM 2978 C C . GLU B 1 109 ? 6.297 14.844 -16.203 1 87.5 109 GLU B C 1
ATOM 2980 O O . GLU B 1 109 ? 7.445 15.273 -16.078 1 87.5 109 GLU B O 1
ATOM 2985 N N . GLN B 1 110 ? 5.91 13.68 -15.875 1 89.81 110 GLN B N 1
ATOM 2986 C CA . GLN B 1 110 ? 6.797 12.727 -15.219 1 89.81 110 GLN B CA 1
ATOM 2987 C C . GLN B 1 110 ? 8.023 12.445 -16.078 1 89.81 110 GLN B C 1
ATOM 2989 O O . GLN B 1 110 ? 9.078 12.07 -15.562 1 89.81 110 GLN B O 1
ATOM 2994 N N . LYS B 1 111 ? 7.871 12.656 -17.391 1 91.56 111 LYS B N 1
ATOM 2995 C CA . LYS B 1 111 ? 8.961 12.375 -18.312 1 91.56 111 LYS B CA 1
ATOM 2996 C C . LYS B 1 111 ? 10.203 13.195 -17.953 1 91.56 111 LYS B C 1
ATOM 2998 O O . LYS B 1 111 ? 11.328 12.734 -18.156 1 91.56 111 LYS B O 1
ATOM 3003 N N . LYS B 1 112 ? 9.969 14.328 -17.391 1 90.94 112 LYS B N 1
ATOM 3004 C CA . LYS B 1 112 ? 11.062 15.227 -17.016 1 90.94 112 LYS B CA 1
ATOM 3005 C C . LYS B 1 112 ? 11.891 14.648 -15.875 1 90.94 112 LYS B C 1
ATOM 3007 O O . LYS B 1 112 ? 13.023 15.062 -15.656 1 90.94 112 LYS B O 1
ATOM 3012 N N . GLU B 1 113 ? 11.281 13.695 -15.148 1 93.75 113 GLU B N 1
ATOM 3013 C CA . GLU B 1 113 ? 11.93 13.141 -13.961 1 93.75 113 GLU B CA 1
ATOM 3014 C C . GLU B 1 113 ? 12.656 11.836 -14.289 1 93.75 113 GLU B C 1
ATOM 3016 O O . GLU B 1 113 ? 13.32 11.258 -13.43 1 93.75 113 GLU B O 1
ATOM 3021 N N . ASP B 1 114 ? 12.633 11.375 -15.562 1 94.81 114 ASP B N 1
ATOM 3022 C CA . ASP B 1 114 ? 13.109 10.039 -15.922 1 94.81 114 ASP B CA 1
ATOM 3023 C C . ASP B 1 114 ? 14.594 9.891 -15.617 1 94.81 114 ASP B C 1
ATOM 3025 O O . ASP B 1 114 ? 15.023 8.859 -15.086 1 94.81 114 ASP B O 1
ATOM 3029 N N . GLU B 1 115 ? 15.305 10.898 -15.938 1 95.31 115 GLU B N 1
ATOM 3030 C CA . GLU B 1 115 ? 16.734 10.82 -15.719 1 95.31 115 GLU B CA 1
ATOM 3031 C C . GLU B 1 115 ? 17.062 10.664 -14.234 1 95.31 115 GLU B C 1
ATOM 3033 O O . GLU B 1 115 ? 17.984 9.938 -13.859 1 95.31 115 GLU B O 1
ATOM 3038 N N . LYS B 1 116 ? 16.328 11.352 -13.43 1 95.75 116 LYS B N 1
ATOM 3039 C CA . LYS B 1 116 ? 16.531 11.25 -11.984 1 95.75 116 LYS B CA 1
ATOM 3040 C C . LYS B 1 116 ? 16.156 9.859 -11.469 1 95.75 116 LYS B C 1
ATOM 3042 O O . LYS B 1 116 ? 16.828 9.32 -10.594 1 95.75 116 LYS B O 1
ATOM 3047 N N . ILE B 1 117 ? 15.141 9.305 -12.047 1 96.88 117 ILE B N 1
ATOM 3048 C CA . ILE B 1 117 ? 14.695 7.973 -11.656 1 96.88 117 ILE B CA 1
ATOM 3049 C C . ILE B 1 117 ? 15.758 6.945 -12.047 1 96.88 117 ILE B C 1
ATOM 3051 O O . ILE B 1 117 ? 16.094 6.059 -11.258 1 96.88 117 ILE B O 1
ATOM 3055 N N . ILE B 1 118 ? 16.281 7.086 -13.211 1 96.62 118 ILE B N 1
ATOM 3056 C CA . ILE B 1 118 ? 17.328 6.176 -13.688 1 96.62 118 ILE B CA 1
ATOM 3057 C C . ILE B 1 118 ? 18.562 6.301 -12.805 1 96.62 118 ILE B C 1
ATOM 3059 O O . ILE B 1 118 ? 19.156 5.293 -12.414 1 96.62 118 ILE B O 1
ATOM 3063 N N . LYS B 1 119 ? 18.875 7.492 -12.453 1 97.06 119 LYS B N 1
ATOM 3064 C CA . LYS B 1 119 ? 20 7.742 -11.547 1 97.06 119 LYS B CA 1
ATOM 3065 C C . LYS B 1 119 ? 19.75 7.113 -10.18 1 97.06 119 LYS B C 1
ATOM 3067 O O . LYS B 1 119 ? 20.656 6.504 -9.602 1 97.06 119 LYS B O 1
ATOM 3072 N N . LEU B 1 120 ? 18.594 7.262 -9.656 1 97.94 120 LEU B N 1
ATOM 3073 C CA . LEU B 1 120 ? 18.219 6.672 -8.375 1 97.94 120 LEU B CA 1
ATOM 3074 C C . LEU B 1 120 ? 18.406 5.16 -8.391 1 97.94 120 LEU B C 1
ATOM 3076 O O . LEU B 1 120 ? 19 4.594 -7.473 1 97.94 120 LEU B O 1
ATOM 3080 N N . VAL B 1 121 ? 17.938 4.543 -9.477 1 96.88 121 VAL B N 1
ATOM 3081 C CA . VAL B 1 121 ? 18.047 3.094 -9.602 1 96.88 121 VAL B CA 1
ATOM 3082 C C . VAL B 1 121 ? 19.516 2.682 -9.648 1 96.88 121 VAL B C 1
ATOM 3084 O O . VAL B 1 121 ? 19.922 1.709 -9.008 1 96.88 121 VAL B O 1
ATOM 3087 N N . ALA B 1 122 ? 20.281 3.381 -10.391 1 97 122 ALA B N 1
ATOM 3088 C CA . ALA B 1 122 ? 21.719 3.111 -10.453 1 97 122 ALA B CA 1
ATOM 3089 C C . ALA B 1 122 ? 22.359 3.236 -9.07 1 97 122 ALA B C 1
ATOM 3091 O O . ALA B 1 122 ? 23.188 2.412 -8.688 1 97 122 ALA B O 1
ATOM 3092 N N . ASN B 1 123 ? 21.938 4.23 -8.312 1 97.5 123 ASN B N 1
ATOM 3093 C CA . ASN B 1 123 ? 22.469 4.453 -6.977 1 97.5 123 ASN B CA 1
ATOM 3094 C C . ASN B 1 123 ? 22.031 3.355 -6.008 1 97.5 123 ASN B C 1
ATOM 3096 O O . ASN B 1 123 ? 22.781 2.99 -5.102 1 97.5 123 ASN B O 1
ATOM 3100 N N . MET B 1 124 ? 20.844 2.883 -6.168 1 97.56 124 MET B N 1
ATOM 3101 C CA . MET B 1 124 ? 20.375 1.778 -5.344 1 97.56 124 MET B CA 1
ATOM 3102 C C . MET B 1 124 ? 21.266 0.551 -5.504 1 97.56 124 MET B C 1
ATOM 3104 O O . MET B 1 124 ? 21.594 -0.116 -4.52 1 97.56 124 MET B O 1
ATOM 3108 N N . LYS B 1 125 ? 21.672 0.31 -6.707 1 95.88 125 LYS B N 1
ATOM 3109 C CA . LYS B 1 125 ? 22.469 -0.872 -7.02 1 95.88 125 LYS B CA 1
ATOM 3110 C C . LYS B 1 125 ? 23.875 -0.765 -6.418 1 95.88 125 LYS B C 1
ATOM 3112 O O . LYS B 1 125 ? 24.516 -1.78 -6.148 1 95.88 125 LYS B O 1
ATOM 3117 N N . LYS B 1 126 ? 24.281 0.39 -6.133 1 96.75 126 LYS B N 1
ATOM 3118 C CA . LYS B 1 126 ? 25.625 0.618 -5.637 1 96.75 126 LYS B CA 1
ATOM 3119 C C . LYS B 1 126 ? 25.641 0.85 -4.129 1 96.75 126 LYS B C 1
ATOM 3121 O O . LYS B 1 126 ? 26.688 0.768 -3.488 1 96.75 126 LYS B O 1
ATOM 3126 N N . ALA B 1 127 ? 24.547 1.114 -3.545 1 97.31 127 ALA B N 1
ATOM 3127 C CA . ALA B 1 127 ? 24.469 1.555 -2.154 1 97.31 127 ALA B CA 1
ATOM 3128 C C . ALA B 1 127 ? 24.719 0.397 -1.195 1 97.31 127 ALA B C 1
ATOM 3130 O O . ALA B 1 127 ? 24.281 -0.73 -1.439 1 97.31 127 ALA B O 1
ATOM 3131 N N . ASN B 1 128 ? 25.438 0.703 -0.14 1 96.25 128 ASN B N 1
ATOM 3132 C CA . ASN B 1 128 ? 25.625 -0.26 0.942 1 96.25 128 ASN B CA 1
ATOM 3133 C C . ASN B 1 128 ? 24.328 -0.487 1.714 1 96.25 128 ASN B C 1
ATOM 3135 O O . ASN B 1 128 ? 24.031 -1.607 2.143 1 96.25 128 ASN B O 1
ATOM 3139 N N . LYS B 1 129 ? 23.719 0.57 1.892 1 96.25 129 LYS B N 1
ATOM 3140 C CA . LYS B 1 129 ? 22.469 0.596 2.65 1 96.25 129 LYS B CA 1
ATOM 3141 C C . LYS B 1 129 ? 21.484 1.586 2.045 1 96.25 129 LYS B C 1
ATOM 3143 O O . LYS B 1 129 ? 21.875 2.646 1.556 1 96.25 129 LYS B O 1
ATOM 3148 N N . ILE B 1 130 ? 20.156 1.144 2.049 1 97.44 130 ILE B N 1
ATOM 3149 C CA . ILE B 1 130 ? 19.094 2.043 1.605 1 97.44 130 ILE B CA 1
ATOM 3150 C C . ILE B 1 130 ? 18.156 2.365 2.775 1 97.44 130 ILE B C 1
ATOM 3152 O O . ILE B 1 130 ? 17.609 1.46 3.402 1 97.44 130 ILE B O 1
ATOM 3156 N N . VAL B 1 131 ? 18.031 3.65 3.092 1 96.5 131 VAL B N 1
ATOM 3157 C CA . VAL B 1 131 ? 17.156 4.078 4.172 1 96.5 131 VAL B CA 1
ATOM 3158 C C . VAL B 1 131 ? 16.016 4.918 3.602 1 96.5 131 VAL B C 1
ATOM 3160 O O . VAL B 1 131 ? 16.25 5.895 2.885 1 96.5 131 VAL B O 1
ATOM 3163 N N . ILE B 1 132 ? 14.789 4.551 3.973 1 96.38 132 ILE B N 1
ATOM 3164 C CA . ILE B 1 132 ? 13.594 5.219 3.471 1 96.38 132 ILE B CA 1
ATOM 3165 C C . ILE B 1 132 ? 12.898 5.965 4.609 1 96.38 132 ILE B C 1
ATOM 3167 O O . ILE B 1 132 ? 12.688 5.406 5.688 1 96.38 132 ILE B O 1
ATOM 3171 N N . ASN B 1 133 ? 12.625 7.238 4.391 1 92.38 133 ASN B N 1
ATOM 3172 C CA . ASN B 1 133 ? 11.828 8.086 5.27 1 92.38 133 ASN B CA 1
ATOM 3173 C C . ASN B 1 133 ? 10.555 8.57 4.574 1 92.38 133 ASN B C 1
ATOM 3175 O O . ASN B 1 133 ? 10.586 8.945 3.402 1 92.38 133 ASN B O 1
ATOM 3179 N N . SER B 1 134 ? 9.438 8.516 5.297 1 91.5 134 SER B N 1
ATOM 3180 C CA . SER B 1 134 ? 8.203 8.922 4.637 1 91.5 134 SER B CA 1
ATOM 3181 C C . SER B 1 134 ? 7.289 9.68 5.59 1 91.5 134 SER B C 1
ATOM 3183 O O . SER B 1 134 ? 7.266 9.406 6.789 1 91.5 134 SER B O 1
ATOM 3185 N N . SER B 1 135 ? 6.609 10.602 4.965 1 84.56 135 SER B N 1
ATOM 3186 C CA . SER B 1 135 ? 5.496 11.227 5.676 1 84.56 135 SER B CA 1
ATOM 3187 C C . SER B 1 135 ? 4.363 10.234 5.906 1 84.56 135 SER B C 1
ATOM 3189 O O . SER B 1 135 ? 4.277 9.211 5.223 1 84.56 135 SER B O 1
ATOM 3191 N N . TYR B 1 136 ? 3.504 10.602 6.836 1 78.56 136 TYR B N 1
ATOM 3192 C CA . TYR B 1 136 ? 2.408 9.734 7.246 1 78.56 136 TYR B CA 1
ATOM 3193 C C . TYR B 1 136 ? 1.517 9.383 6.062 1 78.56 136 TYR B C 1
ATOM 3195 O O . TYR B 1 136 ? 1.139 8.219 5.883 1 78.56 136 TYR B O 1
ATOM 3203 N N . GLN B 1 137 ? 1.303 10.281 5.25 1 79.44 137 GLN B N 1
ATOM 3204 C CA . GLN B 1 137 ? 0.343 10.117 4.164 1 79.44 137 GLN B CA 1
ATOM 3205 C C . GLN B 1 137 ? 0.862 9.148 3.109 1 79.44 137 GLN B C 1
ATOM 3207 O O . GLN B 1 137 ? 0.088 8.625 2.305 1 79.44 137 GLN B O 1
ATOM 3212 N N . LEU B 1 138 ? 2.131 8.953 3.082 1 87.88 138 LEU B N 1
ATOM 3213 C CA . LEU B 1 138 ? 2.732 8.117 2.051 1 87.88 138 LEU B CA 1
ATOM 3214 C C . LEU B 1 138 ? 3.326 6.852 2.656 1 87.88 138 LEU B C 1
ATOM 3216 O O . LEU B 1 138 ? 4.113 6.156 2.006 1 87.88 138 LEU B O 1
ATOM 3220 N N . ASP B 1 139 ? 2.936 6.598 3.895 1 86.62 139 ASP B N 1
ATOM 3221 C CA . ASP B 1 139 ? 3.568 5.531 4.66 1 86.62 139 ASP B CA 1
ATOM 3222 C C . ASP B 1 139 ? 3.26 4.164 4.055 1 86.62 139 ASP B C 1
ATOM 3224 O O . ASP B 1 139 ? 4.109 3.271 4.055 1 86.62 139 ASP B O 1
ATOM 3228 N N . ASP B 1 140 ? 2.096 4.008 3.568 1 87.5 140 ASP B N 1
ATOM 3229 C CA . ASP B 1 140 ? 1.712 2.715 3.01 1 87.5 140 ASP B CA 1
ATOM 3230 C C . ASP B 1 140 ? 2.527 2.393 1.759 1 87.5 140 ASP B C 1
ATOM 3232 O O . ASP B 1 140 ? 3.035 1.278 1.612 1 87.5 140 ASP B O 1
ATOM 3236 N N . ILE B 1 141 ? 2.729 3.342 0.887 1 91.62 141 ILE B N 1
ATOM 3237 C CA . ILE B 1 141 ? 3.514 3.135 -0.323 1 91.62 141 ILE B CA 1
ATOM 3238 C C . ILE B 1 141 ? 4.984 2.943 0.042 1 91.62 141 ILE B C 1
ATOM 3240 O O . ILE B 1 141 ? 5.68 2.121 -0.561 1 91.62 141 ILE B O 1
ATOM 3244 N N . ALA B 1 142 ? 5.398 3.695 1.026 1 93 142 ALA B N 1
ATOM 3245 C CA . ALA B 1 142 ? 6.781 3.559 1.476 1 93 142 ALA B CA 1
A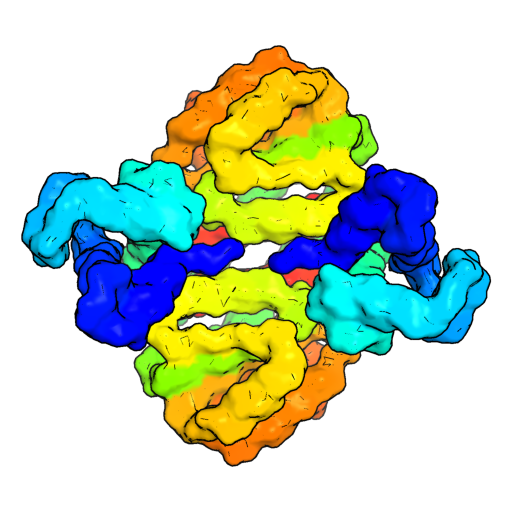TOM 3246 C C . ALA B 1 142 ? 7.051 2.154 2.006 1 93 142 ALA B C 1
ATOM 3248 O O . ALA B 1 142 ? 8.109 1.578 1.745 1 93 142 ALA B O 1
ATOM 3249 N N . ASN B 1 143 ? 6.109 1.641 2.719 1 90.19 143 ASN B N 1
ATOM 3250 C CA . ASN B 1 143 ? 6.242 0.284 3.238 1 90.19 143 ASN B CA 1
ATOM 3251 C C . ASN B 1 143 ? 6.289 -0.746 2.113 1 90.19 143 ASN B C 1
ATOM 3253 O O . ASN B 1 143 ? 7.113 -1.661 2.137 1 90.19 143 ASN B O 1
ATOM 3257 N N . TYR B 1 144 ? 5.473 -0.54 1.219 1 90.38 144 TYR B N 1
ATOM 3258 C CA . TYR B 1 144 ? 5.484 -1.428 0.061 1 90.38 144 TYR B CA 1
ATOM 3259 C C . TYR B 1 144 ? 6.816 -1.345 -0.675 1 90.38 144 TYR B C 1
ATOM 3261 O O . TYR B 1 144 ? 7.379 -2.369 -1.064 1 90.38 144 TYR B O 1
ATOM 3269 N N . PHE B 1 145 ? 7.312 -0.16 -0.85 1 93.88 145 PHE B N 1
ATOM 3270 C CA . PHE B 1 145 ? 8.578 0.066 -1.541 1 93.88 145 PHE B CA 1
ATOM 3271 C C . PHE B 1 145 ? 9.727 -0.609 -0.802 1 93.88 145 PHE B C 1
ATOM 3273 O O . PHE B 1 145 ? 10.57 -1.258 -1.42 1 93.88 145 PHE B O 1
ATOM 3280 N N . LYS B 1 146 ? 9.688 -0.451 0.482 1 92.88 146 LYS B N 1
ATOM 3281 C CA . LYS B 1 146 ? 10.688 -1.108 1.317 1 92.88 146 LYS B CA 1
ATOM 3282 C C . LYS B 1 146 ? 10.648 -2.623 1.133 1 92.88 146 LYS B C 1
ATOM 3284 O O . LYS B 1 146 ? 11.688 -3.258 0.954 1 92.88 146 LYS B O 1
ATOM 3289 N N . ASP B 1 147 ? 9.477 -3.172 1.162 1 86.62 147 ASP B N 1
ATOM 3290 C CA . ASP B 1 147 ? 9.32 -4.613 0.994 1 86.62 147 ASP B CA 1
ATOM 3291 C C . ASP B 1 147 ? 9.82 -5.062 -0.377 1 86.62 147 ASP B C 1
ATOM 3293 O O . ASP B 1 147 ? 10.5 -6.082 -0.492 1 86.62 147 ASP B O 1
ATOM 3297 N N . LEU B 1 148 ? 9.508 -4.293 -1.332 1 87.56 148 LEU B N 1
ATOM 3298 C CA . LEU B 1 148 ? 9.945 -4.582 -2.691 1 87.56 148 LEU B CA 1
ATOM 3299 C C . LEU B 1 148 ? 11.469 -4.555 -2.783 1 87.56 148 LEU B C 1
ATOM 3301 O O . LEU B 1 148 ? 12.086 -5.48 -3.32 1 87.56 148 LEU B O 1
ATOM 3305 N N . LEU B 1 149 ? 12.062 -3.541 -2.264 1 91.5 149 LEU B N 1
ATOM 3306 C CA . LEU B 1 149 ? 13.508 -3.385 -2.336 1 91.5 149 LEU B CA 1
ATOM 3307 C C . LEU B 1 149 ? 14.219 -4.473 -1.535 1 91.5 149 LEU B C 1
ATOM 3309 O O . LEU B 1 149 ? 15.305 -4.914 -1.904 1 91.5 149 LEU B O 1
ATOM 3313 N N . SER B 1 150 ? 13.555 -4.871 -0.475 1 87.31 150 SER B N 1
ATOM 3314 C CA . SER B 1 150 ? 14.156 -5.879 0.388 1 87.31 150 SER B CA 1
ATOM 3315 C C . SER B 1 150 ? 14.266 -7.223 -0.322 1 87.31 150 SER B C 1
ATOM 3317 O O . SER B 1 150 ? 15.016 -8.102 0.103 1 87.31 150 SER B O 1
ATOM 3319 N N . LEU B 1 151 ? 13.508 -7.402 -1.328 1 81.94 151 LEU B N 1
ATOM 3320 C CA . LEU B 1 151 ? 13.617 -8.609 -2.143 1 81.94 151 LEU B CA 1
ATOM 3321 C C . LEU B 1 151 ? 14.891 -8.578 -2.982 1 81.94 151 LEU B C 1
ATOM 3323 O O . LEU B 1 151 ? 15.422 -9.633 -3.352 1 81.94 151 LEU B O 1
ATOM 3327 N N . LYS B 1 152 ? 15.344 -7.41 -3.236 1 83.75 152 LYS B N 1
ATOM 3328 C CA . LYS B 1 152 ? 16.453 -7.25 -4.168 1 83.75 152 LYS B CA 1
ATOM 3329 C C . LYS B 1 152 ? 17.75 -6.887 -3.434 1 83.75 152 LYS B C 1
ATOM 3331 O O . LYS B 1 152 ? 18.844 -7.246 -3.873 1 83.75 152 LYS B O 1
ATOM 3336 N N . PHE B 1 153 ? 17.547 -6.184 -2.354 1 88.25 153 PHE B N 1
ATOM 3337 C CA . PHE B 1 153 ? 18.703 -5.656 -1.637 1 88.25 153 PHE B CA 1
ATOM 3338 C C . PHE B 1 153 ? 18.703 -6.141 -0.191 1 88.25 153 PHE B C 1
ATOM 3340 O O . PHE B 1 153 ? 17.656 -6.246 0.438 1 88.25 153 PHE B O 1
ATOM 3347 N N . ASP B 1 154 ? 19.891 -6.316 0.379 1 82.62 154 ASP B N 1
ATOM 3348 C CA . ASP B 1 154 ? 20.031 -6.91 1.705 1 82.62 154 ASP B CA 1
ATOM 3349 C C . ASP B 1 154 ? 19.812 -5.871 2.799 1 82.62 154 ASP B C 1
ATOM 3351 O O . ASP B 1 154 ? 19.297 -6.191 3.877 1 82.62 154 ASP B O 1
ATOM 3355 N N . ASN B 1 155 ? 20.219 -4.695 2.59 1 90.5 155 ASN B N 1
ATOM 3356 C CA . ASN B 1 155 ? 20.219 -3.689 3.646 1 90.5 155 ASN B CA 1
ATOM 3357 C C . ASN B 1 155 ? 19.281 -2.531 3.322 1 90.5 155 ASN B C 1
ATOM 3359 O O . ASN B 1 155 ? 19.734 -1.45 2.941 1 90.5 155 ASN B O 1
ATOM 3363 N N . VAL B 1 156 ? 17.984 -2.861 3.488 1 93.12 156 VAL B N 1
ATOM 3364 C CA . VAL B 1 156 ? 16.969 -1.839 3.271 1 93.12 156 VAL B CA 1
ATOM 3365 C C . VAL B 1 156 ? 16.203 -1.59 4.566 1 93.12 156 VAL B C 1
ATOM 3367 O O . VAL B 1 156 ? 15.75 -2.533 5.219 1 93.12 156 VAL B O 1
ATOM 3370 N N . LEU B 1 157 ? 16.078 -0.297 4.953 1 92 157 LEU B N 1
ATOM 3371 C CA . LEU B 1 157 ? 15.375 0.069 6.184 1 92 157 LEU B CA 1
ATOM 3372 C C . LEU B 1 157 ? 14.375 1.192 5.93 1 92 157 LEU B C 1
ATOM 3374 O O . LEU B 1 157 ? 14.664 2.127 5.176 1 92 157 LEU B O 1
ATOM 3378 N N . LYS B 1 158 ? 13.211 1.059 6.473 1 92.56 158 LYS B N 1
ATOM 3379 C CA . LYS B 1 158 ? 12.25 2.158 6.527 1 92.56 158 LYS B CA 1
ATOM 3380 C C . LYS B 1 158 ? 12.023 2.615 7.965 1 92.56 158 LYS B C 1
ATOM 3382 O O . LYS B 1 158 ? 11.656 1.814 8.828 1 92.56 158 LYS B O 1
ATOM 3387 N N . ASN B 1 159 ? 12.148 3.832 8.195 1 87.56 159 ASN B N 1
ATOM 3388 C CA . ASN B 1 159 ? 11.984 4.352 9.547 1 87.56 159 ASN B CA 1
ATOM 3389 C C . ASN B 1 159 ? 10.508 4.469 9.922 1 87.56 159 ASN B C 1
ATOM 3391 O O . ASN B 1 159 ? 9.711 5.004 9.156 1 87.56 159 ASN B O 1
ATOM 3395 N N . GLU B 1 160 ? 10.141 3.916 11.031 1 74.25 160 GLU B N 1
ATOM 3396 C CA . GLU B 1 160 ? 8.758 3.957 11.516 1 74.25 160 GLU B CA 1
ATOM 3397 C C . GLU B 1 160 ? 8.586 5.027 12.586 1 74.25 160 GLU B C 1
ATOM 3399 O O . GLU B 1 160 ? 7.492 5.578 12.75 1 74.25 160 GLU B O 1
ATOM 3404 N N . LEU B 1 161 ? 9.547 5.078 13.438 1 62.81 161 LEU B N 1
ATOM 3405 C CA . LEU B 1 161 ? 9.461 6.008 14.555 1 62.81 161 LEU B CA 1
ATOM 3406 C C . LEU B 1 161 ? 10.461 7.148 14.398 1 62.81 161 LEU B C 1
ATOM 3408 O O . LEU B 1 161 ? 11.586 6.93 13.945 1 62.81 161 LEU B O 1
ATOM 3412 N N . LYS B 1 162 ? 10.023 8.211 14.82 1 65.81 162 LYS B N 1
ATOM 3413 C CA . LYS B 1 162 ? 10.82 9.43 14.672 1 65.81 162 LYS B CA 1
ATOM 3414 C C . LYS B 1 162 ? 12.156 9.305 15.398 1 65.81 162 LYS B C 1
ATOM 3416 O O . LYS B 1 162 ? 13.195 9.703 14.875 1 65.81 162 LYS B O 1
ATOM 3421 N N . LEU B 1 163 ? 12 8.781 16.547 1 65 163 LEU B N 1
ATOM 3422 C CA . LEU B 1 163 ? 13.211 8.695 17.359 1 65 163 LEU B CA 1
ATOM 3423 C C . LEU B 1 163 ? 14.266 7.824 16.688 1 65 163 LEU B C 1
ATOM 3425 O O . LEU B 1 163 ? 15.445 8.172 16.672 1 65 163 LEU B O 1
ATOM 3429 N N . PHE B 1 164 ? 13.883 6.855 16.062 1 75.19 164 PHE B N 1
ATOM 3430 C CA . PHE B 1 164 ? 14.828 5.949 15.422 1 75.19 164 PHE B CA 1
ATOM 3431 C C . PHE B 1 164 ? 15.32 6.523 14.094 1 75.19 164 PHE B C 1
ATOM 3433 O O . PHE B 1 164 ? 16.438 6.227 13.664 1 75.19 164 PHE B O 1
ATOM 3440 N N . ALA B 1 165 ? 14.469 7.375 13.609 1 82.31 165 ALA B N 1
ATOM 3441 C CA . ALA B 1 165 ? 14.852 7.961 12.328 1 82.31 165 ALA B CA 1
ATOM 3442 C C . ALA B 1 165 ? 16.078 8.852 12.484 1 82.31 165 ALA B C 1
ATOM 3444 O O . ALA B 1 165 ? 16.984 8.844 11.633 1 82.31 165 ALA B O 1
ATOM 3445 N N . TYR B 1 166 ? 16.125 9.508 13.57 1 81.94 166 TYR B N 1
ATOM 3446 C CA . TYR B 1 166 ? 17.266 10.383 13.852 1 81.94 166 TYR B CA 1
ATOM 3447 C C . TYR B 1 166 ? 18.531 9.57 14.062 1 81.94 166 TYR B C 1
ATOM 3449 O O . TYR B 1 166 ? 19.578 9.867 13.461 1 81.94 166 TYR B O 1
ATOM 3457 N N . LYS B 1 167 ? 18.422 8.617 14.852 1 86.38 167 LYS B N 1
ATOM 3458 C CA . LYS B 1 167 ? 19.578 7.762 15.133 1 86.38 167 LYS B CA 1
ATOM 3459 C C . LYS B 1 167 ? 20.078 7.074 13.867 1 86.38 167 LYS B C 1
ATOM 3461 O O . LYS B 1 167 ? 21.281 7.02 13.617 1 86.38 167 LYS B O 1
ATOM 3466 N N . ASN B 1 168 ? 19.188 6.566 13.141 1 89.12 168 ASN B N 1
ATOM 3467 C CA . ASN B 1 168 ? 19.547 5.891 11.891 1 89.12 168 ASN B CA 1
ATOM 3468 C C . ASN B 1 168 ? 20.25 6.844 10.922 1 89.12 168 ASN B C 1
ATOM 3470 O O . ASN B 1 168 ? 21.172 6.445 10.219 1 89.12 168 ASN B O 1
ATOM 3474 N N . ALA B 1 169 ? 19.766 8.078 10.891 1 92.19 169 ALA B N 1
ATOM 3475 C CA . ALA B 1 169 ? 20.359 9.078 10.008 1 92.19 169 ALA B CA 1
ATOM 3476 C C . ALA B 1 169 ? 21.812 9.359 10.398 1 92.19 169 ALA B C 1
ATOM 3478 O O . ALA B 1 169 ? 22.688 9.477 9.531 1 92.19 169 ALA B O 1
ATOM 3479 N N . GLN B 1 170 ? 22.078 9.312 11.68 1 92.31 170 GLN B N 1
ATOM 3480 C CA . GLN B 1 170 ? 23.422 9.609 12.18 1 92.31 170 GLN B CA 1
ATOM 3481 C C . GLN B 1 170 ? 24.391 8.477 11.852 1 92.31 170 GLN B C 1
ATOM 3483 O O . GLN B 1 170 ? 25.609 8.688 11.789 1 92.31 170 GLN B O 1
ATOM 3488 N N . ASN B 1 171 ? 23.922 7.328 11.609 1 93.62 171 ASN B N 1
ATOM 3489 C CA . ASN B 1 171 ? 24.75 6.152 11.383 1 93.62 171 ASN B CA 1
ATOM 3490 C C . ASN B 1 171 ? 25 5.918 9.898 1 93.62 171 ASN B C 1
ATOM 3492 O O . ASN B 1 171 ? 25.688 4.969 9.523 1 93.62 171 ASN B O 1
ATOM 3496 N N . LEU B 1 172 ? 24.5 6.781 9.078 1 96.06 172 LEU B N 1
ATOM 3497 C CA . LEU B 1 172 ? 24.719 6.637 7.637 1 96.06 172 LEU B CA 1
ATOM 3498 C C . LEU B 1 172 ? 26.156 7.008 7.262 1 96.06 172 LEU B C 1
ATOM 3500 O O . LEU B 1 172 ? 26.812 7.75 7.984 1 96.06 172 LEU B O 1
ATOM 3504 N N . THR B 1 173 ? 26.625 6.406 6.199 1 96.88 173 THR B N 1
ATOM 3505 C CA . THR B 1 173 ? 27.906 6.746 5.609 1 96.88 173 THR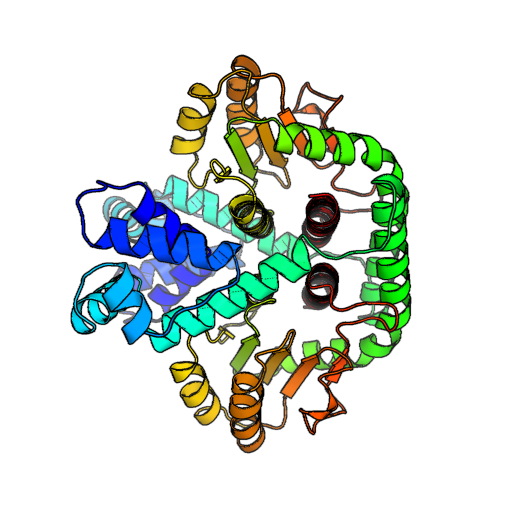 B CA 1
ATOM 3506 C C . THR B 1 173 ? 27.734 7.258 4.184 1 96.88 173 THR B C 1
ATOM 3508 O O . THR B 1 173 ? 26.625 7.215 3.635 1 96.88 173 THR B O 1
ATOM 3511 N N . GLU B 1 174 ? 28.797 7.641 3.551 1 96.06 174 GLU B N 1
ATOM 3512 C CA . GLU B 1 174 ? 28.781 8.195 2.201 1 96.06 174 GLU B CA 1
ATOM 3513 C C . GLU B 1 174 ? 28.359 7.145 1.177 1 96.06 174 GLU B C 1
ATOM 3515 O O . GLU B 1 174 ? 27.969 7.477 0.059 1 96.06 174 GLU B O 1
ATOM 3520 N N . LYS B 1 175 ? 28.391 5.887 1.575 1 97.06 175 LYS B N 1
ATOM 3521 C CA . LYS B 1 175 ? 28.094 4.789 0.663 1 97.06 175 LYS B CA 1
ATOM 3522 C C . LYS B 1 175 ? 26.625 4.398 0.748 1 97.06 175 LYS B C 1
ATOM 3524 O O . LYS B 1 175 ? 26.156 3.529 0.004 1 97.06 175 LYS B O 1
ATOM 3529 N N . ASP B 1 176 ? 25.906 5.086 1.64 1 97.75 176 ASP B N 1
ATOM 3530 C CA . ASP B 1 176 ? 24.5 4.754 1.853 1 97.75 176 ASP B CA 1
ATOM 3531 C C . ASP B 1 176 ? 23.594 5.68 1.048 1 97.75 176 ASP B C 1
ATOM 3533 O O . ASP B 1 176 ? 24 6.777 0.664 1 97.75 176 ASP B O 1
ATOM 3537 N N . LEU B 1 177 ? 22.422 5.18 0.701 1 98 177 LEU B N 1
ATOM 3538 C CA . LEU B 1 177 ? 21.406 5.934 -0.018 1 98 177 LEU B CA 1
ATOM 3539 C C . LEU B 1 177 ? 20.219 6.242 0.89 1 98 177 LEU B C 1
ATOM 3541 O O . LEU B 1 177 ? 19.703 5.355 1.568 1 98 177 LEU B O 1
ATOM 3545 N N . ALA B 1 178 ? 19.859 7.516 0.934 1 97.12 178 ALA B N 1
ATOM 3546 C CA . ALA B 1 178 ? 18.672 7.926 1.671 1 97.12 178 ALA B CA 1
ATOM 3547 C C . ALA B 1 178 ? 17.578 8.406 0.722 1 97.12 178 ALA B C 1
ATOM 3549 O O . ALA B 1 178 ? 17.844 9.203 -0.185 1 97.12 178 ALA B O 1
ATOM 3550 N N . ILE B 1 179 ? 16.375 7.918 0.927 1 97.38 179 ILE B N 1
ATOM 3551 C CA . ILE B 1 179 ? 15.219 8.305 0.125 1 97.38 179 ILE B CA 1
ATOM 3552 C C . ILE B 1 179 ? 14.148 8.93 1.022 1 97.38 179 ILE B C 1
ATOM 3554 O O . ILE B 1 179 ? 13.82 8.383 2.076 1 97.38 179 ILE B O 1
ATOM 3558 N N . PHE B 1 180 ? 13.625 10.094 0.639 1 94.75 180 PHE B N 1
ATOM 3559 C CA . PHE B 1 180 ? 12.594 10.797 1.382 1 94.75 180 PHE B CA 1
ATOM 3560 C C . PHE B 1 180 ? 11.312 10.914 0.556 1 94.75 180 PHE B C 1
ATOM 3562 O O . PHE B 1 180 ? 11.344 11.406 -0.574 1 94.75 180 PHE B O 1
ATOM 3569 N N . PHE B 1 181 ? 10.203 10.406 1.085 1 94.06 181 PHE B N 1
ATOM 3570 C CA . PHE B 1 181 ? 8.867 10.656 0.556 1 94.06 181 PHE B CA 1
ATOM 3571 C C . PHE B 1 181 ? 8.133 11.695 1.398 1 94.06 181 PHE B C 1
ATOM 3573 O O . PHE B 1 181 ? 7.699 11.398 2.514 1 94.06 181 PHE B O 1
ATOM 3580 N N . VAL B 1 182 ? 7.988 12.883 0.815 1 88.94 182 VAL B N 1
ATOM 3581 C CA . VAL B 1 182 ? 7.496 14 1.608 1 88.94 182 VAL B CA 1
ATOM 3582 C C . VAL B 1 182 ? 6.188 14.516 1.019 1 88.94 182 VAL B C 1
ATOM 3584 O O . VAL B 1 182 ? 6.133 14.898 -0.153 1 88.94 182 VAL B O 1
ATOM 3587 N N . SER B 1 183 ? 5.141 14.406 1.834 1 80.56 183 SER B N 1
ATOM 3588 C CA . SER B 1 183 ? 3.844 14.961 1.461 1 80.56 183 SER B CA 1
ATOM 3589 C C . SER B 1 183 ? 3.078 15.445 2.688 1 80.56 183 SER B C 1
ATOM 3591 O O . SER B 1 183 ? 3.299 14.961 3.797 1 80.56 183 SER B O 1
ATOM 3593 N N . GLY B 1 184 ? 2.234 16.438 2.469 1 74 184 GLY B N 1
ATOM 3594 C CA . GLY B 1 184 ? 1.359 16.906 3.529 1 74 184 GLY B CA 1
ATOM 3595 C C . GLY B 1 184 ? 2.016 17.938 4.426 1 74 184 GLY B C 1
ATOM 3596 O O . GLY B 1 184 ? 2.975 18.594 4.027 1 74 184 GLY B O 1
ATOM 3597 N N . GLN B 1 185 ? 1.453 18.172 5.625 1 64.12 185 GLN B N 1
ATOM 3598 C CA . GLN B 1 185 ? 1.824 19.312 6.453 1 64.12 185 GLN B CA 1
ATOM 3599 C C . GLN B 1 185 ? 2.842 18.906 7.516 1 64.12 185 GLN B C 1
ATOM 3601 O O . GLN B 1 185 ? 3.551 19.766 8.055 1 64.12 185 GLN B O 1
ATOM 3606 N N . ASP B 1 186 ? 3.043 17.766 7.781 1 61.12 186 ASP B N 1
ATOM 3607 C CA . ASP B 1 186 ? 3.898 17.422 8.906 1 61.12 186 ASP B CA 1
ATOM 3608 C C . ASP B 1 186 ? 5.316 17.094 8.445 1 61.12 186 ASP B C 1
ATOM 3610 O O . ASP B 1 186 ? 5.871 16.062 8.797 1 61.12 186 ASP B O 1
ATOM 3614 N N . ASN B 1 187 ? 5.832 18.188 7.922 1 72.94 187 ASN B N 1
ATOM 3615 C CA . ASN B 1 187 ? 7.113 17.891 7.281 1 72.94 187 ASN B CA 1
ATOM 3616 C C . ASN B 1 187 ? 8.281 18.391 8.125 1 72.94 187 ASN B C 1
ATOM 3618 O O . ASN B 1 187 ? 9.445 18.25 7.727 1 72.94 187 ASN B O 1
ATOM 3622 N N . GLU B 1 188 ? 7.945 18.922 9.328 1 75.62 188 GLU B N 1
ATOM 3623 C CA . GLU B 1 188 ? 9.039 19.406 10.156 1 75.62 188 GLU B CA 1
ATOM 3624 C C . GLU B 1 188 ? 9.992 18.281 10.547 1 75.62 188 GLU B C 1
ATOM 3626 O O . GLU B 1 188 ? 11.211 18.453 10.492 1 75.62 188 GLU B O 1
ATOM 3631 N N . MET B 1 189 ? 9.43 17.234 10.93 1 78.5 189 MET B N 1
ATOM 3632 C CA . MET B 1 189 ? 10.258 16.094 11.297 1 78.5 189 MET B CA 1
ATOM 3633 C C . MET B 1 189 ? 11.094 15.625 10.109 1 78.5 189 MET B C 1
ATOM 3635 O O . MET B 1 189 ? 12.266 15.289 10.266 1 78.5 189 MET B O 1
ATOM 3639 N N . MET B 1 190 ? 10.516 15.648 8.977 1 85.69 190 MET B N 1
ATOM 3640 C CA . MET B 1 190 ? 11.227 15.242 7.77 1 85.69 190 MET B CA 1
ATOM 3641 C C . MET B 1 190 ? 12.406 16.172 7.492 1 85.69 190 MET B C 1
ATOM 3643 O O . MET B 1 190 ? 13.477 15.719 7.094 1 85.69 190 MET B O 1
ATOM 3647 N N . GLN B 1 191 ? 12.133 17.438 7.777 1 86.44 191 GLN B N 1
ATOM 3648 C CA . GLN B 1 191 ? 13.188 18.422 7.574 1 86.44 191 GLN B CA 1
ATOM 3649 C C . GLN B 1 191 ? 14.352 18.203 8.539 1 86.44 191 GLN B C 1
ATOM 3651 O O . GLN B 1 191 ? 15.516 18.328 8.156 1 86.44 191 GLN B O 1
ATOM 3656 N N . TYR B 1 192 ? 14 17.812 9.703 1 87.56 192 TYR B N 1
ATOM 3657 C CA . TYR B 1 192 ? 15.023 17.562 10.719 1 87.56 192 TYR B CA 1
ATOM 3658 C C . TYR B 1 192 ? 15.859 16.344 10.344 1 87.56 192 TYR B C 1
ATOM 3660 O O . TYR B 1 192 ? 17.094 16.375 10.398 1 87.56 192 TYR B O 1
ATOM 3668 N N . ILE B 1 193 ? 15.234 15.312 10 1 90.5 193 ILE B N 1
ATOM 3669 C CA . ILE B 1 193 ? 15.938 14.094 9.609 1 90.5 193 ILE B CA 1
ATOM 3670 C C . ILE B 1 193 ? 16.812 14.367 8.391 1 90.5 193 ILE B C 1
ATOM 3672 O O . ILE B 1 193 ? 17.953 13.891 8.305 1 90.5 193 ILE B O 1
ATOM 3676 N N . PHE B 1 194 ? 16.297 15.156 7.516 1 92.31 194 PHE B N 1
ATOM 3677 C CA . PHE B 1 194 ? 17.016 15.523 6.309 1 92.31 194 PHE B CA 1
ATOM 3678 C C . PHE B 1 194 ? 18.297 16.297 6.652 1 92.31 194 PHE B C 1
ATOM 3680 O O . PHE B 1 194 ? 19.359 16.031 6.09 1 92.31 194 PHE B O 1
ATOM 3687 N N . ALA B 1 195 ? 18.156 17.188 7.562 1 91.44 195 ALA B N 1
ATOM 3688 C CA . ALA B 1 195 ? 19.297 18.016 7.961 1 91.44 195 ALA B CA 1
ATOM 3689 C C . ALA B 1 195 ? 20.438 17.156 8.523 1 91.44 195 ALA B C 1
ATOM 3691 O O . ALA B 1 195 ? 21.609 17.438 8.258 1 91.44 195 ALA B O 1
ATOM 3692 N N . VAL B 1 196 ? 20.094 16.172 9.203 1 93.25 196 VAL B N 1
ATOM 3693 C CA . VAL B 1 196 ? 21.094 15.266 9.773 1 93.25 196 VAL B CA 1
ATOM 3694 C C . VAL B 1 196 ? 21.656 14.359 8.68 1 93.25 196 VAL B C 1
ATOM 3696 O O . VAL B 1 196 ? 22.859 14.141 8.602 1 93.25 196 VAL B O 1
ATOM 3699 N N . THR B 1 197 ? 20.797 13.828 7.855 1 94.62 197 THR B N 1
ATOM 3700 C CA . THR B 1 197 ? 21.156 12.898 6.797 1 94.62 197 THR B CA 1
ATOM 3701 C C . THR B 1 197 ? 22.156 13.539 5.84 1 94.62 197 THR B C 1
ATOM 3703 O O . THR B 1 197 ? 23.141 12.914 5.449 1 94.62 197 THR B O 1
ATOM 3706 N N . LYS B 1 198 ? 21.906 14.805 5.543 1 94.12 198 LYS B N 1
ATOM 3707 C CA . LYS B 1 198 ? 22.719 15.484 4.543 1 94.12 198 LYS B CA 1
ATOM 3708 C C . LYS B 1 198 ? 24.156 15.672 5.039 1 94.12 198 LYS B C 1
ATOM 3710 O O . LYS B 1 198 ? 25.078 15.883 4.242 1 94.12 198 LYS B O 1
ATOM 3715 N N . LYS B 1 199 ? 24.328 15.625 6.324 1 94.62 199 LYS B N 1
ATOM 3716 C CA . LYS B 1 199 ? 25.672 15.703 6.902 1 94.62 199 LYS B CA 1
ATOM 3717 C C . LYS B 1 199 ? 26.422 14.391 6.738 1 94.62 199 LYS B C 1
ATOM 3719 O O . LYS B 1 199 ? 27.656 14.359 6.77 1 94.62 199 LYS B O 1
ATOM 3724 N N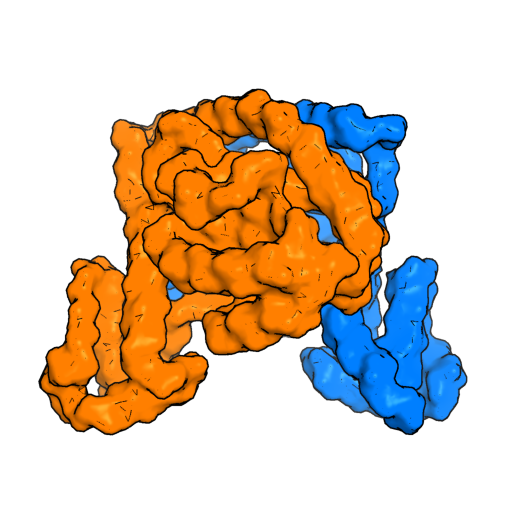 . MET B 1 200 ? 25.719 13.305 6.578 1 95.69 200 MET B N 1
ATOM 3725 C CA . MET B 1 200 ? 26.328 11.977 6.559 1 95.69 200 MET B CA 1
ATOM 3726 C C . MET B 1 200 ? 26.516 11.492 5.129 1 95.69 200 MET B C 1
ATOM 3728 O O . MET B 1 200 ? 27.5 10.805 4.832 1 95.69 200 MET B O 1
ATOM 3732 N N . THR B 1 201 ? 25.641 11.836 4.191 1 95.19 201 THR B N 1
ATOM 3733 C CA . THR B 1 201 ? 25.734 11.375 2.809 1 95.19 201 THR B CA 1
ATOM 3734 C C . THR B 1 201 ? 25.125 12.406 1.855 1 95.19 201 THR B C 1
ATOM 3736 O O . THR B 1 201 ? 24.172 13.102 2.207 1 95.19 201 THR B O 1
ATOM 3739 N N . LYS B 1 202 ? 25.672 12.375 0.584 1 93.94 202 LYS B 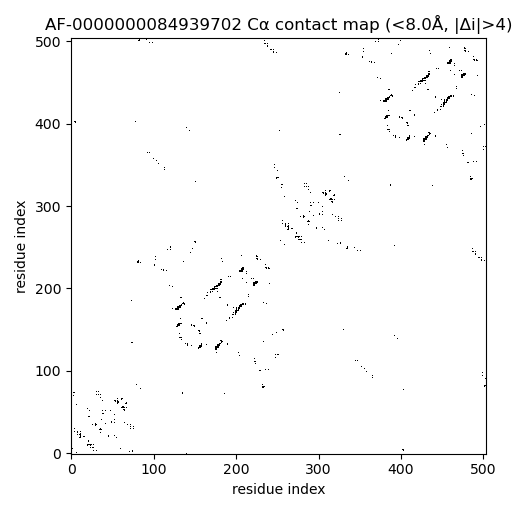N 1
ATOM 3740 C CA . LYS B 1 202 ? 25.141 13.227 -0.472 1 93.94 202 LYS B CA 1
ATOM 3741 C C . LYS B 1 202 ? 24.219 12.43 -1.399 1 93.94 202 LYS B C 1
ATOM 3743 O O . LYS B 1 202 ? 23.547 13.008 -2.264 1 93.94 202 LYS B O 1
ATOM 3748 N N . ASN B 1 203 ? 24.188 11.141 -1.186 1 96.38 203 ASN B N 1
ATOM 3749 C CA . ASN B 1 203 ? 23.344 10.25 -1.968 1 96.38 203 ASN B CA 1
ATOM 3750 C C . ASN B 1 203 ? 21.906 10.234 -1.435 1 96.38 203 ASN B C 1
ATOM 3752 O O . ASN B 1 203 ? 21.5 9.258 -0.801 1 96.38 203 ASN B O 1
ATOM 3756 N N . ILE B 1 204 ? 21.234 11.398 -1.691 1 97 204 ILE B N 1
ATOM 3757 C CA . ILE B 1 204 ? 19.891 11.602 -1.176 1 97 204 ILE B CA 1
ATOM 3758 C C . ILE B 1 204 ? 18.938 11.906 -2.33 1 97 204 ILE B C 1
ATOM 3760 O O . ILE B 1 204 ? 19.25 12.711 -3.205 1 97 204 ILE B O 1
ATOM 3764 N N . PHE B 1 205 ? 17.828 11.219 -2.375 1 97.44 205 PHE B N 1
ATOM 3765 C CA . PHE B 1 205 ? 16.75 11.523 -3.295 1 97.44 205 PHE B CA 1
ATOM 3766 C C . PHE B 1 205 ? 15.469 11.875 -2.533 1 97.44 205 PHE B C 1
ATOM 3768 O O . PHE B 1 205 ? 15.148 11.234 -1.529 1 97.44 205 PHE B O 1
ATOM 3775 N N . ILE B 1 206 ? 14.797 12.898 -2.986 1 95.31 206 ILE B N 1
ATOM 3776 C CA . ILE B 1 206 ? 13.609 13.391 -2.299 1 95.31 206 ILE B CA 1
ATOM 3777 C C . ILE B 1 206 ? 12.43 13.445 -3.273 1 95.31 206 ILE B C 1
ATOM 3779 O O . ILE B 1 206 ? 12.516 14.086 -4.324 1 95.31 206 ILE B O 1
ATOM 3783 N N . PHE B 1 207 ? 11.367 12.734 -2.951 1 95.25 207 PHE B N 1
ATOM 3784 C CA . PHE B 1 207 ? 10.078 12.891 -3.617 1 95.25 207 PHE B CA 1
ATOM 3785 C C . PHE B 1 207 ? 9.195 13.883 -2.869 1 95.25 207 PHE B C 1
ATOM 3787 O O . PHE B 1 207 ? 8.883 13.688 -1.694 1 95.25 207 PHE B O 1
ATOM 3794 N N . SER B 1 208 ? 8.883 14.984 -3.506 1 89.88 208 SER B N 1
ATOM 3795 C CA . SER B 1 208 ? 8.156 16.016 -2.781 1 89.88 208 SER B CA 1
ATOM 3796 C C . SER B 1 208 ? 7.238 16.797 -3.711 1 89.88 208 SER B C 1
ATOM 3798 O O . SER B 1 208 ? 7.422 16.797 -4.93 1 89.88 208 SER B O 1
ATOM 3800 N N . SER B 1 209 ? 6.25 17.344 -3.047 1 82 209 SER B N 1
ATOM 3801 C CA . SER B 1 209 ? 5.43 18.297 -3.791 1 82 209 SER B CA 1
ATOM 3802 C C . SER B 1 209 ? 6.188 19.594 -4.062 1 82 209 SER B C 1
ATOM 3804 O O . SER B 1 209 ? 7.168 19.906 -3.377 1 82 209 SER B O 1
ATOM 3806 N N . ARG B 1 210 ? 5.699 20.406 -5.027 1 79.62 210 ARG B N 1
ATOM 3807 C CA . ARG B 1 210 ? 6.344 21.656 -5.395 1 79.62 210 ARG B CA 1
ATOM 3808 C C . ARG B 1 210 ? 6.32 22.656 -4.234 1 79.62 210 ARG B C 1
ATOM 3810 O O . ARG B 1 210 ? 7.258 23.422 -4.055 1 79.62 210 ARG B O 1
ATOM 3817 N N . SER B 1 211 ? 5.254 22.547 -3.484 1 76.38 211 SER B N 1
ATOM 3818 C CA . SER B 1 211 ? 5.082 23.484 -2.391 1 76.38 211 SER B CA 1
ATOM 3819 C C . SER B 1 211 ? 6.07 23.219 -1.263 1 76.38 211 SER B C 1
ATOM 3821 O O . SER B 1 211 ? 6.309 24.078 -0.417 1 76.38 211 SER B O 1
ATOM 3823 N N . GLN B 1 212 ? 6.711 22.047 -1.27 1 79.19 212 GLN B N 1
ATOM 3824 C CA . GLN B 1 212 ? 7.559 21.672 -0.143 1 79.19 212 GLN B CA 1
ATOM 3825 C C . GLN B 1 212 ? 9.023 21.609 -0.556 1 79.19 212 GLN B C 1
ATOM 3827 O O . GLN B 1 212 ? 9.906 21.469 0.292 1 79.19 212 GLN B O 1
ATOM 3832 N N . ILE B 1 213 ? 9.289 21.797 -1.812 1 80.81 213 ILE B N 1
ATOM 3833 C CA . ILE B 1 213 ? 10.625 21.562 -2.344 1 80.81 213 ILE B CA 1
ATOM 3834 C C . ILE B 1 213 ? 11.617 22.547 -1.734 1 80.81 213 ILE B C 1
ATOM 3836 O O . ILE B 1 213 ? 12.781 22.219 -1.512 1 80.81 213 ILE B O 1
ATOM 3840 N N . GLU B 1 214 ? 11.141 23.672 -1.443 1 79 214 GLU B N 1
ATOM 3841 C CA . GLU B 1 214 ? 12.023 24.719 -0.953 1 79 214 GLU B CA 1
ATOM 3842 C C . GLU B 1 214 ? 12.562 24.391 0.435 1 79 214 GLU B C 1
ATOM 3844 O O . GLU B 1 214 ? 13.602 24.922 0.85 1 79 214 GLU B O 1
ATOM 3849 N N . LYS B 1 215 ? 11.93 23.516 1.034 1 82.62 215 LYS B N 1
ATOM 3850 C CA . LYS B 1 215 ? 12.328 23.141 2.387 1 82.62 215 LYS B CA 1
ATOM 3851 C C . LYS B 1 215 ? 13.555 22.234 2.365 1 82.62 215 LYS B C 1
ATOM 3853 O O . LYS B 1 215 ? 14.203 22.031 3.395 1 82.62 215 LYS B O 1
ATOM 3858 N N . PHE B 1 216 ? 13.773 21.703 1.191 1 84.56 216 PHE B N 1
ATOM 3859 C CA . PHE B 1 216 ? 14.906 20.781 1.045 1 84.56 216 PHE B CA 1
ATOM 3860 C C . PHE B 1 216 ? 15.953 21.359 0.103 1 84.56 216 PHE B C 1
ATOM 3862 O O . PHE B 1 216 ? 15.641 21.734 -1.03 1 84.56 216 PHE B O 1
ATOM 3869 N N . ASP B 1 217 ? 17.125 21.703 0.565 1 79.38 217 ASP B N 1
ATOM 3870 C CA . ASP B 1 217 ? 18.172 22.375 -0.2 1 79.38 217 ASP B CA 1
ATOM 3871 C C . ASP B 1 217 ? 18.922 21.391 -1.088 1 79.38 217 ASP B C 1
ATOM 3873 O O . ASP B 1 217 ? 20.141 21.266 -0.992 1 79.38 217 ASP B O 1
ATOM 3877 N N . MET B 1 218 ? 18.406 20.469 -1.764 1 74.75 218 MET B N 1
ATOM 3878 C CA . MET B 1 218 ? 19.016 19.547 -2.709 1 74.75 218 MET B CA 1
ATOM 3879 C C . MET B 1 218 ? 18.156 19.406 -3.963 1 74.75 218 MET B C 1
ATOM 3881 O O . MET B 1 218 ? 17.641 18.328 -4.246 1 74.75 218 MET B O 1
ATOM 3885 N N . GLN B 1 219 ? 18.234 20.328 -4.727 1 69.44 219 GLN B N 1
ATOM 3886 C CA . GLN B 1 219 ? 17.297 20.453 -5.836 1 69.44 219 GLN B CA 1
ATOM 3887 C C . GLN B 1 219 ? 17.594 19.422 -6.922 1 69.44 219 GLN B C 1
ATOM 3889 O O . GLN B 1 219 ? 16.688 18.922 -7.59 1 69.44 219 GLN B O 1
ATOM 3894 N N . GLU B 1 220 ? 18.828 18.953 -7.008 1 82.19 220 GLU B N 1
ATOM 3895 C CA . GLU B 1 220 ? 19.203 18.109 -8.133 1 82.19 220 GLU B CA 1
ATOM 3896 C C . GLU B 1 220 ? 18.609 16.703 -7.984 1 82.19 220 GLU B C 1
ATOM 3898 O O . GLU B 1 220 ? 18.453 15.984 -8.969 1 82.19 220 GLU B O 1
ATOM 3903 N N . ASN B 1 221 ? 18.219 16.312 -6.863 1 91 221 ASN B N 1
ATOM 3904 C CA . ASN B 1 221 ? 17.703 14.969 -6.641 1 91 221 ASN B CA 1
ATOM 3905 C C . ASN B 1 221 ? 16.281 14.992 -6.109 1 91 221 ASN B C 1
ATOM 3907 O O . ASN B 1 221 ? 15.836 14.047 -5.453 1 91 221 ASN B O 1
ATOM 3911 N N . VAL B 1 222 ? 15.641 16.094 -6.441 1 93 222 VAL B N 1
ATOM 3912 C CA . VAL B 1 222 ? 14.234 16.203 -6.043 1 93 222 VAL B CA 1
ATOM 3913 C C . VAL B 1 222 ? 13.344 15.734 -7.191 1 93 222 VAL B C 1
ATOM 3915 O O . VAL B 1 222 ? 13.5 16.172 -8.328 1 93 222 VAL B O 1
ATOM 3918 N N . ILE B 1 223 ? 12.484 14.828 -6.922 1 94.56 223 ILE B N 1
ATOM 3919 C CA . ILE B 1 223 ? 11.508 14.297 -7.867 1 94.56 223 ILE B CA 1
ATOM 3920 C C . ILE B 1 223 ? 10.109 14.781 -7.484 1 94.56 223 ILE B C 1
ATOM 3922 O O . ILE B 1 223 ? 9.664 14.578 -6.355 1 94.56 223 ILE B O 1
ATOM 3926 N N . ILE B 1 224 ? 9.383 15.305 -8.359 1 90 224 ILE B N 1
ATOM 3927 C CA . ILE B 1 224 ? 8.148 16.031 -8.07 1 90 224 ILE B CA 1
ATOM 3928 C C . ILE B 1 224 ? 6.988 15.047 -7.965 1 90 224 ILE B C 1
ATOM 3930 O O . ILE B 1 224 ? 6.82 14.18 -8.82 1 90 224 ILE B O 1
ATOM 3934 N N . LEU B 1 225 ? 6.16 15.234 -6.887 1 89 225 LEU B N 1
ATOM 3935 C CA . LEU B 1 225 ? 5.031 14.359 -6.609 1 89 225 LEU B CA 1
ATOM 3936 C C . LEU B 1 225 ? 3.709 15.055 -6.914 1 89 225 LEU B C 1
ATOM 3938 O O . LEU B 1 225 ? 2.672 14.703 -6.348 1 89 225 LEU B O 1
ATOM 3942 N N . ASP B 1 226 ? 3.693 16.109 -7.582 1 81.62 226 ASP B N 1
ATOM 3943 C CA . ASP B 1 226 ? 2.406 16.734 -7.855 1 81.62 226 ASP B CA 1
ATOM 3944 C C . ASP B 1 226 ? 2.396 17.391 -9.242 1 81.62 226 ASP B C 1
ATOM 3946 O O . ASP B 1 226 ? 3.385 17.312 -9.977 1 81.62 226 ASP B O 1
ATOM 3950 N N . VAL B 1 227 ? 1.114 17.688 -9.617 1 76.62 227 VAL B N 1
ATOM 3951 C CA . VAL B 1 227 ? 0.906 18.438 -10.844 1 76.62 227 VAL B CA 1
ATOM 3952 C C . VAL B 1 227 ? 0.353 19.828 -10.508 1 76.62 227 VAL B C 1
ATOM 3954 O O . VAL B 1 227 ? -0.274 20.016 -9.461 1 76.62 227 VAL B O 1
ATOM 3957 N N . PRO B 1 228 ? 0.779 20.797 -11.266 1 66.81 228 PRO B N 1
ATOM 3958 C CA . PRO B 1 228 ? 0.324 22.172 -10.969 1 66.81 228 PRO B CA 1
ATOM 3959 C C . PRO B 1 228 ? -1.178 22.234 -10.703 1 66.81 228 PRO B C 1
ATOM 3961 O O . PRO B 1 228 ? -1.622 23.047 -9.875 1 66.81 228 PRO B O 1
ATOM 3964 N N . LYS B 1 229 ? -2.041 21.516 -11.352 1 63.66 229 LYS B N 1
ATOM 3965 C CA . LYS B 1 229 ? -3.49 21.594 -11.195 1 63.66 229 LYS B CA 1
ATOM 3966 C C . LYS B 1 229 ? -3.953 20.797 -9.977 1 63.66 229 LYS B C 1
ATOM 3968 O O . LYS B 1 229 ? -5.137 20.812 -9.633 1 63.66 229 LYS B O 1
ATOM 3973 N N . LEU B 1 230 ? -2.996 20.203 -9.266 1 63.81 230 LEU B N 1
ATOM 3974 C CA . LEU B 1 230 ? -3.391 19.297 -8.188 1 63.81 230 LEU B CA 1
ATOM 3975 C C . LEU B 1 230 ? -3.689 20.078 -6.906 1 63.81 230 LEU B C 1
ATOM 3977 O O . LEU B 1 230 ? -2.895 20.922 -6.488 1 63.81 230 LEU B O 1
ATOM 3981 N N . GLY B 1 231 ? -4.844 20.312 -6.641 1 57 231 GLY B N 1
ATOM 3982 C CA . GLY B 1 231 ? -5.102 20.812 -5.301 1 57 231 GLY B CA 1
ATOM 3983 C C . GLY B 1 231 ? -4.438 20 -4.215 1 57 231 GLY B C 1
ATOM 3984 O O . GLY B 1 231 ? -3.434 19.312 -4.465 1 57 231 GLY B O 1
ATOM 3985 N N . SER B 1 232 ? -4.746 20.156 -3.035 1 55.22 232 SER B N 1
ATOM 3986 C CA . SER B 1 232 ? -4.207 19.547 -1.822 1 55.22 232 SER B CA 1
ATOM 3987 C C . SER B 1 232 ? -4.676 18.109 -1.673 1 55.22 232 SER B C 1
ATOM 3989 O O . SER B 1 232 ? -4.492 17.5 -0.617 1 55.22 232 SER B O 1
ATOM 3991 N N . ASP B 1 233 ? -5.02 17.5 -2.807 1 64.56 233 ASP B N 1
ATOM 3992 C CA . ASP B 1 233 ? -5.641 16.188 -2.656 1 64.56 233 ASP B CA 1
ATOM 3993 C C . ASP B 1 233 ? -4.586 15.102 -2.504 1 64.56 233 ASP B C 1
ATOM 3995 O O . ASP B 1 233 ? -3.695 14.969 -3.344 1 64.56 233 ASP B O 1
ATOM 3999 N N . HIS B 1 234 ? -4.598 14.406 -1.428 1 69.56 234 HIS B N 1
ATOM 4000 C CA . HIS B 1 234 ? -3.68 13.344 -1.037 1 69.56 234 HIS B CA 1
ATOM 4001 C C . HIS B 1 234 ? -3.783 12.156 -1.981 1 69.56 234 HIS B C 1
ATOM 4003 O O . HIS B 1 234 ? -2.801 11.438 -2.197 1 69.56 234 HIS B O 1
ATOM 4009 N N . THR B 1 235 ? -4.902 11.977 -2.539 1 76.38 235 THR B N 1
ATOM 4010 C CA . THR B 1 235 ? -5.141 10.828 -3.396 1 76.38 235 THR B CA 1
ATOM 4011 C C . THR B 1 235 ? -4.199 10.836 -4.598 1 76.38 235 THR B C 1
ATOM 4013 O O . THR B 1 235 ? -3.641 9.805 -4.965 1 76.38 235 THR B O 1
ATOM 4016 N N . TYR B 1 236 ? -3.938 11.953 -5.023 1 82.06 236 TYR B N 1
ATOM 4017 C CA . TYR B 1 236 ? -3.117 12.062 -6.227 1 82.06 236 TYR B CA 1
ATOM 4018 C C . TYR B 1 236 ? -1.647 11.812 -5.91 1 82.06 236 TYR B C 1
ATOM 4020 O O . TYR B 1 236 ? -0.95 11.125 -6.656 1 82.06 236 TYR B O 1
ATOM 4028 N N . ARG B 1 237 ? -1.251 12.32 -4.812 1 84.19 237 ARG B N 1
ATOM 4029 C CA . ARG B 1 237 ? 0.156 12.156 -4.465 1 84.19 237 ARG B CA 1
ATOM 4030 C C . ARG B 1 237 ? 0.502 10.688 -4.254 1 84.19 237 ARG B C 1
ATOM 4032 O O . ARG B 1 237 ? 1.589 10.234 -4.625 1 84.19 237 ARG B O 1
ATOM 4039 N N . ARG B 1 238 ? -0.378 10.039 -3.666 1 88.12 238 ARG B N 1
ATOM 4040 C CA . ARG B 1 238 ? -0.143 8.625 -3.404 1 88.12 238 ARG B CA 1
ATOM 4041 C C . ARG B 1 238 ? -0.019 7.84 -4.707 1 88.12 238 ARG B C 1
ATOM 4043 O O . ARG B 1 238 ? 0.913 7.051 -4.875 1 88.12 238 ARG B O 1
ATOM 4050 N N . ILE B 1 239 ? -0.962 8.062 -5.609 1 89.56 239 ILE B N 1
ATOM 4051 C CA . ILE B 1 239 ? -0.943 7.305 -6.855 1 89.56 239 ILE B CA 1
ATOM 4052 C C . ILE B 1 239 ? 0.26 7.727 -7.695 1 89.56 239 ILE B C 1
ATOM 4054 O O . ILE B 1 239 ? 0.852 6.902 -8.398 1 89.56 239 ILE B O 1
ATOM 4058 N N . ILE B 1 240 ? 0.618 8.938 -7.621 1 91.19 240 ILE B N 1
ATOM 4059 C CA . ILE B 1 240 ? 1.796 9.422 -8.328 1 91.19 240 ILE B CA 1
ATOM 4060 C C . ILE B 1 240 ? 3.043 8.711 -7.809 1 91.19 240 ILE B C 1
ATOM 4062 O O . ILE B 1 240 ? 3.854 8.219 -8.594 1 91.19 240 ILE B O 1
ATOM 4066 N N . LEU B 1 241 ? 3.162 8.68 -6.516 1 93.56 241 LEU B N 1
ATOM 4067 C CA . LEU B 1 241 ? 4.305 7.977 -5.938 1 93.56 241 LEU B CA 1
ATOM 4068 C C . LEU B 1 241 ? 4.285 6.5 -6.32 1 93.56 241 LEU B C 1
ATOM 4070 O O . LEU B 1 241 ? 5.328 5.922 -6.629 1 93.56 241 LEU B O 1
ATOM 4074 N N . ASP B 1 242 ? 3.143 5.926 -6.297 1 92.94 242 ASP B N 1
ATOM 4075 C CA . ASP B 1 242 ? 3.027 4.52 -6.676 1 92.94 242 ASP B CA 1
ATOM 4076 C C . ASP B 1 242 ? 3.5 4.301 -8.109 1 92.94 242 ASP B C 1
ATOM 4078 O O . ASP B 1 242 ? 4.113 3.273 -8.422 1 92.94 242 ASP B O 1
ATOM 4082 N N . ASN B 1 243 ? 3.221 5.219 -8.961 1 92.25 243 ASN B N 1
ATOM 4083 C CA . ASN B 1 243 ? 3.701 5.152 -10.336 1 92.25 243 ASN B CA 1
ATOM 4084 C C . ASN B 1 243 ? 5.227 5.16 -10.398 1 92.25 243 ASN B C 1
ATOM 4086 O O . ASN B 1 243 ? 5.824 4.383 -11.141 1 92.25 243 ASN B O 1
ATOM 4090 N N . TYR B 1 244 ? 5.809 6.008 -9.641 1 95.5 244 TYR B N 1
ATOM 4091 C CA . TYR B 1 244 ? 7.266 6.035 -9.594 1 95.5 244 TYR B CA 1
ATOM 4092 C C . TYR B 1 244 ? 7.824 4.715 -9.07 1 95.5 244 TYR B C 1
ATOM 4094 O O . TYR B 1 244 ? 8.797 4.191 -9.609 1 95.5 244 TYR B O 1
ATOM 4102 N N . VAL B 1 245 ? 7.199 4.215 -8.023 1 94.75 245 VAL B N 1
ATOM 4103 C CA . VAL B 1 245 ? 7.637 2.959 -7.426 1 94.75 245 VAL B CA 1
ATOM 4104 C C . VAL B 1 245 ? 7.543 1.835 -8.453 1 94.75 245 VAL B C 1
ATOM 4106 O O . VAL B 1 245 ? 8.438 0.996 -8.555 1 94.75 245 VAL B O 1
ATOM 4109 N N . SER B 1 246 ? 6.496 1.849 -9.242 1 91 246 SER B N 1
ATOM 4110 C CA . SER B 1 246 ? 6.32 0.854 -10.297 1 91 246 SER B CA 1
ATOM 4111 C C . SER B 1 246 ? 7.434 0.948 -11.328 1 91 246 SER B C 1
ATOM 4113 O O . SER B 1 246 ? 8 -0.07 -11.734 1 91 246 SER B O 1
ATOM 4115 N N . ILE B 1 247 ? 7.742 2.09 -11.758 1 92.38 247 ILE B N 1
ATOM 4116 C CA . ILE B 1 247 ? 8.797 2.301 -12.742 1 92.38 247 ILE B CA 1
ATOM 4117 C C . ILE B 1 247 ? 10.133 1.828 -12.172 1 92.38 247 ILE B C 1
ATOM 4119 O O . ILE B 1 247 ? 10.891 1.127 -12.852 1 92.38 247 ILE B O 1
ATOM 4123 N N . ILE B 1 248 ? 10.406 2.205 -10.938 1 94.5 248 ILE B N 1
ATOM 4124 C CA . ILE B 1 248 ? 11.648 1.81 -10.289 1 94.5 248 ILE B CA 1
ATOM 4125 C C . ILE B 1 248 ? 11.75 0.287 -10.25 1 94.5 248 ILE B C 1
ATOM 4127 O O . ILE B 1 248 ? 12.805 -0.281 -10.555 1 94.5 248 ILE B O 1
ATOM 4131 N N . SER B 1 249 ? 10.648 -0.316 -9.883 1 89.38 249 SER B N 1
ATOM 4132 C CA . SER B 1 249 ? 10.633 -1.773 -9.805 1 89.38 249 SER B CA 1
ATOM 4133 C C . SER B 1 249 ? 10.953 -2.402 -11.156 1 89.38 249 SER B C 1
ATOM 4135 O O . SER B 1 249 ? 11.664 -3.41 -11.227 1 89.38 249 SER B O 1
ATOM 4137 N N . LEU B 1 250 ? 10.492 -1.796 -12.148 1 85.94 250 LEU B N 1
ATOM 4138 C CA . LEU B 1 250 ? 10.703 -2.285 -13.5 1 85.94 250 LEU B CA 1
ATOM 4139 C C . LEU B 1 250 ? 12.172 -2.168 -13.898 1 85.94 250 LEU B C 1
ATOM 4141 O O . LEU B 1 250 ? 12.672 -2.969 -14.688 1 85.94 250 LEU B O 1
ATOM 4145 N N . LEU B 1 251 ? 12.82 -1.205 -13.414 1 90.44 251 LEU B N 1
ATOM 4146 C CA . LEU B 1 251 ? 14.195 -0.921 -13.797 1 90.44 251 LEU B CA 1
ATOM 4147 C C . LEU B 1 251 ? 15.18 -1.729 -12.953 1 90.44 251 LEU B C 1
ATOM 4149 O O . LEU B 1 251 ? 16.375 -1.788 -13.258 1 90.44 251 LEU B O 1
ATOM 4153 N N . LEU B 1 252 ? 14.703 -2.273 -11.875 1 88.75 252 LEU B N 1
ATOM 4154 C CA . LEU B 1 252 ? 15.555 -3.043 -10.977 1 88.75 252 LEU B CA 1
ATOM 4155 C C . LEU B 1 252 ? 15.719 -4.477 -11.477 1 88.75 252 LEU B C 1
ATOM 4157 O O . LEU B 1 252 ? 16.766 -5.09 -11.281 1 88.75 252 LEU B O 1
#

Foldseek 3Di:
DPQLLVLLVVQLPPDCPDLSNLLSVVLNVCLQVVNQDDLVRSCVSSVHDSVVQQVSCVVSPHNGDVRVRVSSNVVSVLVCLAPVPCPVDDDPVRVVVVLVVFVVLLVVVQVVCVVLLLVLLVLLVQAPAEEEEEDPLQVVVSVVLQVLSVVVDVHYYYDDDLVVLQVVLQPAAQRHAYEYHDADDPCPSVLVSLVSNVVHYPRYAYEEAPVCCVSHPNNVRYRHQGDPPDDNRSVSSNVSVNVSSVVSSVSD/DPQLLVLLVVQLPPDCPDLSNLLSVVLNVCLQVVNQDDLVRSCVSSVHDSVVQQVSCVVSPHNGVVRVRVSSNVVSVLVCLAPVPCPVDDDPVRVVVVLVVFVVLLVVVQVVCVVLLLVLLVLLVQAPAEEEEEDPLQVVVSVVLQVLSVVVDVHYYYDDDLVVLQVVLQPAAQRHAYEYHDADDPCPSVLVSLVSNVVHYPRYAYEEAPVCCVSHPNNVRYRHQGDPVDDNRSVSSNVSVNVSSVVSSVSD

Secondary structure (DSSP, 8-state):
---HHHHHHHHHTS-TTSHHHHHHHHHHHHHHHT-PPPHHHHHHHHT--HHHHHHHHHHTT-SSHHHHHHHHHHHHHHHHHHH------SSHHHHHHHHHHHHHHHHHHGGGGHHHHHHHHHHHHH-S-EEEEE-GGGHHHHHHHHHHHHHH-S-EEE--SHHHHHHHHHT--TT-EEEEEE-SS--HHHHHHHHHHHHH-S-EEEEE-TTTGGGSS-GGGEEE---TT--S-HHHHHHHHHHHHHHHHHH-/---HHHHHHHHHTS-TTSHHHHHHHHHHHHHHHT-PPPHHHHHHHHT--HHHHHHHHHHTT-SSHHHHHHHHHHHHHHHHHHH------SSHHHHHHHHHHHHHHHHHHGGGGHHHHHHHHHHHHH-S-EEEEE-GGGHHHHHHHHHHHHHH-S-EEE--SHHHHHHHHHT--TT-EEEEEE-SS--HHHHHHHHHHHHH-S-EEEEE-TTTGGGSS-GGGEEE---TT--S-HHHHHHHHHHHHHHHHHH-

Sequence (504 aa):
MESLIHKIEKYKNHDDSKIQSIISKVLYQNFFSGNFLTIKELAEECNVSESTITVYSKNLGYSGYRELLILLKMENNFYNKTFQSEIGAKSDKQKINKYREILNEFLNEQKKEDEKIIKLVANMKKANKIVINSSYQLDDIANYFKDLLSLKFDNVLKNELKLFAYKNAQNLTEKDLAIFFVSGQDNEMMQYIFAVTKKMTKNIFIFSSRSQIEKFDMQENVIILDVPKLGSDHTYRRIILDNYVSIISLLLMESLIHKIEKYKNHDDSKIQSIISKVLYQNFFSGNFLTIKELAEECNVSESTITVYSKNLGYSGYRELLILLKMENNFYNKTFQSEIGAKSDKQKINKYREILNEFLNEQKKEDEKIIKLVANMKKANKIVINSSYQLDDIANYFKDLLSLKFDNVLKNELKLFAYKNAQNLTEKDLAIFFVSGQDNEMMQYIFAVTKKMTKNIFIFSSRSQIEKFDMQENVIILDVPKLGSDHTYRRIILDNYVSIISLLL

pLDDT: mean 85.98, std 10.46, range [46.72, 98.0]

Organism: Mesoplasma florum (strain ATCC 33453 / NBRC 100688 / NCTC 11704 / L1) (NCBI:txid265311)

Solvent-accessible surface area (backbone atoms only — not comparable to full-atom values): 27492 Å² total; per-residue (Å²): 129,80,46,66,67,54,58,36,47,58,39,35,72,40,64,70,85,37,69,62,11,47,49,22,45,53,50,55,52,23,48,79,69,69,55,82,68,52,65,66,55,44,16,61,73,61,71,49,52,58,66,55,49,33,51,52,25,38,75,74,71,31,95,20,49,68,58,47,49,52,52,49,51,51,51,36,51,50,48,47,31,41,54,58,56,76,77,78,52,90,44,70,67,49,44,51,49,50,50,50,51,52,51,51,51,39,62,62,56,48,60,78,43,46,65,55,51,52,50,49,53,56,47,59,76,67,32,70,30,40,38,39,42,55,23,79,82,40,38,69,60,47,50,50,49,46,52,56,45,45,76,77,38,90,45,60,46,66,55,84,46,70,73,54,36,46,55,54,28,69,68,44,42,67,54,24,33,40,39,37,42,47,56,82,82,74,44,64,63,55,46,52,42,45,59,49,28,58,74,33,25,82,46,53,38,34,37,24,31,77,91,52,43,80,74,47,95,53,72,89,38,52,38,74,36,62,45,94,86,53,67,86,43,51,57,54,35,46,55,45,47,50,50,52,51,45,50,51,43,65,72,91,127,81,49,68,67,54,58,36,48,58,38,34,72,40,65,72,84,37,70,64,12,46,48,22,45,52,51,55,52,23,50,80,70,69,55,82,67,52,65,66,55,45,15,60,74,61,71,50,52,58,66,54,50,32,52,52,25,38,73,75,71,32,94,20,49,68,58,47,49,52,50,48,50,51,52,36,51,50,48,46,31,40,53,59,55,75,76,78,54,91,44,72,67,50,44,49,50,52,51,50,51,52,52,51,51,38,62,63,56,48,62,78,42,44,65,57,51,54,49,50,53,56,47,58,75,66,31,71,30,39,39,37,42,55,21,80,83,41,38,67,59,46,51,50,48,45,51,57,46,46,75,77,37,91,44,58,47,66,54,85,46,70,73,55,35,47,56,53,28,68,69,44,42,69,56,26,32,39,39,37,42,48,56,82,83,74,45,64,64,56,45,52,41,45,61,50,27,58,74,33,24,82,46,52,38,34,36,25,31,78,91,52,43,81,74,48,94,52,71,88,37,52,37,76,38,65,47,94,87,53,66,84,44,50,55,54,36,45,54,46,47,49,50,51,52,45,50,51,44,63,71,90

InterPro domains:
  IPR000281 Helix-turn-helix protein RpiR [PF01418] (35-74)
  IPR000281 Helix-turn-helix protein RpiR [PS51071] (3-79)
  IPR009057 Homedomain-like superfamily [SSF46689] (6-75)
  IPR036388 Winged helix-like DNA-binding domain superfamily [G3DSA:1.10.10.10] (1-77)
  IPR047640 HTH-type transcriptional regulator RpiR-like [PTHR30514] (17-208)